Protein AF-A0A662BH71-F1 (afdb_monomer_lite)

Structure (mmCIF, N/CA/C/O backbone):
data_AF-A0A662BH71-F1
#
_entry.id   AF-A0A662BH71-F1
#
loop_
_atom_site.group_PDB
_atom_site.id
_atom_site.type_symbol
_atom_site.label_atom_id
_atom_site.label_alt_id
_atom_site.label_comp_id
_atom_site.label_asym_id
_atom_site.label_entity_id
_atom_site.label_seq_id
_atom_site.pdbx_PDB_ins_code
_atom_site.Cartn_x
_atom_site.Cartn_y
_atom_site.Cartn_z
_atom_site.occupancy
_atom_site.B_iso_or_equiv
_atom_site.auth_seq_id
_atom_site.auth_comp_id
_atom_site.auth_asym_id
_atom_site.auth_atom_id
_atom_site.pdbx_PDB_model_num
ATOM 1 N N . PHE A 1 1 ? -0.869 -17.305 -4.967 1.00 48.81 1 PHE A N 1
ATOM 2 C CA . PHE A 1 1 ? -1.131 -17.868 -6.302 1.00 48.81 1 PHE A CA 1
ATOM 3 C C . PHE A 1 1 ? 0.136 -18.599 -6.699 1.00 48.81 1 PHE A C 1
ATOM 5 O O . PHE A 1 1 ? 1.192 -17.997 -6.577 1.00 48.81 1 PHE A O 1
ATOM 12 N N . GLU A 1 2 ? 0.100 -19.892 -7.024 1.00 41.38 2 GLU A N 1
ATOM 13 C CA . GLU A 1 2 ? 1.217 -20.447 -7.800 1.00 41.38 2 GLU A CA 1
ATOM 14 C C . GLU A 1 2 ? 1.154 -19.734 -9.152 1.00 41.38 2 GLU A C 1
ATOM 16 O O . GLU A 1 2 ? 0.174 -19.879 -9.879 1.00 41.38 2 GLU A O 1
ATOM 21 N N . ILE A 1 3 ? 2.120 -18.852 -9.405 1.00 55.59 3 ILE A N 1
ATOM 22 C CA . ILE A 1 3 ? 2.213 -18.054 -10.629 1.00 55.59 3 ILE A CA 1
ATOM 23 C C . ILE A 1 3 ? 3.249 -18.744 -11.510 1.00 55.59 3 ILE A C 1
ATOM 25 O O . ILE A 1 3 ? 4.369 -18.267 -11.663 1.00 55.59 3 ILE A O 1
ATOM 29 N N . GLU A 1 4 ? 2.908 -19.908 -12.053 1.00 54.41 4 GLU A N 1
ATOM 30 C CA . GLU A 1 4 ? 3.448 -20.226 -13.371 1.00 54.41 4 GLU A CA 1
ATOM 31 C C . GLU A 1 4 ? 2.480 -19.596 -14.369 1.00 54.41 4 GLU A C 1
ATOM 33 O O . GLU A 1 4 ? 1.321 -20.021 -14.432 1.00 54.41 4 GLU A O 1
ATOM 38 N N . PRO A 1 5 ? 2.891 -18.538 -15.091 1.00 63.25 5 PRO A N 1
ATOM 39 C CA . PRO A 1 5 ? 2.021 -17.939 -16.080 1.00 63.25 5 PRO A CA 1
ATOM 40 C C . PRO A 1 5 ? 1.658 -18.991 -17.125 1.00 63.25 5 PRO A C 1
ATOM 42 O O . PRO A 1 5 ? 2.516 -19.721 -17.627 1.00 63.25 5 PRO A O 1
ATOM 45 N N . LEU A 1 6 ? 0.371 -19.090 -17.438 1.00 68.50 6 LEU A N 1
ATOM 46 C CA . LEU A 1 6 ? -0.098 -19.897 -18.556 1.00 68.50 6 LEU A CA 1
ATOM 47 C C . LEU A 1 6 ? 0.031 -19.051 -19.817 1.00 68.50 6 LEU A C 1
ATOM 49 O O . LEU A 1 6 ? -0.875 -18.307 -20.181 1.00 68.50 6 LEU A O 1
ATOM 53 N N . TRP A 1 7 ? 1.199 -19.155 -20.442 1.00 79.50 7 TRP A N 1
ATOM 54 C CA . TRP A 1 7 ? 1.520 -18.458 -21.678 1.00 79.50 7 TRP A CA 1
ATOM 55 C C . TRP A 1 7 ? 0.710 -19.030 -22.837 1.00 79.50 7 TRP A C 1
ATOM 57 O O . TRP A 1 7 ? 0.684 -20.249 -23.045 1.00 79.50 7 TRP A O 1
ATOM 67 N N . TYR A 1 8 ? 0.099 -18.154 -23.628 1.00 87.12 8 TYR A N 1
ATOM 68 C CA . TYR A 1 8 ? -0.399 -18.520 -24.943 1.00 87.12 8 TYR A CA 1
ATOM 69 C C . TYR A 1 8 ? 0.644 -18.137 -25.995 1.00 87.12 8 TYR A C 1
ATOM 71 O O . TYR A 1 8 ? 0.907 -16.968 -26.256 1.00 87.12 8 TYR A O 1
ATOM 79 N N . ASP A 1 9 ? 1.263 -19.139 -26.613 1.00 86.00 9 ASP A N 1
ATOM 80 C CA . ASP A 1 9 ? 2.350 -18.954 -27.584 1.00 86.00 9 ASP A CA 1
ATOM 81 C C . ASP A 1 9 ? 1.859 -18.710 -29.027 1.00 86.00 9 ASP A C 1
ATOM 83 O O . ASP A 1 9 ? 2.663 -18.578 -29.956 1.00 86.00 9 ASP A O 1
ATOM 87 N N . GLY A 1 10 ? 0.538 -18.637 -29.222 1.00 90.12 10 GLY A N 1
ATOM 88 C CA . GLY A 1 10 ? -0.103 -18.516 -30.531 1.00 90.12 10 GLY A CA 1
ATOM 89 C C . GLY A 1 10 ? -0.338 -19.847 -31.241 1.00 90.12 10 GLY A C 1
ATOM 90 O O . GLY A 1 10 ? -0.731 -19.849 -32.408 1.00 90.12 10 GLY A O 1
ATOM 91 N N . THR A 1 11 ? -0.113 -20.988 -30.580 1.00 91.00 11 THR A N 1
ATOM 92 C CA . THR A 1 11 ? -0.467 -22.296 -31.145 1.00 91.00 11 THR A CA 1
ATOM 93 C C . THR A 1 11 ? -1.949 -22.319 -31.537 1.00 91.00 11 THR A C 1
ATOM 95 O O . THR A 1 11 ? -2.821 -21.903 -30.775 1.00 91.00 11 THR A O 1
ATOM 98 N N . ASP A 1 12 ? -2.224 -22.775 -32.762 1.00 92.56 12 ASP A N 1
ATOM 99 C CA . ASP A 1 12 ? -3.554 -22.808 -33.388 1.00 92.56 12 ASP A CA 1
ATOM 100 C C . ASP A 1 12 ? -4.264 -21.444 -33.512 1.00 92.56 12 ASP A C 1
ATOM 102 O O . ASP A 1 12 ? -5.481 -21.395 -33.710 1.00 92.56 12 ASP A O 1
ATOM 106 N N . ALA A 1 13 ? -3.517 -20.334 -33.459 1.00 93.38 13 ALA A N 1
ATOM 107 C CA . ALA A 1 13 ? -4.074 -19.010 -33.702 1.00 93.38 13 ALA A CA 1
ATOM 108 C C . ALA A 1 13 ? -4.670 -18.899 -35.126 1.00 93.38 13 ALA A C 1
ATOM 110 O O . ALA A 1 13 ? -4.099 -19.420 -36.093 1.00 93.38 13 ALA A O 1
ATOM 111 N N . PRO A 1 14 ? -5.796 -18.182 -35.301 1.00 94.75 14 PRO A N 1
ATOM 112 C CA . PRO A 1 14 ? -6.382 -17.937 -36.615 1.00 94.75 14 PRO A CA 1
ATOM 113 C C . PRO A 1 14 ? -5.433 -17.178 -37.549 1.00 94.75 14 PRO A C 1
ATOM 115 O O . PRO A 1 14 ? -4.635 -16.346 -37.114 1.00 94.75 14 PRO A O 1
ATOM 118 N N . THR A 1 15 ? -5.584 -17.376 -38.859 1.00 95.12 15 THR A N 1
ATOM 119 C CA . THR A 1 15 ? -4.892 -16.560 -39.872 1.00 95.12 15 THR A CA 1
ATOM 120 C C . THR A 1 15 ? -5.205 -15.075 -39.702 1.00 95.12 15 THR A C 1
ATOM 122 O O . THR A 1 15 ? -6.289 -14.741 -39.233 1.00 95.12 15 THR A O 1
ATOM 125 N N . PHE A 1 16 ? -4.303 -14.190 -40.133 1.00 96.31 16 PHE A N 1
ATOM 126 C CA . PHE A 1 16 ? -4.536 -12.745 -40.129 1.00 96.31 16 PHE A CA 1
ATOM 127 C C . PHE A 1 16 ? -4.636 -12.182 -41.561 1.00 96.31 16 PHE A C 1
ATOM 129 O O . PHE A 1 16 ? -3.768 -12.487 -42.384 1.00 96.31 16 PHE A O 1
ATOM 136 N N . PRO A 1 17 ? -5.663 -11.374 -41.884 1.00 91.94 17 PRO A N 1
ATOM 137 C CA . PRO A 1 17 ? -6.806 -11.039 -41.034 1.00 91.94 17 PRO A CA 1
ATOM 138 C C . PRO A 1 17 ? -7.711 -12.263 -40.793 1.00 91.94 17 PRO A C 1
ATOM 140 O O . PRO A 1 17 ? -7.840 -13.118 -41.680 1.00 91.94 17 PRO A O 1
ATOM 143 N N . PRO A 1 18 ? -8.328 -12.381 -39.607 1.00 90.81 18 PRO A N 1
ATOM 144 C CA . PRO A 1 18 ? -9.243 -13.475 -39.325 1.00 90.81 18 PRO A CA 1
ATOM 145 C C . PRO A 1 18 ? -10.570 -13.283 -40.070 1.00 90.81 18 PRO A C 1
ATOM 147 O O . PRO A 1 18 ? -10.952 -12.171 -40.433 1.00 90.81 18 PRO A O 1
ATOM 150 N N . ASN A 1 19 ? -11.297 -14.378 -40.293 1.00 88.12 19 ASN A N 1
ATOM 151 C CA . ASN A 1 19 ? -12.621 -14.345 -40.912 1.00 88.12 19 ASN A CA 1
ATOM 152 C C . ASN A 1 19 ? -13.638 -15.053 -40.015 1.00 88.12 19 ASN A C 1
ATOM 154 O O . ASN A 1 19 ? -13.613 -16.276 -39.899 1.00 88.12 19 ASN A O 1
ATOM 158 N N . TYR A 1 20 ? -14.544 -14.268 -39.433 1.00 87.56 20 TYR A N 1
ATOM 159 C CA . TYR A 1 20 ? -15.614 -14.732 -38.546 1.00 87.56 20 TYR A CA 1
ATOM 160 C C . TYR A 1 20 ? -17.018 -14.462 -39.109 1.00 87.56 20 TYR A C 1
ATOM 162 O O . TYR A 1 20 ? -17.997 -14.533 -38.377 1.00 87.56 20 TYR A O 1
ATOM 170 N N . ASN A 1 21 ? -17.137 -14.171 -40.410 1.00 78.44 21 ASN A N 1
ATOM 171 C CA . ASN A 1 21 ? -18.405 -13.764 -41.034 1.00 78.44 21 ASN A CA 1
ATOM 172 C C . ASN A 1 21 ? -19.535 -14.805 -40.922 1.00 78.44 21 ASN A C 1
ATOM 174 O O . ASN A 1 21 ? -20.702 -14.452 -41.071 1.00 78.44 21 ASN A O 1
ATOM 178 N N . ASP A 1 22 ? -19.191 -16.070 -40.678 1.00 81.12 22 ASP A N 1
ATOM 179 C CA . ASP A 1 22 ? -20.148 -17.171 -40.555 1.00 81.12 22 ASP A CA 1
ATOM 180 C C . ASP A 1 22 ? -20.595 -17.431 -39.098 1.00 81.12 22 ASP A C 1
ATOM 182 O O . ASP A 1 22 ? -21.486 -18.252 -38.874 1.00 81.12 22 ASP A O 1
ATOM 186 N N . ASP A 1 23 ? -20.018 -16.733 -38.107 1.00 86.88 23 ASP A N 1
ATOM 187 C CA . ASP A 1 23 ? -20.377 -16.850 -36.687 1.00 86.88 23 ASP A CA 1
ATOM 188 C C . ASP A 1 23 ? -21.037 -15.563 -36.170 1.00 86.88 23 ASP A C 1
ATOM 190 O O . ASP A 1 23 ? -20.404 -14.664 -35.608 1.00 86.88 23 ASP A O 1
ATOM 194 N N . GLU A 1 24 ? -22.363 -15.498 -36.316 1.00 88.38 24 GLU A N 1
ATOM 195 C CA . GLU A 1 24 ? -23.171 -14.360 -35.861 1.00 88.38 24 GLU A CA 1
ATOM 196 C C . GLU A 1 24 ? -23.028 -14.069 -34.355 1.00 88.38 24 GLU A C 1
ATOM 198 O O . GLU A 1 24 ? -23.313 -12.949 -33.915 1.00 88.38 24 GLU A O 1
ATOM 203 N N . SER A 1 25 ? -22.578 -15.039 -33.545 1.00 90.31 25 SER A N 1
ATOM 204 C CA . SER A 1 25 ? -22.402 -14.846 -32.101 1.00 90.31 25 SER A CA 1
ATOM 205 C C . SER A 1 25 ? -21.237 -13.908 -31.761 1.00 90.31 25 SER A C 1
ATOM 207 O O . SER A 1 25 ? -21.234 -13.300 -30.680 1.00 90.31 25 SER A O 1
ATOM 209 N N . LEU A 1 26 ? -20.290 -13.746 -32.693 1.00 92.81 26 LEU A N 1
ATOM 210 C CA . LEU A 1 26 ? -19.103 -12.907 -32.543 1.00 92.81 26 LEU A CA 1
ATOM 211 C C . LEU A 1 26 ? -19.296 -11.471 -33.035 1.00 92.81 26 LEU A C 1
ATOM 213 O O . LEU A 1 26 ? -18.537 -10.599 -32.620 1.00 92.81 26 LEU A O 1
ATOM 217 N N . ASN A 1 27 ? -20.339 -11.193 -33.825 1.00 90.12 27 ASN A N 1
ATOM 218 C CA . ASN A 1 27 ? -20.584 -9.869 -34.414 1.00 90.12 27 ASN A CA 1
ATOM 219 C C . ASN A 1 27 ? -20.553 -8.742 -33.371 1.00 90.12 27 ASN A C 1
ATOM 221 O O . ASN A 1 27 ? -19.885 -7.730 -33.552 1.00 90.12 27 ASN A O 1
ATOM 225 N N . LYS A 1 28 ? -21.189 -8.940 -32.212 1.00 89.94 28 LYS A N 1
ATOM 226 C CA . LYS A 1 28 ? -21.213 -7.931 -31.135 1.00 89.94 28 LYS A CA 1
ATOM 227 C C . LYS A 1 28 ? -19.835 -7.600 -30.538 1.00 89.94 28 LYS A C 1
ATOM 229 O O . LYS A 1 28 ? -19.715 -6.617 -29.821 1.00 89.94 28 LYS A O 1
ATOM 234 N N . TYR A 1 29 ? -18.833 -8.447 -30.766 1.00 94.62 29 TYR A N 1
ATOM 235 C CA . TYR A 1 29 ? -17.454 -8.264 -30.311 1.00 94.62 29 TYR A CA 1
ATOM 236 C C . TYR A 1 29 ? -16.542 -7.706 -31.409 1.00 94.62 29 TYR A C 1
ATOM 238 O O . TYR A 1 29 ? -15.347 -7.568 -31.173 1.00 94.62 29 TYR A O 1
ATOM 246 N N . LEU A 1 30 ? -17.095 -7.416 -32.588 1.00 94.38 30 LEU A N 1
ATOM 247 C CA . LEU A 1 30 ? -16.428 -6.780 -33.725 1.00 94.38 30 LEU A CA 1
ATOM 248 C C . LEU A 1 30 ? -16.977 -5.369 -33.981 1.00 94.38 30 LEU A C 1
ATOM 250 O O . LEU A 1 30 ? -16.250 -4.504 -34.454 1.00 94.38 30 LEU A O 1
ATOM 254 N N . GLU A 1 31 ? -18.239 -5.123 -33.633 1.00 92.81 31 GLU A N 1
ATOM 255 C CA . GLU A 1 31 ? -18.887 -3.818 -33.784 1.00 92.81 31 GLU A CA 1
ATOM 256 C C . GLU A 1 31 ? -18.392 -2.780 -32.752 1.00 92.81 31 GLU A C 1
ATOM 258 O O . GLU A 1 31 ? -18.040 -3.142 -31.619 1.00 92.81 31 GLU A O 1
ATOM 263 N N . PRO A 1 32 ? -18.400 -1.478 -33.096 1.00 90.25 32 PRO A N 1
ATOM 264 C CA . PRO A 1 32 ? -18.123 -0.404 -32.147 1.00 90.25 32 PRO A CA 1
ATOM 265 C C . PRO A 1 32 ? -19.203 -0.320 -31.061 1.00 90.25 32 PRO A C 1
ATOM 267 O O . PRO A 1 32 ? -20.363 -0.694 -31.257 1.00 90.25 32 PRO A O 1
ATOM 270 N N . GLU A 1 33 ? -18.838 0.221 -29.901 1.00 85.88 33 GLU A N 1
ATOM 271 C CA . GLU A 1 33 ? -19.791 0.520 -28.829 1.00 85.88 33 GLU A CA 1
ATOM 272 C C . GLU A 1 33 ? -19.419 1.808 -28.084 1.00 85.88 33 GLU A C 1
ATOM 274 O O . GLU A 1 33 ? -18.409 2.451 -28.367 1.00 85.88 33 GLU A O 1
ATOM 279 N N . ILE A 1 34 ? -20.256 2.221 -27.130 1.00 72.62 34 ILE A N 1
ATOM 280 C CA . ILE A 1 34 ? -20.022 3.446 -26.357 1.00 72.62 34 ILE A CA 1
ATOM 281 C C . ILE A 1 34 ? -18.651 3.361 -25.662 1.00 72.62 34 ILE A C 1
ATOM 283 O O . ILE A 1 34 ? -18.391 2.420 -24.914 1.00 72.62 34 ILE A O 1
ATOM 287 N N . PHE A 1 35 ? -17.811 4.377 -25.897 1.00 79.38 35 PHE A N 1
ATOM 288 C CA . PHE A 1 35 ? -16.419 4.510 -25.434 1.00 79.38 35 PHE A CA 1
ATOM 289 C C . PHE A 1 35 ? -15.376 3.624 -26.135 1.00 79.38 35 PHE A C 1
ATOM 291 O O . PHE A 1 35 ? -14.207 3.660 -25.744 1.00 79.38 35 PHE A O 1
ATOM 298 N N . ILE A 1 36 ? -15.779 2.840 -27.136 1.00 89.38 36 ILE A N 1
ATOM 299 C CA . ILE A 1 36 ? -14.919 1.936 -27.910 1.00 89.38 36 ILE A CA 1
ATOM 300 C C . ILE A 1 36 ? -15.219 2.181 -29.389 1.00 89.38 36 ILE A C 1
ATOM 302 O O . ILE A 1 36 ? -15.943 1.427 -30.042 1.00 89.38 36 ILE A O 1
ATOM 306 N N . GLU A 1 37 ? -14.691 3.291 -29.895 1.00 92.62 37 GLU A N 1
ATOM 307 C CA . GLU A 1 37 ? -14.887 3.769 -31.264 1.00 92.62 37 GLU A CA 1
ATOM 308 C C . GLU A 1 37 ? -14.025 2.981 -32.273 1.00 92.62 37 GLU A C 1
ATOM 310 O O . GLU A 1 37 ? -13.132 3.528 -32.912 1.00 92.62 37 GLU A O 1
ATOM 315 N N . SER A 1 38 ? -14.239 1.666 -32.403 1.00 96.38 38 SER A N 1
ATOM 316 C CA . SER A 1 38 ? -13.444 0.807 -33.304 1.00 96.38 38 SER A CA 1
ATOM 317 C C . SER A 1 38 ? -13.653 1.079 -34.797 1.00 96.38 38 SER A C 1
ATOM 319 O O . SER A 1 38 ? -12.883 0.591 -35.620 1.00 96.38 38 SER A O 1
ATOM 321 N N . ASP A 1 39 ? -14.690 1.835 -35.150 1.00 96.62 39 ASP A N 1
ATOM 322 C CA . ASP A 1 39 ? -14.965 2.336 -36.495 1.00 96.62 39 ASP A CA 1
ATOM 323 C C . ASP A 1 39 ? -14.303 3.699 -36.780 1.00 96.62 39 ASP A C 1
ATOM 325 O O . ASP A 1 39 ? -14.443 4.232 -37.885 1.00 96.62 39 ASP A O 1
ATOM 329 N N . ASP A 1 40 ? -13.567 4.264 -35.814 1.00 97.56 40 ASP A N 1
ATOM 330 C CA . ASP A 1 40 ? -12.851 5.522 -36.000 1.00 97.56 40 ASP A CA 1
ATOM 331 C C . ASP A 1 40 ? -11.703 5.367 -37.025 1.00 97.56 40 ASP A C 1
ATOM 333 O O . ASP A 1 40 ? -10.855 4.477 -36.883 1.00 97.56 40 ASP A O 1
ATOM 337 N N . PRO A 1 41 ? -11.619 6.236 -38.053 1.00 96.81 41 PRO A N 1
ATOM 338 C CA . PRO A 1 41 ? -10.600 6.124 -39.095 1.00 96.81 41 PRO A CA 1
ATOM 339 C C . PRO A 1 41 ? -9.150 6.197 -38.598 1.00 96.81 41 PRO A C 1
ATOM 341 O O . PRO A 1 41 ? -8.278 5.590 -39.221 1.00 96.81 41 PRO A O 1
ATOM 344 N N . GLU A 1 42 ? -8.866 6.935 -37.517 1.00 96.50 42 GLU A N 1
ATOM 345 C CA . GLU A 1 42 ? -7.513 7.026 -36.951 1.00 96.50 42 GLU A CA 1
ATOM 346 C C . GLU A 1 42 ? -7.128 5.725 -36.241 1.00 96.50 42 GLU A C 1
ATOM 348 O O . GLU A 1 42 ? -6.001 5.250 -36.393 1.00 96.50 42 GLU A O 1
ATOM 353 N N . ILE A 1 43 ? -8.076 5.125 -35.512 1.00 97.69 43 ILE A N 1
ATOM 354 C CA . ILE A 1 43 ? -7.887 3.828 -34.851 1.00 97.69 43 ILE A CA 1
ATOM 355 C C . ILE A 1 43 ? -7.665 2.731 -35.897 1.00 97.69 43 ILE A C 1
ATOM 357 O O . ILE A 1 43 ? -6.729 1.946 -35.750 1.00 97.69 43 ILE A O 1
ATOM 361 N N . ILE A 1 44 ? -8.459 2.711 -36.974 1.00 98.38 44 ILE A N 1
ATOM 362 C CA . ILE A 1 44 ? -8.311 1.742 -38.072 1.00 98.38 44 ILE A CA 1
ATOM 363 C C . ILE A 1 44 ? -6.942 1.874 -38.741 1.00 98.38 44 ILE A C 1
ATOM 365 O O . ILE A 1 44 ? -6.211 0.890 -38.835 1.00 98.38 44 ILE A O 1
ATOM 369 N N . ALA A 1 45 ? -6.568 3.084 -39.167 1.00 97.44 45 ALA A N 1
ATOM 370 C CA . ALA A 1 45 ? -5.313 3.301 -39.885 1.00 97.44 45 ALA A CA 1
ATOM 371 C C . ALA A 1 45 ? -4.089 2.897 -39.048 1.00 97.44 45 ALA A C 1
ATOM 373 O O . ALA A 1 45 ? -3.157 2.276 -39.560 1.00 97.44 45 ALA A O 1
ATOM 374 N N . LEU A 1 46 ? -4.104 3.216 -37.752 1.00 97.69 46 LEU A N 1
ATOM 375 C CA . LEU A 1 46 ? -3.016 2.862 -36.850 1.00 97.69 46 LEU A CA 1
ATOM 376 C C . LEU A 1 46 ? -3.003 1.361 -36.517 1.00 97.69 46 LEU A C 1
ATOM 378 O O . LEU A 1 46 ? -1.928 0.767 -36.450 1.00 97.69 46 LEU A O 1
ATOM 382 N N . ALA A 1 47 ? -4.167 0.722 -36.363 1.00 98.38 47 ALA A N 1
ATOM 383 C CA . ALA A 1 47 ? -4.240 -0.728 -36.187 1.00 98.38 47 ALA A CA 1
ATOM 384 C C . ALA A 1 47 ? -3.657 -1.470 -37.400 1.00 98.38 47 ALA A C 1
ATOM 386 O O . ALA A 1 47 ? -2.866 -2.401 -37.231 1.00 98.38 47 ALA A O 1
ATOM 387 N N . GLU A 1 48 ? -3.995 -1.038 -38.618 1.00 97.94 48 GLU A N 1
ATOM 388 C CA . GLU A 1 48 ? -3.434 -1.577 -39.864 1.00 97.94 48 GLU A CA 1
ATOM 389 C C . GLU A 1 48 ? -1.913 -1.377 -39.939 1.00 97.94 48 GLU A C 1
ATOM 391 O O . GLU A 1 48 ? -1.190 -2.291 -40.339 1.00 97.94 48 GLU A O 1
ATOM 396 N N . GLU A 1 49 ? -1.409 -0.212 -39.517 1.00 97.88 49 GLU A N 1
ATOM 397 C CA . GLU A 1 49 ? 0.029 0.073 -39.469 1.00 97.88 49 GLU A CA 1
ATOM 398 C C . GLU A 1 49 ? 0.764 -0.869 -38.504 1.00 97.88 49 GLU A C 1
ATOM 400 O O . GLU A 1 49 ? 1.748 -1.505 -38.892 1.00 97.88 49 GLU A O 1
ATOM 405 N N . ILE A 1 50 ? 0.271 -1.001 -37.268 1.00 98.06 50 ILE A N 1
ATOM 406 C CA . ILE A 1 50 ? 0.898 -1.819 -36.216 1.00 98.06 50 ILE A CA 1
ATOM 407 C C . ILE A 1 50 ? 0.868 -3.312 -36.580 1.00 98.06 50 ILE A C 1
ATOM 409 O O . ILE A 1 50 ? 1.843 -4.042 -36.367 1.00 98.06 50 ILE A O 1
ATOM 413 N N . THR A 1 51 ? -0.245 -3.782 -37.145 1.00 98.19 51 THR A N 1
ATOM 414 C CA . THR A 1 51 ? -0.445 -5.203 -37.478 1.00 98.19 51 THR A CA 1
ATOM 415 C C . THR A 1 51 ? 0.144 -5.608 -38.829 1.00 98.19 51 THR A C 1
ATOM 417 O O . THR A 1 51 ? 0.145 -6.793 -39.174 1.00 98.19 51 THR A O 1
ATOM 420 N N . ASN A 1 52 ? 0.701 -4.662 -39.592 1.00 97.06 52 ASN A N 1
ATOM 421 C CA . ASN A 1 52 ? 1.248 -4.927 -40.915 1.00 97.06 52 ASN A CA 1
ATOM 422 C C . ASN A 1 52 ? 2.305 -6.050 -40.894 1.00 97.06 52 ASN A C 1
ATOM 424 O O . ASN A 1 52 ? 3.307 -6.005 -40.172 1.00 97.06 52 ASN A O 1
ATOM 428 N N . GLY A 1 53 ? 2.088 -7.071 -41.723 1.00 96.19 53 GLY A N 1
ATOM 429 C CA . GLY A 1 53 ? 2.986 -8.218 -41.840 1.00 96.19 53 GLY A CA 1
ATOM 430 C C . GLY A 1 53 ? 2.975 -9.175 -40.643 1.00 96.19 53 GLY A C 1
ATOM 431 O O . GLY A 1 53 ? 3.930 -9.938 -40.502 1.00 96.19 53 GLY A O 1
ATOM 432 N N . ALA A 1 54 ? 1.955 -9.137 -39.780 1.00 97.12 54 ALA A N 1
ATOM 433 C CA . ALA A 1 54 ? 1.746 -10.168 -38.763 1.00 97.12 54 ALA A CA 1
ATOM 434 C C . ALA A 1 54 ? 1.518 -11.547 -39.412 1.00 97.12 54 ALA A C 1
ATOM 436 O O . ALA A 1 54 ? 0.818 -11.662 -40.423 1.00 97.12 54 ALA A O 1
ATOM 437 N N . LYS A 1 55 ? 2.118 -12.596 -38.838 1.00 96.19 55 LYS A N 1
ATOM 438 C CA . LYS A 1 55 ? 2.034 -13.975 -39.344 1.00 96.19 55 LYS A CA 1
ATOM 439 C C . LYS A 1 55 ? 0.645 -14.593 -39.136 1.00 96.19 55 LYS A C 1
ATOM 441 O O . LYS A 1 55 ? 0.197 -15.386 -39.961 1.00 96.19 55 LYS A O 1
ATOM 446 N N . ASP A 1 56 ? -0.011 -14.235 -38.036 1.00 96.81 56 ASP A N 1
ATOM 447 C CA . ASP A 1 56 ? -1.299 -14.745 -37.574 1.00 96.81 56 ASP A CA 1
ATOM 448 C C . ASP A 1 56 ? -1.984 -13.721 -36.652 1.00 96.81 56 ASP A C 1
ATOM 450 O O . ASP A 1 56 ? -1.450 -12.640 -36.373 1.00 96.81 56 ASP A O 1
ATOM 454 N N . SER A 1 57 ? -3.214 -14.032 -36.233 1.00 97.06 57 SER A N 1
ATOM 455 C CA . SER A 1 57 ? -4.034 -13.123 -35.423 1.00 97.06 57 SER A CA 1
ATOM 456 C C . SER A 1 57 ? -3.468 -12.914 -34.022 1.00 97.06 57 SER A C 1
ATOM 458 O O . SER A 1 57 ? -3.715 -11.870 -33.421 1.00 97.06 57 SER A O 1
ATOM 460 N N . TRP A 1 58 ? -2.693 -13.871 -33.505 1.00 96.62 58 TRP A N 1
ATOM 461 C CA . TRP A 1 58 ? -2.054 -13.734 -32.203 1.00 96.62 58 TRP A CA 1
ATOM 462 C C . TRP A 1 58 ? -0.900 -12.738 -32.250 1.00 96.62 58 TRP A C 1
ATOM 464 O O . TRP A 1 58 ? -0.840 -11.834 -31.422 1.00 96.62 58 TRP A O 1
ATOM 474 N N . GLU A 1 59 ? -0.035 -12.818 -33.265 1.00 96.69 59 GLU A N 1
ATOM 475 C CA . GLU A 1 59 ? 1.029 -11.828 -33.445 1.00 96.69 59 GLU A CA 1
ATOM 476 C C . GLU A 1 59 ? 0.460 -10.418 -33.647 1.00 96.69 59 GLU A C 1
ATOM 478 O O . GLU A 1 59 ? 0.979 -9.457 -33.077 1.00 96.69 59 GLU A O 1
ATOM 483 N N . ALA A 1 60 ? -0.625 -10.285 -34.416 1.00 97.88 60 ALA A N 1
ATOM 484 C CA . ALA A 1 60 ? -1.325 -9.012 -34.549 1.00 97.88 60 ALA A CA 1
ATOM 485 C C . ALA A 1 60 ? -1.830 -8.500 -33.187 1.00 97.88 60 ALA A C 1
ATOM 487 O O . ALA A 1 60 ? -1.629 -7.327 -32.865 1.00 97.88 60 ALA A O 1
ATOM 488 N N . ALA A 1 61 ? -2.423 -9.374 -32.365 1.00 97.44 61 ALA A N 1
ATOM 489 C CA . ALA A 1 61 ? -2.922 -9.000 -31.048 1.00 97.44 61 ALA A CA 1
ATOM 490 C C . ALA A 1 61 ? -1.797 -8.548 -30.097 1.00 97.44 61 ALA A C 1
ATOM 492 O O . ALA A 1 61 ? -1.884 -7.473 -29.498 1.00 97.44 61 ALA A O 1
ATOM 493 N N . VAL A 1 62 ? -0.702 -9.308 -30.011 1.00 95.31 62 VAL A N 1
ATOM 494 C CA . VAL A 1 62 ? 0.450 -8.969 -29.157 1.00 95.31 62 VAL A CA 1
ATOM 495 C C . VAL A 1 62 ? 1.062 -7.625 -29.564 1.00 95.31 62 VAL A C 1
ATOM 497 O O . VAL A 1 62 ? 1.298 -6.781 -28.703 1.00 95.31 62 VAL A O 1
ATOM 500 N N . ARG A 1 63 ? 1.235 -7.355 -30.867 1.00 97.50 63 ARG A N 1
ATOM 501 C CA . ARG A 1 63 ? 1.777 -6.067 -31.348 1.00 97.50 63 ARG A CA 1
ATOM 502 C C . ARG A 1 63 ? 0.913 -4.870 -30.945 1.00 97.50 63 ARG A C 1
ATOM 504 O O . ARG A 1 63 ? 1.451 -3.846 -30.527 1.00 97.50 63 ARG A O 1
ATOM 511 N N . LEU A 1 64 ? -0.411 -4.993 -31.056 1.00 98.19 64 LEU A N 1
ATOM 512 C CA . LEU A 1 64 ? -1.347 -3.951 -30.615 1.00 98.19 64 LEU A CA 1
ATOM 513 C C . LEU A 1 64 ? -1.279 -3.744 -29.096 1.00 98.19 64 LEU A C 1
ATOM 515 O O . LEU A 1 64 ? -1.272 -2.605 -28.630 1.00 98.19 64 LEU A O 1
ATOM 519 N N . SER A 1 65 ? -1.171 -4.835 -28.336 1.00 96.44 65 SER A N 1
ATOM 520 C CA . SER A 1 65 ? -1.040 -4.805 -26.873 1.00 96.44 65 SER A CA 1
ATOM 521 C C . SER A 1 65 ? 0.214 -4.073 -26.427 1.00 96.44 65 SER A C 1
ATOM 523 O O . SER A 1 65 ? 0.141 -3.157 -25.609 1.00 96.44 65 SER A O 1
ATOM 525 N N . GLU A 1 66 ? 1.357 -4.446 -27.008 1.00 91.56 66 GLU A N 1
ATOM 526 C CA . GLU A 1 66 ? 2.641 -3.815 -26.731 1.00 91.56 66 GLU A CA 1
ATOM 527 C C . GLU A 1 66 ? 2.623 -2.332 -27.072 1.00 91.56 66 GLU A C 1
ATOM 529 O O . GLU A 1 66 ? 3.173 -1.525 -26.324 1.00 91.56 66 GLU A O 1
ATOM 534 N N . TRP A 1 67 ? 2.005 -1.967 -28.199 1.00 96.38 67 TRP A N 1
ATOM 535 C CA . TRP A 1 67 ? 1.887 -0.571 -28.590 1.00 96.38 67 TRP A CA 1
ATOM 536 C C . TRP A 1 67 ? 1.105 0.217 -27.538 1.00 96.38 67 TRP A C 1
ATOM 538 O O . TRP A 1 67 ? 1.587 1.244 -27.071 1.00 96.38 67 TRP A O 1
ATOM 548 N N . VAL A 1 68 ? -0.052 -0.286 -27.091 1.00 95.62 68 VAL A N 1
ATOM 549 C CA . VAL A 1 68 ? -0.848 0.386 -26.050 1.00 95.62 68 VAL A CA 1
ATOM 550 C C . VAL A 1 68 ? -0.072 0.489 -24.736 1.00 95.62 68 VAL A C 1
ATOM 552 O O . VAL A 1 68 ? -0.021 1.573 -24.162 1.00 95.62 68 VAL A O 1
ATOM 555 N N . GLY A 1 69 ? 0.569 -0.591 -24.280 1.00 82.81 69 GLY A N 1
ATOM 556 C CA . GLY A 1 69 ? 1.318 -0.591 -23.018 1.00 82.81 69 GLY A CA 1
ATOM 557 C C . GLY A 1 69 ? 2.579 0.287 -23.026 1.00 82.81 69 GLY A C 1
ATOM 558 O O . GLY A 1 69 ? 3.026 0.726 -21.967 1.00 82.81 69 GLY A O 1
ATOM 559 N N . LYS A 1 70 ? 3.151 0.573 -24.206 1.00 83.12 70 LYS A N 1
ATOM 560 C CA . LYS A 1 70 ? 4.324 1.454 -24.374 1.00 83.12 70 LYS A CA 1
ATOM 561 C C . LYS A 1 70 ? 3.942 2.917 -24.605 1.00 83.12 70 LYS A C 1
ATOM 563 O O . LYS A 1 70 ? 4.594 3.810 -24.067 1.00 83.12 70 LYS A O 1
ATOM 568 N N . GLU A 1 71 ? 2.916 3.164 -25.416 1.00 87.38 71 GLU A N 1
ATOM 569 C CA . GLU A 1 71 ? 2.582 4.502 -25.920 1.00 87.38 71 GLU A CA 1
ATOM 570 C C . GLU A 1 71 ? 1.530 5.228 -25.075 1.00 87.38 71 GLU A C 1
ATOM 572 O O . GLU A 1 71 ? 1.391 6.449 -25.186 1.00 87.38 71 GLU A O 1
ATOM 577 N N . ILE A 1 72 ? 0.788 4.512 -24.224 1.00 82.31 72 ILE A N 1
ATOM 578 C CA . ILE A 1 72 ? -0.192 5.109 -23.316 1.00 82.31 72 ILE A CA 1
ATOM 579 C C . ILE A 1 72 ? 0.389 5.166 -21.907 1.00 82.31 72 ILE A C 1
ATOM 581 O O . ILE A 1 72 ? 0.772 4.168 -21.307 1.00 82.31 72 ILE A O 1
ATOM 585 N N . ARG A 1 73 ? 0.455 6.376 -21.353 1.00 72.62 73 ARG A N 1
ATOM 586 C CA . ARG A 1 73 ? 0.932 6.605 -19.991 1.00 72.62 73 ARG A CA 1
ATOM 587 C C . ARG A 1 73 ? -0.189 6.368 -18.977 1.00 72.62 73 ARG A C 1
ATOM 589 O O . ARG A 1 73 ? -1.276 6.926 -19.112 1.00 72.62 73 ARG A O 1
ATOM 596 N N . GLY A 1 74 ? 0.119 5.663 -17.889 1.00 69.00 74 GLY A N 1
ATOM 597 C CA . GLY A 1 74 ? -0.748 5.589 -16.708 1.00 69.00 74 GLY A CA 1
ATOM 598 C C . GLY A 1 74 ? -1.049 6.976 -16.115 1.00 69.00 74 GLY A C 1
ATOM 599 O O . GLY A 1 74 ? -0.123 7.684 -15.709 1.00 69.00 74 GLY A O 1
ATOM 600 N N . ALA A 1 75 ? -2.323 7.373 -16.064 1.00 48.81 75 ALA A N 1
ATOM 601 C CA . ALA A 1 75 ? -2.772 8.650 -15.494 1.00 48.81 75 ALA A CA 1
ATOM 602 C C . ALA A 1 75 ? -4.221 8.568 -14.982 1.00 48.81 75 ALA A C 1
ATOM 604 O O . ALA A 1 75 ? -5.050 7.930 -15.623 1.00 48.81 75 ALA A O 1
ATOM 605 N N . ILE A 1 76 ? -4.526 9.251 -13.867 1.00 53.53 76 ILE A N 1
ATOM 606 C CA . ILE A 1 76 ? -5.882 9.373 -13.298 1.00 53.53 76 ILE A CA 1
ATOM 607 C C . ILE A 1 76 ? -6.223 10.869 -13.099 1.00 53.53 76 ILE A C 1
ATOM 609 O O . ILE A 1 76 ? -5.465 11.558 -12.411 1.00 53.53 76 ILE A O 1
ATOM 613 N N . PRO A 1 77 ? -7.352 11.383 -13.635 1.00 44.84 77 PRO A N 1
ATOM 614 C CA . PRO A 1 77 ? -8.188 10.734 -14.641 1.00 44.84 77 PRO A CA 1
ATOM 615 C C . PRO A 1 77 ? -7.468 10.750 -15.994 1.00 44.84 77 PRO A C 1
ATOM 617 O O . PRO A 1 77 ? -6.895 11.771 -16.385 1.00 44.84 77 PRO A O 1
ATOM 620 N N . GLY A 1 78 ? -7.513 9.649 -16.732 1.00 47.16 78 GLY A N 1
ATOM 621 C CA . GLY A 1 78 ? -6.935 9.595 -18.073 1.00 47.16 78 GLY A CA 1
ATOM 622 C C . GLY A 1 78 ? -7.923 9.019 -19.077 1.00 47.16 78 GLY A C 1
ATOM 623 O O . GLY A 1 78 ? -8.443 7.939 -18.851 1.00 47.16 78 GLY A O 1
ATOM 624 N N . GLY A 1 79 ? -8.159 9.713 -20.195 1.00 52.38 79 GLY A N 1
ATOM 625 C CA . GLY A 1 79 ? -8.799 9.173 -21.406 1.00 52.38 79 GLY A CA 1
ATOM 626 C C . GLY A 1 79 ? -10.165 8.498 -21.211 1.00 52.38 79 GLY A C 1
ATOM 627 O O . GLY A 1 79 ? -10.231 7.304 -20.946 1.00 52.38 79 GLY A O 1
ATOM 628 N N . THR A 1 80 ? -11.276 9.222 -21.381 1.00 63.38 80 THR A N 1
ATOM 629 C CA . THR A 1 80 ? -12.627 8.669 -21.127 1.00 63.38 80 THR A CA 1
ATOM 630 C C . THR A 1 80 ? -13.093 7.661 -22.191 1.00 63.38 80 THR A C 1
ATOM 632 O O . THR A 1 80 ? -13.853 6.746 -21.876 1.00 63.38 80 THR A O 1
ATOM 635 N N . THR A 1 81 ? -12.643 7.811 -23.439 1.00 78.44 81 THR A N 1
ATOM 636 C CA . THR A 1 81 ? -13.019 6.972 -24.594 1.00 78.44 81 THR A CA 1
ATOM 637 C C . THR A 1 81 ? -11.784 6.468 -25.337 1.00 78.44 81 THR A C 1
ATOM 639 O O . THR A 1 81 ? -10.720 7.060 -25.173 1.00 78.44 81 THR A O 1
ATOM 642 N N . ALA A 1 82 ? -11.900 5.427 -26.171 1.00 84.81 82 ALA A N 1
ATOM 643 C CA . ALA A 1 82 ? -10.769 4.878 -26.924 1.00 84.81 82 ALA A CA 1
ATOM 644 C C . ALA A 1 82 ? -10.068 5.950 -27.776 1.00 84.81 82 ALA A C 1
ATOM 646 O O . ALA A 1 82 ? -8.858 6.148 -27.644 1.00 84.81 82 ALA A O 1
ATOM 647 N N . ILE A 1 83 ? -10.825 6.709 -28.577 1.00 85.31 83 ILE A N 1
ATOM 648 C CA . ILE A 1 83 ? -10.248 7.782 -29.407 1.00 85.31 83 ILE A CA 1
ATOM 649 C C . ILE A 1 83 ? -9.633 8.905 -28.559 1.00 85.31 83 ILE A C 1
ATOM 651 O O . ILE A 1 83 ? -8.579 9.449 -28.891 1.00 85.31 83 ILE A O 1
ATOM 655 N N . ASN A 1 84 ? -10.228 9.217 -27.403 1.00 80.12 84 ASN A N 1
ATOM 656 C CA . ASN A 1 84 ? -9.662 10.214 -26.506 1.00 80.12 84 ASN A CA 1
ATOM 657 C C . ASN A 1 84 ? -8.357 9.731 -25.858 1.00 80.12 84 ASN A C 1
ATOM 659 O O . ASN A 1 84 ? -7.398 10.496 -25.827 1.00 80.12 84 ASN A O 1
ATOM 663 N N . THR A 1 85 ? -8.297 8.479 -25.393 1.00 84.50 85 THR A N 1
ATOM 664 C CA . THR A 1 85 ? -7.075 7.850 -24.868 1.00 84.50 85 THR A CA 1
ATOM 665 C C . THR A 1 85 ? -5.972 7.836 -25.914 1.00 84.50 85 THR A C 1
ATOM 667 O O . THR A 1 85 ? -4.820 8.116 -25.580 1.00 84.50 85 THR A O 1
ATOM 670 N N . LEU A 1 86 ? -6.322 7.579 -27.182 1.00 87.50 86 LEU A N 1
ATOM 671 C CA . LEU A 1 86 ? -5.386 7.721 -28.285 1.00 87.50 86 LEU A CA 1
ATOM 672 C C . LEU A 1 86 ? -4.847 9.159 -28.297 1.00 87.50 86 LEU A C 1
ATOM 674 O O . LEU A 1 86 ? -3.658 9.361 -28.081 1.00 87.50 86 LEU A O 1
ATOM 678 N N . HIS A 1 87 ? -5.684 10.181 -28.450 1.00 84.88 87 HIS A N 1
ATOM 679 C CA . HIS A 1 87 ? -5.208 11.570 -28.564 1.00 84.88 87 HIS A CA 1
ATOM 680 C C . HIS A 1 87 ? -4.426 12.092 -27.353 1.00 84.88 87 HIS A C 1
ATOM 682 O O . HIS A 1 87 ? -3.452 12.822 -27.530 1.00 84.88 87 HIS A O 1
ATOM 688 N N . THR A 1 88 ? -4.821 11.736 -26.130 1.00 75.88 88 THR A N 1
ATOM 689 C CA . THR A 1 88 ? -4.164 12.222 -24.904 1.00 75.88 88 THR A CA 1
ATOM 690 C C . THR A 1 88 ? -2.893 11.454 -24.554 1.00 75.88 88 THR A C 1
ATOM 692 O O . THR A 1 88 ? -2.082 11.966 -23.773 1.00 75.88 88 THR A O 1
ATOM 695 N N . ARG A 1 89 ? -2.740 10.231 -25.087 1.00 83.81 89 ARG A N 1
ATOM 696 C CA . ARG A 1 89 ? -1.691 9.265 -24.719 1.00 83.81 89 ARG A CA 1
ATOM 697 C C . ARG A 1 89 ? -1.613 9.019 -23.204 1.00 83.81 89 ARG A C 1
ATOM 699 O O . ARG A 1 89 ? -0.544 8.756 -22.660 1.00 83.81 89 ARG A O 1
ATOM 706 N N . GLN A 1 90 ? -2.743 9.155 -22.506 1.00 69.81 90 GLN A N 1
ATOM 707 C CA . GLN A 1 90 ? -2.847 9.088 -21.045 1.00 69.81 90 GLN A CA 1
ATOM 708 C C . GLN A 1 90 ? -4.154 8.406 -20.623 1.00 69.81 90 GLN A C 1
ATOM 710 O O . GLN A 1 90 ? -5.223 8.759 -21.130 1.00 69.81 90 GLN A O 1
ATOM 715 N N . GLY A 1 91 ? -4.081 7.461 -19.680 1.00 65.25 91 GLY A N 1
ATOM 716 C CA . GLY A 1 91 ? -5.215 6.610 -19.311 1.00 65.25 91 GLY A CA 1
ATOM 717 C C . GLY A 1 91 ? -5.021 5.796 -18.033 1.00 65.25 91 GLY A C 1
ATOM 718 O O . GLY A 1 91 ? -3.896 5.447 -17.694 1.00 65.25 91 GLY A O 1
ATOM 719 N N . GLU A 1 92 ? -6.107 5.436 -17.350 1.00 74.88 92 GLU A N 1
ATOM 720 C CA . GLU A 1 92 ? -6.100 4.374 -16.329 1.00 74.88 92 GLU A CA 1
ATOM 721 C C . GLU A 1 92 ? -6.359 2.986 -16.959 1.00 74.88 92 GLU A C 1
ATOM 723 O O . GLU A 1 92 ? -6.425 2.869 -18.187 1.00 74.88 92 GLU A O 1
ATOM 728 N N . CYS A 1 93 ? -6.507 1.924 -16.153 1.00 86.06 93 CYS A N 1
ATOM 729 C CA . CYS A 1 93 ? -6.719 0.546 -16.637 1.00 86.06 93 CYS A CA 1
ATOM 730 C C . CYS A 1 93 ? -7.930 0.411 -17.578 1.00 86.06 93 CYS A C 1
ATOM 732 O O . CYS A 1 93 ? -7.865 -0.249 -18.618 1.00 86.06 93 CYS A O 1
ATOM 734 N N . GLY A 1 94 ? -9.026 1.112 -17.270 1.00 83.25 94 GLY A N 1
ATOM 735 C CA . GLY A 1 94 ? -10.207 1.155 -18.133 1.00 83.25 94 GLY A CA 1
ATOM 736 C C . GLY A 1 94 ? -9.917 1.791 -19.494 1.00 83.25 94 GLY A C 1
ATOM 737 O O . GLY A 1 94 ? -10.400 1.318 -20.517 1.00 83.25 94 GLY A O 1
ATOM 738 N N . SER A 1 95 ? -9.101 2.836 -19.525 1.00 84.69 95 SER A N 1
ATOM 739 C CA . SER A 1 95 ? -8.764 3.595 -20.732 1.00 84.69 95 SER A CA 1
ATOM 740 C C . SER A 1 95 ? -7.826 2.810 -21.648 1.00 84.69 95 SER A C 1
ATOM 742 O O . SER A 1 95 ? -8.072 2.736 -22.852 1.00 84.69 95 SER A O 1
ATOM 744 N N . HIS A 1 96 ? -6.818 2.144 -21.069 1.00 92.06 96 HIS A N 1
ATOM 745 C CA . HIS A 1 96 ? -5.965 1.191 -21.788 1.00 92.06 96 HIS A CA 1
ATOM 746 C C . HIS A 1 96 ? -6.808 0.082 -22.420 1.00 92.06 96 HIS A C 1
ATOM 748 O O . HIS A 1 96 ? -6.714 -0.164 -23.620 1.00 92.06 96 HIS A O 1
ATOM 754 N N . SER A 1 97 ? -7.695 -0.528 -21.630 1.00 94.25 97 SER A N 1
ATOM 755 C CA . SER A 1 97 ? -8.541 -1.635 -22.083 1.00 94.25 97 SER A CA 1
ATOM 756 C C . SER A 1 97 ? -9.517 -1.231 -23.189 1.00 94.25 97 SER A C 1
ATOM 758 O O . SER A 1 97 ? -9.718 -1.988 -24.137 1.00 94.25 97 SER A O 1
ATOM 760 N N . ARG A 1 98 ? -10.110 -0.030 -23.118 1.00 92.81 98 ARG A N 1
ATOM 761 C CA . ARG A 1 98 ? -11.007 0.487 -24.168 1.00 92.81 98 ARG A CA 1
ATOM 762 C C . ARG A 1 98 ? -10.276 0.721 -25.482 1.00 92.81 98 ARG A C 1
ATOM 764 O O . ARG A 1 98 ? -10.752 0.255 -26.515 1.00 92.81 98 ARG A O 1
ATOM 771 N N . LEU A 1 99 ? -9.127 1.401 -25.445 1.00 96.69 99 LEU A N 1
ATOM 772 C CA . LEU A 1 99 ? -8.329 1.636 -26.650 1.00 96.69 99 LEU A CA 1
ATOM 773 C C . LEU A 1 99 ? -7.837 0.320 -27.256 1.00 96.69 99 LEU A C 1
ATOM 775 O O . LEU A 1 99 ? -7.972 0.110 -28.459 1.00 96.69 99 LEU A O 1
ATOM 779 N N . LEU A 1 100 ? -7.335 -0.592 -26.422 1.00 97.62 100 LEU A N 1
ATOM 780 C CA . LEU A 1 100 ? -6.869 -1.893 -26.883 1.00 97.62 100 LEU A CA 1
ATOM 781 C C . LEU A 1 100 ? -8.002 -2.718 -27.513 1.00 97.62 100 LEU A C 1
ATOM 783 O O . LEU A 1 100 ? -7.836 -3.284 -28.591 1.00 97.62 100 LEU A O 1
ATOM 787 N N . THR A 1 101 ? -9.184 -2.723 -26.892 1.00 97.56 101 THR A N 1
ATOM 788 C CA . THR A 1 101 ? -10.377 -3.367 -27.462 1.00 97.56 101 THR A CA 1
ATOM 789 C C . THR A 1 101 ? -10.738 -2.755 -28.815 1.00 97.56 101 THR A C 1
ATOM 791 O O . THR A 1 101 ? -10.988 -3.503 -29.761 1.00 97.56 101 THR A O 1
ATOM 794 N N . ALA A 1 102 ? -10.716 -1.422 -28.936 1.00 97.88 102 ALA A N 1
ATOM 795 C CA . ALA A 1 102 ? -11.016 -0.737 -30.191 1.00 97.88 102 ALA A CA 1
ATOM 796 C C . ALA A 1 102 ? -10.032 -1.123 -31.306 1.00 97.88 102 ALA A C 1
ATOM 798 O O . ALA A 1 102 ? -10.465 -1.430 -32.416 1.00 97.88 102 ALA A O 1
ATOM 799 N N . PHE A 1 103 ? -8.733 -1.200 -30.995 1.00 98.56 103 PHE A N 1
ATOM 800 C CA . PHE A 1 103 ? -7.719 -1.666 -31.940 1.00 98.56 103 PHE A CA 1
ATOM 801 C C . PHE A 1 103 ? -7.946 -3.103 -32.408 1.00 98.56 103 PHE A C 1
ATOM 803 O O . PHE A 1 103 ? -7.849 -3.374 -33.604 1.00 98.56 103 PHE A O 1
ATOM 810 N N . TYR A 1 104 ? -8.282 -4.024 -31.503 1.00 98.25 104 TYR A N 1
ATOM 811 C CA . TYR A 1 104 ? -8.573 -5.404 -31.896 1.00 98.25 104 TYR A CA 1
ATOM 812 C C . TYR A 1 104 ? -9.761 -5.500 -32.843 1.00 98.25 104 TYR A C 1
ATOM 814 O O . TYR A 1 104 ? -9.659 -6.161 -33.877 1.00 98.25 104 TYR A O 1
ATOM 822 N N . ARG A 1 105 ? -10.857 -4.800 -32.531 1.00 97.81 105 ARG A N 1
ATOM 823 C CA . ARG A 1 105 ? -12.052 -4.786 -33.382 1.00 97.81 105 ARG A CA 1
ATOM 824 C C . ARG A 1 105 ? -11.757 -4.187 -34.752 1.00 97.81 105 ARG A C 1
ATOM 826 O O . ARG A 1 105 ? -12.154 -4.769 -35.757 1.00 97.81 105 ARG A O 1
ATOM 833 N N . ALA A 1 106 ? -10.985 -3.101 -34.796 1.00 97.94 106 ALA A N 1
ATOM 834 C CA . ALA A 1 106 ? -10.526 -2.491 -36.041 1.00 97.94 106 ALA A CA 1
ATOM 835 C C . ALA A 1 106 ? -9.656 -3.445 -36.884 1.00 97.94 106 ALA A C 1
ATOM 837 O O . ALA A 1 106 ? -9.748 -3.446 -38.109 1.00 97.94 106 ALA A O 1
ATOM 838 N N . ALA A 1 107 ? -8.867 -4.311 -36.238 1.00 97.44 107 ALA A N 1
ATOM 839 C CA . ALA A 1 107 ? -8.081 -5.361 -36.890 1.00 97.44 107 ALA A CA 1
ATOM 840 C C . ALA A 1 107 ? -8.893 -6.633 -37.235 1.00 97.44 107 ALA A C 1
ATOM 842 O O . ALA A 1 107 ? -8.330 -7.614 -37.725 1.00 97.44 107 ALA A O 1
ATOM 843 N N . GLY A 1 108 ? -10.205 -6.648 -36.972 1.00 96.44 108 GLY A N 1
ATOM 844 C CA . GLY A 1 108 ? -11.090 -7.792 -37.213 1.00 96.44 108 GLY A CA 1
ATOM 845 C C . GLY A 1 108 ? -11.002 -8.906 -36.164 1.00 96.44 108 GLY A C 1
ATOM 846 O O . GLY A 1 108 ? -11.554 -9.985 -36.373 1.00 96.44 108 GLY A O 1
ATOM 847 N N . ILE A 1 109 ? -10.320 -8.676 -35.041 1.00 97.56 109 ILE A N 1
ATOM 848 C CA . ILE A 1 109 ? -10.169 -9.639 -33.945 1.00 97.56 109 ILE A CA 1
ATOM 849 C C . ILE A 1 109 ? -11.313 -9.416 -32.940 1.00 97.56 109 ILE A C 1
ATOM 851 O O . ILE A 1 109 ? -11.373 -8.345 -32.329 1.00 97.56 109 ILE A O 1
ATOM 855 N N . PRO A 1 110 ? -12.218 -10.395 -32.723 1.00 97.62 110 PRO A N 1
ATOM 856 C CA . PRO A 1 110 ? -13.308 -10.240 -31.771 1.00 97.62 110 PRO A CA 1
ATOM 857 C C . PRO A 1 110 ? -12.755 -10.023 -30.365 1.00 97.62 110 PRO A C 1
ATOM 859 O O . PRO A 1 110 ? -11.960 -10.828 -29.872 1.00 97.62 110 PRO A O 1
ATOM 862 N N . SER A 1 111 ? -13.182 -8.944 -29.715 1.00 96.88 111 SER A N 1
ATOM 863 C CA . SER A 1 111 ? -12.633 -8.523 -28.429 1.00 96.88 111 SER A CA 1
ATOM 864 C C . SER A 1 111 ? -13.685 -7.946 -27.482 1.00 96.88 111 SER A C 1
ATOM 866 O O . SER A 1 111 ? -14.743 -7.433 -27.879 1.00 96.88 111 SER A O 1
ATOM 868 N N . ARG A 1 112 ? -13.400 -8.038 -26.182 1.00 94.44 112 ARG A N 1
ATOM 869 C CA . ARG A 1 112 ? -14.267 -7.522 -25.117 1.00 94.44 112 ARG A CA 1
ATOM 870 C C . ARG A 1 112 ? -13.460 -7.072 -23.909 1.00 94.44 112 ARG A C 1
ATOM 872 O O . ARG A 1 112 ? -12.416 -7.645 -23.619 1.00 94.44 112 ARG A O 1
ATOM 879 N N . LEU A 1 113 ? -13.998 -6.115 -23.159 1.00 90.62 113 LEU A N 1
ATOM 880 C CA . LEU A 1 113 ? -13.442 -5.769 -21.855 1.00 90.62 113 LEU A CA 1
ATOM 881 C C . LEU A 1 113 ? -13.835 -6.813 -20.823 1.00 90.62 113 LEU A C 1
ATOM 883 O O . LEU A 1 113 ? -14.996 -7.226 -20.756 1.00 90.62 113 LEU A O 1
ATOM 887 N N . SER A 1 114 ? -12.876 -7.153 -19.977 1.00 91.69 114 SER A N 1
ATOM 888 C CA . SER A 1 114 ? -13.103 -7.837 -18.714 1.00 91.69 114 SER A CA 1
ATOM 889 C C . SER A 1 114 ? -12.900 -6.856 -17.580 1.00 91.69 114 SER A C 1
ATOM 891 O O . SER A 1 114 ? -11.945 -6.082 -17.575 1.00 91.69 114 SER A O 1
ATOM 893 N N . ILE A 1 115 ? -13.818 -6.881 -16.622 1.00 87.25 115 ILE A N 1
ATOM 894 C CA . ILE A 1 115 ? -13.743 -6.030 -15.442 1.00 87.25 115 ILE A CA 1
ATOM 895 C C . ILE A 1 115 ? -13.910 -6.905 -14.211 1.00 87.25 115 ILE A C 1
ATOM 897 O O . ILE A 1 115 ? -14.735 -7.826 -14.175 1.00 87.25 115 ILE A O 1
ATOM 901 N N . GLY A 1 116 ? -13.120 -6.614 -13.192 1.00 86.25 116 GLY A N 1
ATOM 902 C CA . GLY A 1 116 ? -13.187 -7.310 -11.927 1.00 86.25 116 GLY A CA 1
ATOM 903 C C . GLY A 1 116 ? -12.183 -6.737 -10.954 1.00 86.25 116 GLY A C 1
ATOM 904 O O . GLY A 1 116 ? -12.093 -5.517 -10.798 1.00 86.25 116 GLY A O 1
ATOM 905 N N . CYS A 1 117 ? -11.428 -7.620 -10.320 1.00 82.06 117 CYS A N 1
ATOM 906 C CA . CYS A 1 117 ? -10.313 -7.228 -9.485 1.00 82.06 117 CYS A CA 1
ATOM 907 C C . CYS A 1 117 ? -9.042 -7.966 -9.887 1.00 82.06 117 CYS A C 1
ATOM 909 O O . CYS A 1 117 ? -9.087 -9.072 -10.425 1.00 82.06 117 CYS A O 1
ATOM 911 N N . MET A 1 118 ? -7.912 -7.322 -9.633 1.00 80.00 118 MET A N 1
ATOM 912 C CA . MET A 1 118 ? -6.593 -7.893 -9.852 1.00 80.00 118 MET A CA 1
ATOM 913 C C . MET A 1 118 ? -5.801 -7.796 -8.559 1.00 80.00 118 MET A C 1
ATOM 915 O O . MET A 1 118 ? -5.753 -6.730 -7.936 1.00 80.00 118 MET A O 1
ATOM 919 N N . TYR A 1 119 ? -5.185 -8.905 -8.163 1.00 70.31 119 TYR A N 1
ATOM 920 C CA . TYR A 1 119 ? -4.183 -8.907 -7.108 1.00 70.31 119 TYR A CA 1
ATOM 921 C C . TYR A 1 119 ? -2.927 -8.193 -7.601 1.00 70.31 119 TYR A C 1
ATOM 923 O O . TYR A 1 119 ? -2.349 -8.577 -8.611 1.00 70.31 119 TYR A O 1
ATOM 931 N N . SER A 1 120 ? -2.482 -7.173 -6.876 1.00 57.69 120 SER A N 1
ATOM 932 C CA . SER A 1 120 ? -1.288 -6.419 -7.243 1.00 57.69 120 SER A CA 1
ATOM 933 C C . SER A 1 120 ? -0.301 -6.369 -6.088 1.00 57.69 120 SER A C 1
ATOM 935 O O . SER A 1 120 ? -0.591 -5.856 -5.002 1.00 57.69 120 SER A O 1
ATOM 937 N N . THR A 1 121 ? 0.912 -6.852 -6.345 1.00 48.62 121 THR A N 1
ATOM 938 C CA . THR A 1 121 ? 2.051 -6.697 -5.433 1.00 48.62 121 THR A CA 1
ATOM 939 C C . THR A 1 121 ? 2.485 -5.233 -5.316 1.00 48.62 121 THR A C 1
ATOM 941 O O . THR A 1 121 ? 2.951 -4.825 -4.254 1.00 48.62 121 THR A O 1
ATOM 944 N N . TRP A 1 122 ? 2.240 -4.413 -6.346 1.00 36.97 122 TRP A N 1
ATOM 945 C CA . TRP A 1 122 ? 2.536 -2.974 -6.355 1.00 36.97 122 TRP A CA 1
ATOM 946 C C . TRP A 1 122 ? 1.682 -2.162 -5.371 1.00 36.97 122 TRP A C 1
ATOM 948 O O . TRP A 1 122 ? 2.116 -1.103 -4.925 1.00 36.97 122 TRP A O 1
ATOM 958 N N . TYR A 1 123 ? 0.500 -2.661 -4.990 1.00 36.81 123 TYR A N 1
ATOM 959 C CA . TYR A 1 123 ? -0.388 -2.036 -3.998 1.00 36.81 123 TYR A CA 1
ATOM 960 C C . TYR A 1 123 ? -0.313 -2.717 -2.622 1.00 36.81 123 TYR A C 1
ATOM 962 O O . TYR A 1 123 ? -1.314 -2.819 -1.912 1.00 36.81 123 TYR A O 1
ATOM 970 N N . GLY A 1 124 ? 0.868 -3.217 -2.245 1.00 38.81 124 GLY A N 1
ATOM 971 C CA . GLY A 1 124 ? 1.074 -3.865 -0.947 1.00 38.81 124 GLY A CA 1
ATOM 972 C C . GLY A 1 124 ? 0.399 -5.234 -0.827 1.00 38.81 124 GLY A C 1
ATOM 973 O O . GLY A 1 124 ? 0.068 -5.642 0.281 1.00 38.81 124 GLY A O 1
ATOM 974 N N . GLY A 1 125 ? 0.179 -5.926 -1.952 1.00 51.44 125 GLY A N 1
ATOM 975 C CA . GLY A 1 125 ? -0.430 -7.256 -1.979 1.00 51.44 125 GLY A CA 1
ATOM 976 C C . GLY A 1 125 ? -1.923 -7.227 -1.667 1.00 51.44 125 GLY A C 1
ATOM 977 O O . GLY A 1 125 ? -2.387 -7.909 -0.764 1.00 51.44 125 GLY A O 1
ATOM 978 N N . SER A 1 126 ? -2.686 -6.423 -2.403 1.00 55.72 126 SER A N 1
ATOM 979 C CA . SER A 1 126 ? -4.142 -6.336 -2.261 1.00 55.72 126 SER A CA 1
ATOM 980 C C . SER A 1 126 ? -4.829 -6.513 -3.611 1.00 55.72 126 SER A C 1
ATOM 982 O O . SER A 1 126 ? -4.210 -6.321 -4.662 1.00 55.72 126 SER A O 1
ATOM 984 N N . PHE A 1 127 ? -6.108 -6.898 -3.596 1.00 65.69 127 PHE A N 1
ATOM 985 C CA . PHE A 1 127 ? -6.919 -6.815 -4.805 1.00 65.69 127 PHE A CA 1
ATOM 986 C C . PHE A 1 127 ? -7.439 -5.387 -4.974 1.00 65.69 127 PHE A C 1
ATOM 988 O O . PHE A 1 127 ? -8.037 -4.817 -4.064 1.00 65.69 127 PHE A O 1
ATOM 995 N N . GLY A 1 128 ? -7.219 -4.815 -6.152 1.00 64.94 128 GLY A N 1
ATOM 996 C CA . GLY A 1 128 ? -7.814 -3.545 -6.561 1.00 64.94 128 GLY A CA 1
ATOM 997 C C . GLY A 1 128 ? -8.839 -3.763 -7.665 1.00 64.94 128 GLY A C 1
ATOM 998 O O . GLY A 1 128 ? -8.761 -4.756 -8.391 1.00 64.94 128 GLY A O 1
ATOM 999 N N . GLN A 1 129 ? -9.786 -2.831 -7.822 1.00 76.69 129 GLN A N 1
ATOM 1000 C CA . GLN A 1 129 ? -10.618 -2.795 -9.025 1.00 76.69 129 GLN A CA 1
ATOM 1001 C C . GLN A 1 129 ? -9.707 -2.691 -10.249 1.00 76.69 129 GLN A C 1
ATOM 1003 O O . GLN A 1 129 ? -8.819 -1.839 -10.297 1.00 76.69 129 GLN A O 1
ATOM 1008 N N . HIS A 1 130 ? -9.961 -3.535 -11.246 1.00 87.00 130 HIS A N 1
ATOM 1009 C CA . HIS A 1 130 ? -9.133 -3.583 -12.438 1.00 87.00 130 HIS A CA 1
ATOM 1010 C C . HIS A 1 130 ? -9.926 -3.926 -13.695 1.00 87.00 130 HIS A C 1
ATOM 1012 O O . HIS A 1 130 ? -10.992 -4.548 -13.630 1.00 87.00 130 HIS A O 1
ATOM 1018 N N . ALA A 1 131 ? -9.403 -3.501 -14.841 1.00 88.19 131 ALA A N 1
ATOM 1019 C CA . ALA A 1 131 ? -9.970 -3.773 -16.152 1.00 88.19 131 ALA A CA 1
ATOM 1020 C C . ALA A 1 131 ? -8.857 -4.185 -17.115 1.00 88.19 131 ALA A C 1
ATOM 1022 O O . ALA A 1 131 ? -7.799 -3.561 -17.130 1.00 88.19 131 ALA A O 1
ATOM 1023 N N . TRP A 1 132 ? -9.141 -5.208 -17.916 1.00 93.75 132 TRP A N 1
ATOM 1024 C CA . TRP A 1 132 ? -8.256 -5.749 -18.946 1.00 93.75 132 TRP A CA 1
ATOM 1025 C C . TRP A 1 132 ? -9.075 -6.156 -20.178 1.00 93.75 132 TRP A C 1
ATOM 1027 O O . TRP A 1 132 ? -10.297 -5.969 -20.231 1.00 93.75 132 TRP A O 1
ATOM 1037 N N . THR A 1 133 ? -8.420 -6.709 -21.197 1.00 95.56 133 THR A N 1
ATOM 1038 C CA . THR A 1 133 ? -9.061 -7.088 -22.465 1.00 95.56 133 THR A CA 1
ATOM 1039 C C . THR A 1 133 ? -9.047 -8.603 -22.659 1.00 95.56 133 THR A C 1
ATOM 1041 O O . THR A 1 133 ? -8.156 -9.298 -22.191 1.00 95.56 133 THR A O 1
ATOM 1044 N N . GLU A 1 134 ? -10.046 -9.145 -23.351 1.00 95.56 134 GLU A N 1
ATOM 1045 C CA . GLU A 1 134 ? -10.033 -10.518 -23.859 1.00 95.56 134 GLU A CA 1
ATOM 1046 C C . GLU A 1 134 ? -10.221 -10.512 -25.377 1.00 95.56 134 GLU A C 1
ATOM 1048 O O . GLU A 1 134 ? -11.038 -9.750 -25.902 1.00 95.56 134 GLU A O 1
ATOM 1053 N N . VAL A 1 135 ? -9.509 -11.400 -26.069 1.00 96.56 135 VAL A N 1
ATOM 1054 C CA . VAL A 1 135 ? -9.579 -11.613 -27.522 1.00 96.56 135 VAL A CA 1
ATOM 1055 C C . VAL A 1 135 ? -9.968 -13.049 -27.842 1.00 96.56 135 VAL A C 1
ATOM 1057 O O . VAL A 1 135 ? -9.582 -13.977 -27.136 1.00 96.56 135 VAL A O 1
ATOM 1060 N N . TYR A 1 136 ? -10.746 -13.250 -28.900 1.00 96.31 136 TYR A N 1
ATOM 1061 C CA . TYR A 1 136 ? -11.157 -14.580 -29.338 1.00 96.31 136 TYR A CA 1
ATOM 1062 C C . TYR A 1 136 ? -10.175 -15.160 -30.365 1.00 96.31 136 TYR A C 1
ATOM 1064 O O . TYR A 1 136 ? -9.959 -14.574 -31.427 1.00 96.31 136 TYR A O 1
ATOM 1072 N N . MET A 1 137 ? -9.616 -16.333 -30.062 1.00 95.25 137 MET A N 1
ATOM 1073 C CA . MET A 1 137 ? -8.569 -17.007 -30.845 1.00 95.25 137 MET A CA 1
ATOM 1074 C C . MET A 1 137 ? -9.069 -18.312 -31.489 1.00 95.25 137 MET A C 1
ATOM 1076 O O . MET A 1 137 ? -8.360 -19.311 -31.558 1.00 95.25 137 MET A O 1
ATOM 1080 N N . GLY A 1 138 ? -10.309 -18.303 -31.986 1.00 91.12 138 GLY A N 1
ATOM 1081 C CA . GLY A 1 138 ? -10.931 -19.446 -32.660 1.00 91.12 138 GLY A CA 1
ATOM 1082 C C . GLY A 1 138 ? -11.513 -20.495 -31.707 1.00 91.12 138 GLY A C 1
ATOM 1083 O O . GLY A 1 138 ? -11.269 -20.479 -30.503 1.00 91.12 138 GLY A O 1
ATOM 1084 N N . GLU A 1 139 ? -12.299 -21.429 -32.248 1.00 88.56 139 GLU A N 1
ATOM 1085 C CA . GLU A 1 139 ? -13.075 -22.398 -31.454 1.00 88.56 139 GLU A CA 1
ATOM 1086 C C . GLU A 1 139 ? -12.216 -23.317 -30.576 1.00 88.56 139 GLU A C 1
ATOM 1088 O O . GLU A 1 139 ? -12.640 -23.699 -29.487 1.00 88.56 139 GLU A O 1
ATOM 1093 N N . ASN A 1 140 ? -11.007 -23.655 -31.033 1.00 88.62 140 ASN A N 1
ATOM 1094 C CA . ASN A 1 140 ? -10.110 -24.563 -30.318 1.00 88.62 140 ASN A CA 1
ATOM 1095 C C . ASN A 1 140 ? -9.461 -23.919 -29.084 1.00 88.62 140 ASN A C 1
ATOM 1097 O O . ASN A 1 140 ? -9.060 -24.641 -28.174 1.00 88.62 140 ASN A O 1
ATOM 1101 N N . ILE A 1 141 ? -9.357 -22.586 -29.058 1.00 92.25 141 ILE A N 1
ATOM 1102 C CA . ILE A 1 141 ? -8.668 -21.830 -28.003 1.00 92.25 141 ILE A CA 1
ATOM 1103 C C . ILE A 1 141 ? -9.671 -21.056 -27.145 1.00 92.25 141 ILE A C 1
ATOM 1105 O O . ILE A 1 141 ? -9.619 -21.095 -25.917 1.00 92.25 141 ILE A O 1
ATOM 1109 N N . GLY A 1 142 ? -10.628 -20.382 -27.779 1.00 93.56 142 GLY A N 1
ATOM 1110 C CA . GLY A 1 142 ? -11.615 -19.550 -27.109 1.00 93.56 142 GLY A CA 1
ATOM 1111 C C . GLY A 1 142 ? -11.095 -18.148 -26.790 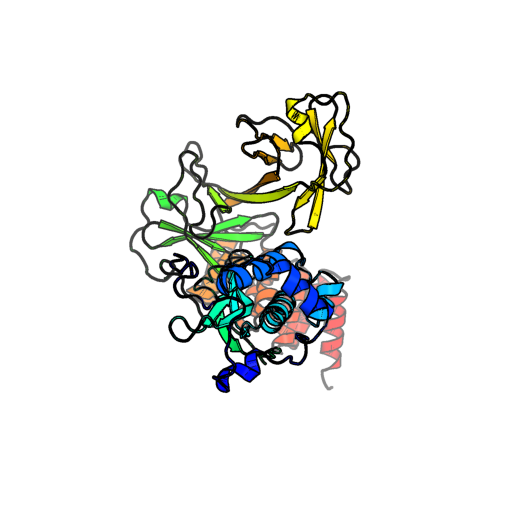1.00 93.56 142 GLY A C 1
ATOM 1112 O O . GLY A 1 142 ? -10.410 -17.525 -27.597 1.00 93.56 142 GLY A O 1
ATOM 1113 N N . TRP A 1 143 ? -11.500 -17.616 -25.635 1.00 93.94 143 TRP A N 1
ATOM 1114 C CA . TRP A 1 143 ? -11.150 -16.264 -25.194 1.00 93.94 143 TRP A CA 1
ATOM 1115 C C . TRP A 1 143 ? -9.834 -16.271 -24.419 1.00 93.94 143 TRP A C 1
ATOM 1117 O O . TRP A 1 143 ? -9.728 -16.964 -23.409 1.00 93.94 143 TRP A O 1
ATOM 1127 N N . VAL A 1 144 ? -8.879 -15.460 -24.862 1.00 93.50 144 VAL A N 1
ATOM 1128 C CA . VAL A 1 144 ? -7.568 -15.266 -24.237 1.00 93.50 144 VAL A CA 1
ATOM 1129 C C . VAL A 1 144 ? -7.527 -13.874 -23.616 1.00 93.50 144 VAL A C 1
ATOM 1131 O O . VAL A 1 144 ? -7.903 -12.899 -24.266 1.00 93.50 144 VAL A O 1
ATOM 1134 N N . ALA A 1 145 ? -7.119 -13.783 -22.353 1.00 92.69 145 ALA A N 1
ATOM 1135 C CA . ALA A 1 145 ? -6.996 -12.519 -21.636 1.00 92.69 145 ALA A CA 1
ATOM 1136 C C . ALA A 1 145 ? -5.649 -11.845 -21.932 1.00 92.69 145 ALA A C 1
ATOM 1138 O O . ALA A 1 145 ? -4.648 -12.529 -22.123 1.00 92.69 145 ALA A O 1
ATOM 1139 N N . ILE A 1 146 ? -5.659 -10.512 -21.985 1.00 93.94 146 ILE A N 1
ATOM 1140 C CA . ILE A 1 146 ? -4.510 -9.641 -22.242 1.00 93.94 146 ILE A CA 1
ATOM 1141 C C . ILE A 1 146 ? -4.664 -8.358 -21.419 1.00 93.94 146 ILE A C 1
ATOM 1143 O O . ILE A 1 146 ? -5.735 -7.736 -21.437 1.00 93.94 146 ILE A O 1
ATOM 1147 N N . ASP A 1 147 ? -3.589 -7.903 -20.778 1.00 91.94 147 ASP A N 1
ATOM 1148 C CA . ASP A 1 147 ? -3.574 -6.653 -20.023 1.00 91.94 147 ASP A CA 1
ATOM 1149 C C . ASP A 1 147 ? -2.395 -5.733 -20.375 1.00 91.94 147 ASP A C 1
ATOM 1151 O O . ASP A 1 147 ? -1.276 -5.844 -19.871 1.00 91.94 147 ASP A O 1
ATOM 1155 N N . ALA A 1 148 ? -2.684 -4.722 -21.197 1.00 91.06 148 ALA A N 1
ATOM 1156 C CA . ALA A 1 148 ? -1.697 -3.715 -21.569 1.00 91.06 148 ALA A CA 1
ATOM 1157 C C . ALA A 1 148 ? -1.344 -2.723 -20.450 1.00 91.06 148 ALA A C 1
ATOM 1159 O O . ALA A 1 148 ? -0.333 -2.035 -20.565 1.00 91.06 148 ALA A O 1
ATOM 1160 N N . THR A 1 149 ? -2.131 -2.635 -19.373 1.00 83.31 149 THR A N 1
ATOM 1161 C CA . THR A 1 149 ? -1.892 -1.679 -18.276 1.00 83.31 149 THR A CA 1
ATOM 1162 C C . THR A 1 149 ? -0.636 -2.041 -17.488 1.00 83.31 149 THR A C 1
ATOM 1164 O O . THR A 1 149 ? 0.137 -1.165 -17.102 1.00 83.31 149 THR A O 1
ATOM 1167 N N . ILE A 1 150 ? -0.435 -3.338 -17.255 1.00 78.44 150 ILE A N 1
ATOM 1168 C CA . ILE A 1 150 ? 0.723 -3.891 -16.539 1.00 78.44 150 ILE A CA 1
ATOM 1169 C C . ILE A 1 150 ? 1.677 -4.659 -17.460 1.00 78.44 150 ILE A C 1
ATOM 1171 O O . ILE A 1 150 ? 2.652 -5.232 -16.987 1.00 78.44 150 ILE A O 1
ATOM 1175 N N . GLN A 1 151 ? 1.445 -4.582 -18.773 1.00 80.19 151 GLN A N 1
ATOM 1176 C CA . GLN A 1 151 ? 2.287 -5.163 -19.821 1.00 80.19 151 GLN A CA 1
ATOM 1177 C C . GLN A 1 151 ? 2.315 -6.701 -19.839 1.00 80.19 151 GLN A C 1
ATOM 1179 O O . GLN A 1 151 ? 3.329 -7.303 -20.188 1.00 80.19 151 GLN A O 1
ATOM 1184 N N . GLU A 1 152 ? 1.191 -7.332 -19.501 1.00 81.62 152 GLU A N 1
ATOM 1185 C CA . GLU A 1 152 ? 0.986 -8.778 -19.608 1.00 81.62 152 GLU A CA 1
ATOM 1186 C C . GLU A 1 152 ? 0.271 -9.086 -20.932 1.00 81.62 152 GLU A C 1
ATOM 1188 O O . GLU A 1 152 ? -0.951 -8.971 -21.059 1.00 81.62 152 GLU A O 1
ATOM 1193 N N . TYR A 1 153 ? 1.055 -9.373 -21.975 1.00 80.38 153 TYR A N 1
ATOM 1194 C CA . TYR A 1 153 ? 0.556 -9.431 -23.356 1.00 80.38 153 TYR A CA 1
ATOM 1195 C C . TYR A 1 153 ? 0.231 -10.842 -23.843 1.00 80.38 153 TYR A C 1
ATOM 1197 O O . TYR A 1 153 ? -0.642 -11.025 -24.688 1.00 80.38 153 TYR A O 1
ATOM 1205 N N . ASP A 1 154 ? 0.958 -11.827 -23.335 1.00 73.56 154 ASP A N 1
ATOM 1206 C CA . ASP A 1 154 ? 0.919 -13.228 -23.749 1.00 73.56 154 ASP A CA 1
ATOM 1207 C C . ASP A 1 154 ? 0.586 -14.192 -22.605 1.00 73.56 154 ASP A C 1
ATOM 1209 O O . ASP A 1 154 ? 0.497 -15.408 -22.798 1.00 73.56 154 ASP A O 1
ATOM 1213 N N . TYR A 1 155 ? 0.326 -13.634 -21.429 1.00 77.62 155 TYR A N 1
ATOM 1214 C CA . TYR A 1 155 ? -0.276 -14.296 -20.288 1.00 77.62 155 TYR A CA 1
ATOM 1215 C C . TYR A 1 155 ? -1.144 -13.285 -19.534 1.00 77.62 155 TYR A C 1
ATOM 1217 O O . TYR A 1 155 ? -0.988 -12.081 -19.702 1.00 77.62 155 TYR A O 1
ATOM 1225 N N . VAL A 1 156 ? -2.046 -13.786 -18.697 1.00 79.19 156 VAL A N 1
ATOM 1226 C CA . VAL A 1 156 ? -2.683 -13.024 -17.618 1.00 79.19 156 VAL A CA 1
ATOM 1227 C C . VAL A 1 156 ? -2.685 -13.941 -16.408 1.00 79.19 156 VAL A C 1
ATOM 1229 O O . VAL A 1 156 ? -3.051 -15.118 -16.516 1.00 79.19 156 VAL A O 1
ATOM 1232 N N . ASP A 1 157 ? -2.204 -13.442 -15.275 1.00 73.19 157 ASP A N 1
ATOM 1233 C CA . ASP A 1 157 ? -2.027 -14.277 -14.093 1.00 73.19 157 ASP A CA 1
ATOM 1234 C C . ASP A 1 157 ? -3.356 -14.694 -13.423 1.00 73.19 157 ASP A C 1
ATOM 1236 O O . ASP A 1 157 ? -4.440 -14.159 -13.671 1.00 73.19 157 ASP A O 1
ATOM 1240 N N . ALA A 1 158 ? -3.273 -15.668 -12.514 1.00 78.19 158 ALA A N 1
ATOM 1241 C CA . ALA A 1 158 ? -4.424 -16.124 -11.731 1.00 78.19 158 ALA A CA 1
ATOM 1242 C C . ALA A 1 158 ? -4.919 -15.092 -10.691 1.00 78.19 158 ALA A C 1
ATOM 1244 O O . ALA A 1 158 ? -5.920 -15.338 -10.014 1.00 78.19 158 ALA A O 1
ATOM 1245 N N . GLY A 1 159 ? -4.220 -13.964 -10.536 1.00 77.38 159 GLY A N 1
ATOM 1246 C CA . GLY A 1 159 ? -4.616 -12.833 -9.704 1.00 77.38 159 GLY A CA 1
ATOM 1247 C C . GLY A 1 159 ? -5.741 -12.000 -10.321 1.00 77.38 159 GLY A C 1
ATOM 1248 O O . GLY A 1 159 ? -6.339 -11.194 -9.611 1.00 77.38 159 GLY A O 1
ATOM 1249 N N . HIS A 1 160 ? -6.080 -12.218 -11.594 1.00 84.75 160 HIS A N 1
ATOM 1250 C CA . HIS A 1 160 ? -7.198 -11.571 -12.275 1.00 84.75 160 HIS A CA 1
ATOM 1251 C C . HIS A 1 160 ? -8.516 -12.324 -12.050 1.00 84.75 160 HIS A C 1
ATOM 1253 O O . HIS A 1 160 ? -8.795 -13.361 -12.657 1.00 84.75 160 HIS A O 1
ATOM 1259 N N . ILE A 1 161 ? -9.383 -11.773 -11.201 1.00 86.88 161 ILE A N 1
ATOM 1260 C CA . ILE A 1 161 ? -10.708 -12.330 -10.918 1.00 86.88 161 ILE A CA 1
ATOM 1261 C C . ILE A 1 161 ? -11.749 -11.534 -11.699 1.00 86.88 161 ILE A C 1
ATOM 1263 O O . ILE A 1 161 ? -12.121 -10.416 -11.336 1.00 86.88 161 ILE A O 1
ATOM 1267 N N . LYS A 1 162 ? -12.241 -12.120 -12.794 1.00 89.44 162 LYS A N 1
ATOM 1268 C CA . LYS A 1 162 ? -13.277 -11.509 -13.637 1.00 89.44 162 LYS A CA 1
ATOM 1269 C C . LYS A 1 162 ? -14.635 -11.522 -12.940 1.00 89.44 162 LYS A C 1
ATOM 1271 O O . LYS A 1 162 ? -15.138 -12.586 -12.585 1.00 89.44 162 LYS A O 1
ATOM 1276 N N . LEU A 1 163 ? -15.266 -10.354 -12.836 1.00 85.50 163 LEU A N 1
ATOM 1277 C CA . LEU A 1 163 ? -16.619 -10.198 -12.287 1.00 85.50 163 LEU A CA 1
ATOM 1278 C C . LEU A 1 163 ? -17.658 -9.913 -13.374 1.00 85.50 163 LEU A C 1
ATOM 1280 O O . LEU A 1 163 ? -18.833 -10.240 -13.213 1.00 85.50 163 LEU A O 1
ATOM 1284 N N . GLY A 1 164 ? -17.238 -9.328 -14.496 1.00 84.75 164 GLY A N 1
ATOM 1285 C CA . GLY A 1 164 ? -18.133 -8.986 -15.590 1.00 84.75 164 GLY A CA 1
ATOM 1286 C C . GLY A 1 164 ? -17.416 -8.669 -16.895 1.00 84.75 164 GLY A C 1
ATOM 1287 O O . GLY A 1 164 ? -16.189 -8.644 -16.980 1.00 84.75 164 GLY A O 1
ATOM 1288 N N . ILE A 1 165 ? -18.229 -8.443 -17.925 1.00 85.25 165 ILE A N 1
ATOM 1289 C CA . ILE A 1 165 ? -17.812 -8.056 -19.274 1.00 85.25 165 ILE A CA 1
ATOM 1290 C C . ILE A 1 165 ? -18.632 -6.822 -19.661 1.00 85.25 165 ILE A C 1
ATOM 1292 O O . ILE A 1 165 ? -19.860 -6.865 -19.568 1.00 85.25 165 ILE A O 1
ATOM 1296 N N . GLY A 1 166 ? -17.982 -5.747 -20.110 1.00 70.19 166 GLY A N 1
ATOM 1297 C CA . GLY A 1 166 ? -18.664 -4.538 -20.593 1.00 70.19 166 GLY A CA 1
ATOM 1298 C C . GLY A 1 166 ? -17.786 -3.285 -20.588 1.00 70.19 166 GLY A C 1
ATOM 1299 O O . GLY A 1 166 ? -16.794 -3.225 -19.872 1.00 70.19 166 GLY A O 1
ATOM 1300 N N . ALA A 1 167 ? -18.152 -2.271 -21.381 1.00 60.84 167 ALA A N 1
ATOM 1301 C CA . ALA A 1 167 ? -17.422 -0.995 -21.470 1.00 60.84 167 ALA A CA 1
ATOM 1302 C C . ALA A 1 167 ? -17.560 -0.109 -20.211 1.00 60.84 167 ALA A C 1
ATOM 1304 O O . ALA A 1 167 ? -16.722 0.764 -19.938 1.00 60.84 167 ALA A O 1
ATOM 1305 N N . THR A 1 168 ? -18.627 -0.338 -19.440 1.00 55.81 168 THR A N 1
ATOM 1306 C CA . THR A 1 168 ? -18.917 0.312 -18.163 1.00 55.81 168 THR A CA 1
ATOM 1307 C C . THR A 1 168 ? -19.210 -0.734 -17.095 1.00 55.81 168 THR A C 1
ATOM 1309 O O . THR A 1 168 ? -19.869 -1.743 -17.339 1.00 55.81 168 THR A O 1
ATOM 1312 N N . PHE A 1 169 ? -18.722 -0.475 -15.887 1.00 64.12 169 PHE A N 1
ATOM 1313 C CA . PHE A 1 169 ? -18.980 -1.289 -14.710 1.00 64.12 169 PHE A CA 1
ATOM 1314 C C . PHE A 1 169 ? -19.153 -0.342 -13.530 1.00 64.12 169 PHE A C 1
ATOM 1316 O O . PHE A 1 169 ? -18.266 0.457 -13.238 1.00 64.12 169 PHE A O 1
ATOM 1323 N N . GLN A 1 170 ? -20.331 -0.382 -12.915 1.00 61.81 170 GLN A N 1
ATOM 1324 C CA . GLN A 1 170 ? -20.693 0.455 -11.773 1.00 61.81 170 GLN A CA 1
ATOM 1325 C C . GLN A 1 170 ? -21.160 -0.460 -10.641 1.00 61.81 170 GLN A C 1
ATOM 1327 O O . GLN A 1 170 ? -22.365 -0.640 -10.460 1.00 61.81 170 GLN A O 1
ATOM 1332 N N . PRO A 1 171 ? -20.229 -1.125 -9.938 1.00 63.44 171 PRO A N 1
ATOM 1333 C CA . PRO A 1 171 ? -20.591 -1.889 -8.757 1.00 63.44 171 PRO A CA 1
ATOM 1334 C C . PRO A 1 171 ? -21.089 -0.913 -7.682 1.00 63.44 171 PRO A C 1
ATOM 1336 O O . PRO A 1 171 ? -20.478 0.132 -7.474 1.00 63.44 171 PRO A O 1
ATOM 1339 N N . GLU A 1 172 ? -22.190 -1.240 -7.000 1.00 61.28 172 GLU A N 1
ATOM 1340 C CA . GLU A 1 172 ? -22.661 -0.447 -5.850 1.00 61.28 172 GLU A CA 1
ATOM 1341 C C . GLU A 1 172 ? -21.653 -0.502 -4.689 1.00 61.28 172 GLU A C 1
ATOM 1343 O O . GLU A 1 172 ? -21.414 0.504 -4.027 1.00 61.28 172 GLU A O 1
ATOM 1348 N N . ASN A 1 173 ? -21.032 -1.667 -4.474 1.00 58.78 173 ASN A N 1
ATOM 1349 C CA . ASN A 1 173 ? -19.899 -1.880 -3.578 1.00 58.78 173 ASN A CA 1
ATOM 1350 C C . ASN A 1 173 ? -19.097 -3.106 -4.058 1.00 58.78 173 ASN A C 1
ATOM 1352 O O . ASN A 1 173 ? -19.673 -4.043 -4.618 1.00 58.78 173 ASN A O 1
ATOM 1356 N N . MET A 1 174 ? -17.784 -3.116 -3.831 1.00 61.75 174 MET A N 1
ATOM 1357 C CA . MET A 1 174 ? -16.932 -4.292 -4.008 1.00 61.75 174 MET A CA 1
ATOM 1358 C C . MET A 1 174 ? -16.009 -4.411 -2.802 1.00 61.75 174 MET A C 1
ATOM 1360 O O . MET A 1 174 ? -15.189 -3.532 -2.557 1.00 61.75 174 MET A O 1
ATOM 1364 N N . GLU A 1 175 ? -16.134 -5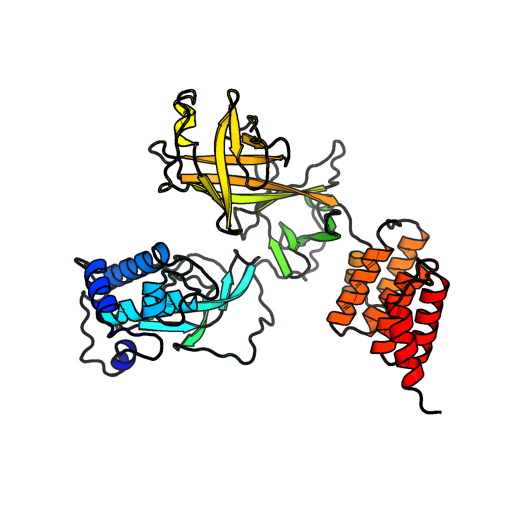.517 -2.077 1.00 59.16 175 GLU A N 1
ATOM 1365 C CA . GLU A 1 175 ? -15.365 -5.780 -0.867 1.00 59.16 175 GLU A CA 1
ATOM 1366 C C . GLU A 1 175 ? -14.701 -7.151 -0.970 1.00 59.16 175 GLU A C 1
ATOM 1368 O O . GLU A 1 175 ? -15.319 -8.138 -1.380 1.00 59.16 175 GLU A O 1
ATOM 1373 N N . ILE A 1 176 ? -13.426 -7.212 -0.603 1.00 61.34 176 ILE A N 1
ATOM 1374 C CA . ILE A 1 176 ? -12.717 -8.476 -0.433 1.00 61.34 176 ILE A CA 1
ATOM 1375 C C . ILE A 1 176 ? -12.999 -8.926 0.995 1.00 61.34 176 ILE A C 1
ATOM 1377 O O . ILE A 1 176 ? -12.429 -8.380 1.934 1.00 61.34 176 ILE A O 1
ATOM 1381 N N . LEU A 1 177 ? -13.888 -9.902 1.155 1.00 56.69 177 LEU A N 1
ATOM 1382 C CA . LEU A 1 177 ? -14.283 -10.381 2.482 1.00 56.69 177 LEU A CA 1
ATOM 1383 C C . LEU A 1 177 ? -13.146 -11.140 3.178 1.00 56.69 177 LEU A C 1
ATOM 1385 O O . LEU A 1 177 ? -12.924 -10.985 4.373 1.00 56.69 177 LEU A O 1
ATOM 1389 N N . GLU A 1 178 ? -12.436 -11.975 2.420 1.00 52.06 178 GLU A N 1
ATOM 1390 C CA . GLU A 1 178 ? -11.323 -12.794 2.893 1.00 52.06 178 GLU A CA 1
ATOM 1391 C C . GLU A 1 178 ? -10.539 -13.297 1.674 1.00 52.06 178 GLU A C 1
ATOM 1393 O O . GLU A 1 178 ? -11.128 -13.665 0.654 1.00 52.06 178 GLU A O 1
ATOM 1398 N N . TYR A 1 179 ? -9.213 -13.353 1.764 1.00 56.47 179 TYR A N 1
ATOM 1399 C CA . TYR A 1 179 ? -8.396 -14.135 0.841 1.00 56.47 179 TYR A CA 1
ATOM 1400 C C . TYR A 1 179 ? -7.245 -14.765 1.622 1.00 56.47 179 TYR A C 1
ATOM 1402 O O . TYR A 1 179 ? -6.753 -14.195 2.592 1.00 56.47 179 TYR A O 1
ATOM 1410 N N . ARG A 1 180 ? -6.825 -15.962 1.211 1.00 46.69 180 ARG A N 1
ATOM 1411 C CA . ARG A 1 180 ? -5.715 -16.684 1.835 1.00 46.69 180 ARG A CA 1
ATOM 1412 C C . ARG A 1 180 ? -4.665 -16.977 0.788 1.00 46.69 180 ARG A C 1
ATOM 1414 O O . ARG A 1 180 ? -4.961 -17.518 -0.277 1.00 46.69 180 ARG A O 1
ATOM 1421 N N . ILE A 1 181 ? -3.428 -16.628 1.096 1.00 43.03 181 ILE A N 1
ATOM 1422 C CA . ILE A 1 181 ? -2.275 -17.054 0.314 1.00 43.03 181 ILE A CA 1
ATOM 1423 C C . ILE A 1 181 ? -1.867 -18.415 0.882 1.00 43.03 181 ILE A C 1
ATOM 1425 O O . ILE A 1 181 ? -1.772 -18.564 2.095 1.00 43.03 181 ILE A O 1
ATOM 1429 N N . ALA A 1 182 ? -1.672 -19.433 0.041 1.00 39.16 182 ALA A N 1
ATOM 1430 C CA . ALA A 1 182 ? -1.166 -20.722 0.512 1.00 39.16 182 ALA A CA 1
ATOM 1431 C C . ALA A 1 182 ? 0.175 -20.509 1.248 1.00 39.16 182 ALA A C 1
ATOM 1433 O O . ALA A 1 182 ? 1.105 -19.950 0.665 1.00 39.16 182 ALA A O 1
ATOM 1434 N N . GLY A 1 183 ? 0.234 -20.899 2.528 1.00 44.25 183 GLY A N 1
ATOM 1435 C CA . GLY A 1 183 ? 1.313 -20.550 3.472 1.00 44.25 183 GLY A CA 1
ATOM 1436 C C . GLY A 1 183 ? 1.026 -19.343 4.383 1.00 44.25 183 GLY A C 1
ATOM 1437 O O . GLY A 1 183 ? 1.943 -18.827 5.013 1.00 44.25 183 GLY A O 1
ATOM 1438 N N . GLY A 1 184 ? -0.218 -18.857 4.405 1.00 35.03 184 GLY A N 1
ATOM 1439 C CA . GLY A 1 184 ? -0.701 -17.744 5.227 1.00 35.03 184 GLY A CA 1
ATOM 1440 C C . GLY A 1 184 ? -1.895 -18.107 6.114 1.00 35.03 184 GLY A C 1
ATOM 1441 O O . GLY A 1 184 ? -2.648 -17.217 6.495 1.00 35.03 184 GLY A O 1
ATOM 1442 N N . ASP A 1 185 ? -2.100 -19.391 6.440 1.00 36.81 185 ASP A N 1
ATOM 1443 C CA . ASP A 1 185 ? -3.043 -19.782 7.501 1.00 36.81 185 ASP A CA 1
ATOM 1444 C C . ASP A 1 185 ? -2.418 -19.445 8.872 1.00 36.81 185 ASP A C 1
ATOM 1446 O O . ASP A 1 185 ? -1.927 -20.290 9.619 1.00 36.81 185 ASP A O 1
ATOM 1450 N N . THR A 1 186 ? -2.436 -18.160 9.219 1.00 47.16 186 THR A N 1
ATOM 1451 C CA . THR A 1 186 ? -2.023 -17.629 10.520 1.00 47.16 186 THR A CA 1
ATOM 1452 C C . THR A 1 186 ? -3.131 -17.824 11.551 1.00 47.16 186 THR A C 1
ATOM 1454 O O . THR A 1 186 ? -3.819 -16.878 11.902 1.00 47.16 186 THR A O 1
ATOM 1457 N N . THR A 1 187 ? -3.352 -19.057 12.010 1.00 37.19 187 THR A N 1
ATOM 1458 C CA . THR A 1 187 ? -3.959 -19.350 13.338 1.00 37.19 187 THR A CA 1
ATOM 1459 C C . THR A 1 187 ? -3.647 -20.761 13.856 1.00 37.19 187 THR A C 1
ATOM 1461 O O . THR A 1 187 ? -4.191 -21.179 14.878 1.00 37.19 187 THR A O 1
ATOM 1464 N N . ALA A 1 188 ? -2.753 -21.521 13.216 1.00 33.66 188 ALA A N 1
ATOM 1465 C CA . ALA A 1 188 ? -2.282 -22.761 13.815 1.00 33.66 188 ALA A CA 1
ATOM 1466 C C . ALA A 1 188 ? -1.211 -22.437 14.867 1.00 33.66 188 ALA A C 1
ATOM 1468 O O . ALA A 1 188 ? -0.091 -22.065 14.523 1.00 33.66 188 ALA A O 1
ATOM 1469 N N . GLU A 1 189 ? -1.550 -22.594 16.149 1.00 36.19 189 GLU A N 1
ATOM 1470 C CA . GLU A 1 189 ? -0.569 -22.742 17.227 1.00 36.19 189 GLU A CA 1
ATOM 1471 C C . GLU A 1 189 ? 0.385 -23.898 16.873 1.00 36.19 189 GLU A C 1
ATOM 1473 O O . GLU A 1 189 ? 0.104 -25.071 17.133 1.00 36.19 189 GLU A O 1
ATOM 1478 N N . ILE A 1 190 ? 1.524 -23.586 16.254 1.00 40.25 190 ILE A N 1
ATOM 1479 C CA . ILE A 1 190 ? 2.637 -24.525 16.157 1.00 40.25 190 ILE A CA 1
ATOM 1480 C C . ILE A 1 190 ? 3.335 -24.488 17.512 1.00 40.25 190 ILE A C 1
ATOM 1482 O O . ILE A 1 190 ? 3.904 -23.478 17.925 1.00 40.25 190 ILE A O 1
ATOM 1486 N N . SER A 1 191 ? 3.269 -25.604 18.233 1.00 44.62 191 SER A N 1
ATOM 1487 C CA . SER A 1 191 ? 3.966 -25.766 19.501 1.00 44.62 191 SER A CA 1
ATOM 1488 C C . SER A 1 191 ? 5.484 -25.725 19.280 1.00 44.62 191 SER A C 1
ATOM 1490 O O . SER A 1 191 ? 6.072 -26.721 18.854 1.00 44.62 191 SER A O 1
ATOM 1492 N N . GLY A 1 192 ? 6.092 -24.587 19.622 1.00 67.44 192 GLY A N 1
ATOM 1493 C CA . GLY A 1 192 ? 7.537 -24.375 19.732 1.00 67.44 192 GLY A CA 1
ATOM 1494 C C . GLY A 1 192 ? 8.123 -23.567 18.575 1.00 67.44 192 GLY A C 1
ATOM 1495 O O . GLY A 1 192 ? 8.325 -24.106 17.491 1.00 67.44 192 GLY A O 1
ATOM 1496 N N . ILE A 1 193 ? 8.440 -22.295 18.833 1.00 76.75 193 ILE A N 1
ATOM 1497 C CA . ILE A 1 193 ? 9.301 -21.483 17.963 1.00 76.75 193 ILE A CA 1
ATOM 1498 C C . ILE A 1 193 ? 10.721 -22.065 18.077 1.00 76.75 193 ILE A C 1
ATOM 1500 O O . ILE A 1 193 ? 11.206 -22.221 19.198 1.00 76.75 193 ILE A O 1
ATOM 1504 N N . PRO A 1 194 ? 11.387 -22.437 16.971 1.00 83.25 194 PRO A N 1
ATOM 1505 C CA . PRO A 1 194 ? 12.776 -22.877 17.023 1.00 83.25 194 PRO A CA 1
ATOM 1506 C C . PRO A 1 194 ? 13.696 -21.798 17.629 1.00 83.25 194 PRO A C 1
ATOM 1508 O O . PRO A 1 194 ? 13.475 -20.614 17.355 1.00 83.25 194 PRO A O 1
ATOM 1511 N N . PRO A 1 195 ? 14.736 -22.166 18.409 1.00 81.50 195 PRO A N 1
ATOM 1512 C CA . PRO A 1 195 ? 15.610 -21.207 19.095 1.00 81.50 195 PRO A CA 1
ATOM 1513 C C . PRO A 1 195 ? 16.214 -20.132 18.184 1.00 81.50 195 PRO A C 1
ATOM 1515 O O . PRO A 1 195 ? 16.398 -18.994 18.603 1.00 81.50 195 PRO A O 1
ATOM 1518 N N . GLU A 1 196 ? 16.486 -20.469 16.922 1.00 83.00 196 GLU A N 1
ATOM 1519 C CA . GLU A 1 196 ? 17.011 -19.542 15.916 1.00 83.00 196 GLU A CA 1
ATOM 1520 C C . GLU A 1 196 ? 16.041 -18.411 15.531 1.00 83.00 196 GLU A C 1
ATOM 1522 O O . GLU A 1 196 ? 16.467 -17.412 14.955 1.00 83.00 196 GLU A O 1
ATOM 1527 N N . TYR A 1 197 ? 14.748 -18.542 15.843 1.00 86.44 197 TYR A N 1
ATOM 1528 C CA . TYR A 1 197 ? 13.739 -17.516 15.585 1.00 86.44 197 TYR A CA 1
ATOM 1529 C C . TYR A 1 197 ? 13.271 -16.806 16.859 1.00 86.44 197 TYR A C 1
ATOM 1531 O O . TYR A 1 197 ? 12.712 -15.718 16.752 1.00 86.44 197 TYR A O 1
ATOM 1539 N N . GLU A 1 198 ? 13.512 -17.353 18.056 1.00 84.38 198 GLU A N 1
ATOM 1540 C CA . GLU A 1 198 ? 13.043 -16.768 19.328 1.00 84.38 198 GLU A CA 1
ATOM 1541 C C . GLU A 1 198 ? 13.481 -15.304 19.501 1.00 84.38 198 GLU A C 1
ATOM 1543 O O . GLU A 1 198 ? 12.695 -14.459 19.928 1.00 84.38 198 GLU A O 1
ATOM 1548 N N . ASN A 1 199 ? 14.711 -14.979 19.092 1.00 85.50 199 ASN A N 1
ATOM 1549 C CA . ASN A 1 199 ? 15.242 -13.619 19.174 1.00 85.50 199 ASN A CA 1
ATOM 1550 C C . ASN A 1 199 ? 14.738 -12.699 18.051 1.00 85.50 199 ASN A C 1
ATOM 1552 O O . ASN A 1 199 ? 14.939 -11.494 18.140 1.00 85.50 199 ASN A O 1
ATOM 1556 N N . ILE A 1 200 ? 14.059 -13.219 17.031 1.00 90.94 200 ILE A N 1
ATOM 1557 C CA . ILE A 1 200 ? 13.557 -12.454 15.880 1.00 90.94 200 ILE A CA 1
ATOM 1558 C C . ILE A 1 200 ? 12.047 -12.207 15.989 1.00 90.94 200 ILE A C 1
ATOM 1560 O O . ILE A 1 200 ? 11.551 -11.187 15.526 1.00 90.94 200 ILE A O 1
ATOM 1564 N N . ILE A 1 201 ? 11.296 -13.130 16.591 1.00 89.31 201 ILE A N 1
ATOM 1565 C CA . ILE A 1 201 ? 9.839 -13.007 16.696 1.00 89.31 201 ILE A CA 1
ATOM 1566 C C . ILE A 1 201 ? 9.440 -11.844 17.611 1.00 89.31 201 ILE A C 1
ATOM 1568 O O . ILE A 1 201 ? 10.061 -11.584 18.647 1.00 89.31 201 ILE A O 1
ATOM 1572 N N . GLY A 1 202 ? 8.356 -11.170 17.225 1.00 84.12 202 GLY A N 1
ATOM 1573 C CA . GLY A 1 202 ? 7.716 -10.116 17.996 1.00 84.12 202 GLY A CA 1
ATOM 1574 C C . GLY A 1 202 ? 7.599 -8.786 17.247 1.00 84.12 202 GLY A C 1
ATOM 1575 O O . GLY A 1 202 ? 7.892 -8.694 16.053 1.00 84.12 202 GLY A O 1
ATOM 1576 N N . PRO A 1 203 ? 7.125 -7.745 17.945 1.00 87.69 203 PRO A N 1
ATOM 1577 C CA . PRO A 1 203 ? 6.873 -6.441 17.354 1.00 87.69 203 PRO A CA 1
ATOM 1578 C C . PRO A 1 203 ? 8.162 -5.642 17.140 1.00 87.69 203 PRO A C 1
ATOM 1580 O O . PRO A 1 203 ? 9.092 -5.704 17.946 1.00 87.69 203 PRO A O 1
ATOM 1583 N N . TYR A 1 204 ? 8.164 -4.835 16.085 1.00 88.38 204 TYR A N 1
ATOM 1584 C CA . TYR A 1 204 ? 9.189 -3.859 15.741 1.00 88.38 204 TYR A CA 1
ATOM 1585 C C . TYR A 1 204 ? 8.523 -2.527 15.402 1.00 88.38 204 TYR A C 1
ATOM 1587 O O . TYR A 1 204 ? 7.617 -2.465 14.570 1.00 88.38 204 TYR A O 1
ATOM 1595 N N . THR A 1 205 ? 8.979 -1.449 16.030 1.00 83.94 205 THR A N 1
ATOM 1596 C CA . THR A 1 205 ? 8.386 -0.115 15.933 1.00 83.94 205 THR A CA 1
ATOM 1597 C C . THR A 1 205 ? 9.274 0.828 15.129 1.00 83.94 205 THR A C 1
ATOM 1599 O O . THR A 1 205 ? 10.458 1.014 15.419 1.00 83.94 205 THR A O 1
ATOM 1602 N N . ASN A 1 206 ? 8.680 1.501 14.147 1.00 82.94 206 ASN A N 1
ATOM 1603 C CA . ASN A 1 206 ? 9.260 2.689 13.540 1.00 82.94 206 ASN A CA 1
ATOM 1604 C C . ASN A 1 206 ? 8.884 3.907 14.392 1.00 82.94 206 ASN A C 1
ATOM 1606 O O . ASN A 1 206 ? 7.766 4.405 14.314 1.00 82.94 206 ASN A O 1
ATOM 1610 N N . PHE A 1 207 ? 9.805 4.421 15.204 1.00 72.25 207 PHE A N 1
ATOM 1611 C CA . PHE A 1 207 ? 9.491 5.539 16.102 1.00 72.25 207 PHE A CA 1
ATOM 1612 C C . PHE A 1 207 ? 9.236 6.876 15.392 1.00 72.25 207 PHE A C 1
ATOM 1614 O O . PHE A 1 207 ? 8.626 7.758 15.992 1.00 72.25 207 PHE A O 1
ATOM 1621 N N . ALA A 1 208 ? 9.632 7.026 14.123 1.00 72.00 208 ALA A N 1
ATOM 1622 C CA . ALA A 1 208 ? 9.384 8.253 13.368 1.00 72.00 208 ALA A CA 1
ATOM 1623 C C . ALA A 1 208 ? 7.911 8.399 12.953 1.00 72.00 208 ALA A C 1
ATOM 1625 O O . ALA A 1 208 ? 7.408 9.517 12.875 1.00 72.00 208 ALA A O 1
ATOM 1626 N N . ASN A 1 209 ? 7.219 7.287 12.686 1.00 76.12 209 ASN A N 1
ATOM 1627 C CA . ASN A 1 209 ? 5.806 7.290 12.283 1.00 76.12 209 ASN A CA 1
ATOM 1628 C C . ASN A 1 209 ? 4.895 6.439 13.185 1.00 76.12 209 ASN A C 1
ATOM 1630 O O . ASN A 1 209 ? 3.699 6.357 12.929 1.00 76.12 209 ASN A O 1
ATOM 1634 N N . ARG A 1 210 ? 5.452 5.840 14.243 1.00 78.12 210 ARG A N 1
ATOM 1635 C CA . ARG A 1 210 ? 4.784 4.976 15.232 1.00 78.12 210 ARG A CA 1
ATOM 1636 C C . ARG A 1 210 ? 4.183 3.684 14.665 1.00 78.12 210 ARG A C 1
ATOM 1638 O O . ARG A 1 210 ? 3.466 2.991 15.386 1.00 78.12 210 ARG A O 1
ATOM 1645 N N . ASN A 1 211 ? 4.481 3.323 13.416 1.00 79.62 211 ASN A N 1
ATOM 1646 C CA . ASN A 1 211 ? 4.004 2.069 12.842 1.00 79.62 211 ASN A CA 1
ATOM 1647 C C . ASN A 1 211 ? 4.714 0.884 13.496 1.00 79.62 211 ASN A C 1
ATOM 1649 O O . ASN A 1 211 ? 5.936 0.894 13.658 1.00 79.62 211 ASN A O 1
ATOM 1653 N N . VAL A 1 212 ? 3.940 -0.150 13.818 1.00 81.75 212 VAL A N 1
ATOM 1654 C CA . VAL A 1 212 ? 4.447 -1.410 14.361 1.00 81.75 212 VAL A CA 1
ATOM 1655 C C . VAL A 1 212 ? 4.243 -2.504 13.325 1.00 81.75 212 VAL A C 1
ATOM 1657 O O . VAL A 1 212 ? 3.132 -2.681 12.822 1.00 81.75 212 VAL A O 1
ATOM 1660 N N . LEU A 1 213 ? 5.318 -3.222 13.017 1.00 87.12 213 LEU A N 1
ATOM 1661 C CA . LEU A 1 213 ? 5.304 -4.445 12.223 1.00 87.12 213 LEU A CA 1
ATOM 1662 C C . LEU A 1 213 ? 5.595 -5.614 13.155 1.00 87.12 213 LEU A C 1
ATOM 1664 O O . LEU A 1 213 ? 6.454 -5.494 14.025 1.00 87.12 213 LEU A O 1
ATOM 1668 N N . GLU A 1 214 ? 4.906 -6.734 12.992 1.00 87.88 214 GLU A N 1
ATOM 1669 C CA . GLU A 1 214 ? 5.136 -7.908 13.835 1.00 87.88 214 GLU A CA 1
ATOM 1670 C C . GLU A 1 214 ? 5.783 -9.023 13.027 1.00 87.88 214 GLU A C 1
ATOM 1672 O O . GLU A 1 214 ? 5.285 -9.405 11.974 1.00 87.88 214 GLU A O 1
ATOM 1677 N N . VAL A 1 215 ? 6.892 -9.569 13.519 1.00 91.31 215 VAL A N 1
ATOM 1678 C CA . VAL A 1 215 ? 7.485 -10.772 12.940 1.00 91.31 215 VAL A CA 1
ATOM 1679 C C . VAL A 1 215 ? 6.879 -11.982 13.628 1.00 91.31 215 VAL A C 1
ATOM 1681 O O . VAL A 1 215 ? 6.956 -12.112 14.848 1.00 91.31 215 VAL A O 1
ATOM 1684 N N . GLN A 1 216 ? 6.290 -12.872 12.840 1.00 87.50 216 GLN A N 1
ATOM 1685 C CA . GLN A 1 216 ? 5.558 -14.047 13.301 1.00 87.50 216 GLN A CA 1
ATOM 1686 C C . GLN A 1 216 ? 6.220 -15.320 12.763 1.00 87.50 216 GLN A C 1
ATOM 1688 O O . GLN A 1 216 ? 6.782 -15.321 11.667 1.00 87.50 216 GLN A O 1
ATOM 1693 N N . TYR A 1 217 ? 6.157 -16.408 13.534 1.00 84.38 217 TYR A N 1
ATOM 1694 C CA . TYR A 1 217 ? 6.600 -17.735 13.101 1.00 84.38 217 TYR A CA 1
ATOM 1695 C C . TYR A 1 217 ? 5.390 -18.567 12.674 1.00 84.38 217 TYR A C 1
ATOM 1697 O O . TYR A 1 217 ? 4.464 -18.760 13.463 1.00 84.38 217 TYR A O 1
ATOM 1705 N N . ALA A 1 218 ? 5.411 -19.075 11.445 1.00 71.94 218 ALA A N 1
ATOM 1706 C CA . ALA A 1 218 ? 4.374 -19.948 10.907 1.00 71.94 218 ALA A CA 1
ATOM 1707 C C . ALA A 1 218 ? 4.961 -20.877 9.835 1.00 71.94 218 ALA A C 1
ATOM 1709 O O . ALA A 1 218 ? 5.901 -20.517 9.127 1.00 71.94 218 ALA A O 1
ATOM 1710 N N . ASP A 1 219 ? 4.408 -22.087 9.720 1.00 69.31 219 ASP A N 1
ATOM 1711 C CA . ASP A 1 219 ? 4.721 -23.054 8.657 1.00 69.31 219 ASP A CA 1
ATOM 1712 C C . ASP A 1 219 ? 6.222 -23.332 8.436 1.00 69.31 219 ASP A C 1
ATOM 1714 O O . ASP A 1 219 ? 6.687 -23.523 7.311 1.00 69.31 219 ASP A O 1
ATOM 1718 N N . GLY A 1 220 ? 7.006 -23.373 9.518 1.00 77.38 220 GLY A N 1
ATOM 1719 C CA . GLY A 1 220 ? 8.438 -23.674 9.442 1.00 77.38 220 GLY A CA 1
ATOM 1720 C C . GLY A 1 220 ? 9.329 -22.480 9.087 1.00 77.38 220 GLY A C 1
ATOM 1721 O O . GLY A 1 220 ? 10.534 -22.668 8.945 1.00 77.38 220 GLY A O 1
ATOM 1722 N N . GLY A 1 221 ? 8.771 -21.274 8.959 1.00 85.25 221 GLY A N 1
ATOM 1723 C CA . GLY A 1 221 ? 9.509 -20.052 8.648 1.00 85.25 221 GLY A CA 1
ATOM 1724 C C . GLY A 1 221 ? 8.943 -18.825 9.357 1.00 85.25 221 GLY A C 1
ATOM 1725 O O . GLY A 1 221 ? 8.129 -18.932 10.272 1.00 85.25 221 GLY A O 1
ATOM 1726 N N . ILE A 1 222 ? 9.394 -17.645 8.934 1.00 89.88 222 ILE A N 1
ATOM 1727 C CA . ILE A 1 222 ? 8.940 -16.370 9.497 1.00 89.88 222 ILE A CA 1
ATOM 1728 C C . ILE A 1 222 ? 8.261 -15.500 8.444 1.00 89.88 222 ILE A C 1
ATOM 1730 O O . ILE A 1 222 ? 8.592 -15.560 7.256 1.00 89.88 222 ILE A O 1
ATOM 1734 N N . GLY A 1 223 ? 7.323 -14.678 8.895 1.00 87.62 223 GLY A N 1
ATOM 1735 C CA . GLY A 1 223 ? 6.658 -13.661 8.094 1.00 87.62 223 GLY A CA 1
ATOM 1736 C C . GLY A 1 223 ? 6.551 -12.345 8.850 1.00 87.62 223 GLY A C 1
ATOM 1737 O O . GLY A 1 223 ? 6.608 -12.331 10.077 1.00 87.62 223 GLY A O 1
ATOM 1738 N N . VAL A 1 224 ? 6.419 -11.242 8.117 1.00 84.75 224 VAL A N 1
ATOM 1739 C CA . VAL A 1 224 ? 6.242 -9.904 8.699 1.00 84.75 224 VAL A CA 1
ATOM 1740 C C . VAL A 1 224 ? 4.810 -9.450 8.462 1.00 84.75 224 VAL A C 1
ATOM 1742 O O . VAL A 1 224 ? 4.412 -9.238 7.316 1.00 84.75 224 VAL A O 1
ATOM 1745 N N . ASP A 1 225 ? 4.041 -9.316 9.536 1.00 79.94 225 ASP A N 1
ATOM 1746 C CA . ASP A 1 225 ? 2.710 -8.726 9.535 1.00 79.94 225 ASP A CA 1
ATOM 1747 C C . ASP A 1 225 ? 2.812 -7.208 9.359 1.00 79.94 225 ASP A C 1
ATOM 1749 O O . ASP A 1 225 ? 3.313 -6.463 10.214 1.00 79.94 225 ASP A O 1
ATOM 1753 N N . ILE A 1 226 ? 2.307 -6.754 8.217 1.00 70.38 226 ILE A N 1
ATOM 1754 C CA . ILE A 1 226 ? 2.159 -5.353 7.874 1.00 70.38 226 ILE A CA 1
ATOM 1755 C C . ILE A 1 226 ? 0.802 -4.864 8.382 1.00 70.38 226 ILE A C 1
ATOM 1757 O O . ILE A 1 226 ? -0.177 -4.755 7.637 1.00 70.38 226 ILE A O 1
ATOM 1761 N N . MET A 1 227 ? 0.774 -4.526 9.674 1.00 64.50 227 MET A N 1
ATOM 1762 C CA . MET A 1 227 ? -0.330 -3.824 10.343 1.00 64.50 227 MET A CA 1
ATOM 1763 C C . MET A 1 227 ? -1.699 -4.521 10.198 1.00 64.50 227 MET A C 1
ATOM 1765 O O . MET A 1 227 ? -2.728 -3.853 10.060 1.00 64.50 227 MET A O 1
ATOM 1769 N N . GLY A 1 228 ? -1.724 -5.854 10.203 1.00 56.66 228 GLY A N 1
ATOM 1770 C CA . GLY A 1 228 ? -2.922 -6.686 10.088 1.00 56.66 228 GLY A CA 1
ATOM 1771 C C . GLY A 1 228 ? -3.524 -6.745 8.684 1.00 56.66 228 GLY A C 1
ATOM 1772 O O . GLY A 1 228 ? -4.645 -7.223 8.530 1.00 56.66 228 GLY A O 1
ATOM 1773 N N . ARG A 1 229 ? -2.829 -6.223 7.662 1.00 57.81 229 ARG A N 1
ATOM 1774 C CA . ARG A 1 229 ? -3.309 -6.228 6.267 1.00 57.81 229 ARG A CA 1
ATOM 1775 C C . ARG A 1 229 ? -2.780 -7.414 5.476 1.00 57.81 229 ARG A C 1
ATOM 1777 O O . ARG A 1 229 ? -3.517 -8.010 4.695 1.00 57.81 229 ARG A O 1
ATOM 1784 N N . ILE A 1 230 ? -1.494 -7.709 5.643 1.00 61.44 230 ILE A N 1
ATOM 1785 C CA . ILE A 1 230 ? -0.800 -8.778 4.930 1.00 61.44 230 ILE A CA 1
ATOM 1786 C C . ILE A 1 230 ? 0.367 -9.285 5.767 1.00 61.44 230 ILE A C 1
ATOM 1788 O O . ILE A 1 230 ? 1.101 -8.495 6.355 1.00 61.44 230 ILE A O 1
ATOM 1792 N N . VAL A 1 231 ? 0.574 -10.600 5.758 1.00 72.81 231 VAL A N 1
ATOM 1793 C CA . VAL A 1 231 ? 1.782 -11.223 6.302 1.00 72.81 231 VAL A CA 1
ATOM 1794 C C . VAL A 1 231 ? 2.712 -11.571 5.146 1.00 72.81 231 VAL A C 1
ATOM 1796 O O . VAL A 1 231 ? 2.421 -12.441 4.322 1.00 72.81 231 VAL A O 1
ATOM 1799 N N . LEU A 1 232 ? 3.844 -10.875 5.066 1.00 72.38 232 LEU A N 1
ATOM 1800 C CA . LEU A 1 232 ? 4.877 -11.135 4.070 1.00 72.38 232 LEU A CA 1
ATOM 1801 C C . LEU A 1 232 ? 5.738 -12.309 4.533 1.00 72.38 232 LEU A C 1
ATOM 1803 O O . LEU A 1 232 ? 6.675 -12.127 5.307 1.00 72.38 232 LEU A O 1
ATOM 1807 N N . ALA A 1 233 ? 5.431 -13.514 4.052 1.00 80.88 233 ALA A N 1
ATOM 1808 C CA . ALA A 1 233 ? 6.279 -14.681 4.276 1.00 80.88 233 ALA A CA 1
ATOM 1809 C C . ALA A 1 233 ? 7.684 -14.442 3.703 1.00 80.88 233 ALA A C 1
ATOM 1811 O O . ALA A 1 233 ? 7.825 -13.965 2.572 1.00 80.88 233 ALA A O 1
ATOM 1812 N N . LEU A 1 234 ? 8.721 -14.793 4.462 1.00 85.25 234 LEU A N 1
ATOM 1813 C CA . LEU A 1 234 ? 10.109 -14.543 4.087 1.00 85.25 234 LEU A CA 1
ATOM 1814 C C . LEU A 1 234 ? 10.814 -15.814 3.607 1.00 85.25 234 LEU A C 1
ATOM 1816 O O . LEU A 1 234 ? 10.512 -16.927 4.042 1.00 85.25 234 LEU A O 1
ATOM 1820 N N . ASN A 1 235 ? 11.766 -15.640 2.694 1.00 87.06 235 ASN A N 1
ATOM 1821 C CA . ASN A 1 235 ? 12.718 -16.680 2.321 1.00 87.06 235 ASN A CA 1
ATOM 1822 C C . ASN A 1 235 ? 13.755 -16.916 3.433 1.00 87.06 235 ASN A C 1
ATOM 1824 O O . ASN A 1 235 ? 13.905 -16.126 4.375 1.00 87.06 235 ASN A O 1
ATOM 1828 N N . ASP A 1 236 ? 14.505 -18.006 3.291 1.00 89.38 236 ASP A N 1
ATOM 1829 C CA . ASP A 1 236 ? 15.728 -18.220 4.059 1.00 89.38 236 ASP A CA 1
ATOM 1830 C C . ASP A 1 236 ? 16.735 -17.085 3.816 1.00 89.38 236 ASP A C 1
ATOM 1832 O O . ASP A 1 236 ? 16.689 -16.430 2.767 1.00 89.38 236 ASP A O 1
ATOM 1836 N N . PRO A 1 237 ? 17.603 -16.787 4.801 1.00 91.75 237 PRO A N 1
ATOM 1837 C CA . PRO A 1 237 ? 18.509 -15.663 4.688 1.00 91.75 237 PRO A CA 1
ATOM 1838 C C . PRO A 1 237 ? 19.579 -15.954 3.634 1.00 91.75 237 PRO A C 1
ATOM 1840 O O . PRO A 1 237 ? 20.063 -17.082 3.513 1.00 91.75 237 PRO A O 1
ATOM 1843 N N . ASP A 1 238 ? 19.970 -14.924 2.890 1.00 86.88 238 ASP A N 1
ATOM 1844 C CA . ASP A 1 238 ? 21.139 -14.983 2.020 1.00 86.88 238 ASP A CA 1
ATOM 1845 C C . ASP A 1 238 ? 22.454 -14.923 2.821 1.00 86.88 238 ASP A C 1
ATOM 1847 O O . ASP A 1 238 ? 22.464 -14.842 4.051 1.00 86.88 238 ASP A O 1
ATOM 1851 N N . GLU A 1 239 ? 23.593 -14.941 2.123 1.00 84.06 239 GLU A N 1
ATOM 1852 C CA . GLU A 1 239 ? 24.927 -14.870 2.744 1.00 84.06 239 GLU A CA 1
ATOM 1853 C C . GLU A 1 239 ? 25.151 -13.603 3.591 1.00 84.06 239 GLU A C 1
ATOM 1855 O O . GLU A 1 239 ? 26.043 -13.578 4.437 1.00 84.06 239 GLU A O 1
ATOM 1860 N N . MET A 1 240 ? 24.348 -12.555 3.379 1.00 80.81 240 MET A N 1
ATOM 1861 C CA . MET A 1 240 ? 24.395 -11.294 4.122 1.00 80.81 240 MET A CA 1
ATOM 1862 C C . MET A 1 240 ? 23.332 -11.225 5.231 1.00 80.81 240 MET A C 1
ATOM 1864 O O . MET A 1 240 ? 23.154 -10.169 5.835 1.00 80.81 240 MET A O 1
ATOM 1868 N N . GLY A 1 241 ? 22.601 -12.314 5.491 1.00 87.81 241 GLY A N 1
ATOM 1869 C CA . GLY A 1 241 ? 21.541 -12.356 6.499 1.00 87.81 241 GLY A CA 1
ATOM 1870 C C . GLY A 1 241 ? 20.222 -11.713 6.057 1.00 87.81 241 GLY A C 1
ATOM 1871 O O . GLY A 1 241 ? 19.328 -11.531 6.886 1.00 87.81 241 GLY A O 1
ATOM 1872 N N . ARG A 1 242 ? 20.070 -11.358 4.772 1.00 90.38 242 ARG A N 1
ATOM 1873 C CA . ARG A 1 242 ? 18.846 -10.732 4.251 1.00 90.38 242 ARG A CA 1
ATOM 1874 C C . ARG A 1 242 ? 17.841 -11.793 3.847 1.00 90.38 242 ARG A C 1
ATOM 1876 O O . ARG A 1 242 ? 18.156 -12.721 3.107 1.00 90.38 242 ARG A O 1
ATOM 1883 N N . ARG A 1 243 ? 16.601 -11.602 4.269 1.00 92.06 243 ARG A N 1
ATOM 1884 C CA . ARG A 1 243 ? 15.463 -12.461 3.962 1.00 92.06 243 ARG A CA 1
ATOM 1885 C C . ARG A 1 243 ? 14.517 -11.708 3.041 1.00 92.06 243 ARG A C 1
ATOM 1887 O O . ARG A 1 243 ? 13.845 -10.771 3.466 1.00 92.06 243 ARG A O 1
ATOM 1894 N N . TYR A 1 244 ? 14.489 -12.084 1.770 1.00 84.06 244 TYR A N 1
ATOM 1895 C CA . TYR A 1 244 ? 13.579 -11.475 0.798 1.00 84.06 244 TYR A CA 1
ATOM 1896 C C . TYR A 1 244 ? 12.152 -11.961 1.021 1.00 84.06 244 TYR A C 1
ATOM 1898 O O . TYR A 1 244 ? 11.941 -13.145 1.307 1.00 84.06 244 TYR A O 1
ATOM 1906 N N . ALA A 1 245 ? 11.175 -11.072 0.853 1.00 76.50 245 ALA A N 1
ATOM 1907 C CA . ALA A 1 245 ? 9.776 -11.466 0.850 1.00 76.50 245 ALA A CA 1
ATOM 1908 C C . ALA A 1 245 ? 9.528 -12.472 -0.286 1.00 76.50 245 ALA A C 1
ATOM 1910 O O . ALA A 1 245 ? 9.935 -12.263 -1.426 1.00 76.50 245 ALA A O 1
ATOM 1911 N N . LYS A 1 246 ? 8.819 -13.568 -0.010 1.00 76.38 246 LYS A N 1
ATOM 1912 C CA . LYS A 1 246 ? 8.455 -14.557 -1.042 1.00 76.38 246 LYS A CA 1
ATOM 1913 C C . LYS A 1 246 ? 7.624 -13.936 -2.164 1.00 76.38 246 LYS A C 1
ATOM 1915 O O . LYS A 1 246 ? 7.705 -14.370 -3.305 1.00 76.38 246 LYS A O 1
ATOM 1920 N N . LEU A 1 247 ? 6.843 -12.912 -1.822 1.00 62.53 247 LEU A N 1
ATOM 1921 C CA . LEU A 1 247 ? 5.968 -12.187 -2.739 1.00 62.53 247 LEU A CA 1
ATOM 1922 C C . LEU A 1 247 ? 6.677 -11.055 -3.500 1.00 62.53 247 LEU A C 1
ATOM 1924 O O . LEU A 1 247 ? 6.071 -10.478 -4.398 1.00 62.53 247 LEU A O 1
ATOM 1928 N N . SER A 1 248 ? 7.918 -10.702 -3.141 1.00 66.44 248 SER A N 1
ATOM 1929 C CA . SER A 1 248 ? 8.662 -9.631 -3.809 1.00 66.44 248 SER A CA 1
ATOM 1930 C C . SER A 1 248 ? 10.171 -9.768 -3.623 1.00 66.44 248 SER A C 1
ATOM 1932 O O . SER A 1 248 ? 10.681 -9.764 -2.504 1.00 66.44 248 SER A O 1
ATOM 1934 N N . ALA A 1 249 ? 10.902 -9.785 -4.738 1.00 70.81 249 ALA A N 1
ATOM 1935 C CA . ALA A 1 249 ? 12.363 -9.719 -4.735 1.00 70.81 249 ALA A CA 1
ATOM 1936 C C . ALA A 1 249 ? 12.906 -8.304 -4.449 1.00 70.81 249 ALA A C 1
ATOM 1938 O O . ALA A 1 249 ? 14.115 -8.134 -4.303 1.00 70.81 249 ALA A O 1
ATOM 1939 N N . ASP A 1 250 ? 12.035 -7.294 -4.380 1.00 74.81 250 ASP A N 1
ATOM 1940 C CA . ASP A 1 250 ? 12.412 -5.897 -4.148 1.00 74.81 250 ASP A CA 1
ATOM 1941 C C . ASP A 1 250 ? 12.355 -5.495 -2.673 1.00 74.81 250 ASP A C 1
ATOM 1943 O O . ASP A 1 250 ? 12.817 -4.414 -2.326 1.00 74.81 250 ASP A O 1
ATOM 1947 N N . VAL A 1 251 ? 11.817 -6.349 -1.799 1.00 78.06 251 VAL A N 1
ATOM 1948 C CA . VAL A 1 251 ? 11.718 -6.079 -0.361 1.00 78.06 251 VAL A CA 1
ATOM 1949 C C . VAL A 1 251 ? 12.419 -7.186 0.411 1.00 78.06 251 VAL A C 1
ATOM 1951 O O . VAL A 1 251 ? 12.123 -8.372 0.238 1.00 78.06 251 VAL A O 1
ATOM 1954 N N . CYS A 1 252 ? 13.346 -6.808 1.283 1.00 85.75 252 CYS A N 1
ATOM 1955 C CA . CYS A 1 252 ? 14.038 -7.725 2.173 1.00 85.75 252 CYS A CA 1
ATOM 1956 C C . CYS A 1 252 ? 14.079 -7.212 3.607 1.00 85.75 252 CYS A C 1
ATOM 1958 O O . CYS A 1 252 ? 13.942 -6.022 3.878 1.00 85.75 252 CYS A O 1
ATOM 1960 N N . PHE A 1 253 ? 14.277 -8.148 4.525 1.00 92.56 253 PHE A N 1
ATOM 1961 C CA . PHE A 1 253 ? 14.344 -7.900 5.954 1.00 92.56 253 PHE A CA 1
ATOM 1962 C C . PHE A 1 253 ? 15.622 -8.524 6.497 1.00 92.56 253 PHE A C 1
ATOM 1964 O O . PHE A 1 253 ? 15.975 -9.645 6.127 1.00 92.56 253 PHE A O 1
ATOM 1971 N N . SER A 1 254 ? 16.317 -7.822 7.378 1.00 94.19 254 SER A N 1
ATOM 1972 C CA . SER A 1 254 ? 17.461 -8.363 8.108 1.00 94.19 254 SER A CA 1
ATOM 1973 C C . SER A 1 254 ? 17.348 -8.045 9.588 1.00 94.19 254 SER A C 1
ATOM 1975 O O . SER A 1 254 ? 16.825 -7.001 9.974 1.00 94.19 254 SER A O 1
ATOM 1977 N N . PHE A 1 255 ? 17.877 -8.956 10.394 1.00 95.06 255 PHE A N 1
ATOM 1978 C CA . PHE A 1 255 ? 17.798 -8.944 11.849 1.00 95.06 255 PHE A CA 1
ATOM 1979 C C . PHE A 1 255 ? 19.227 -9.001 12.388 1.00 95.06 255 PHE A C 1
ATOM 1981 O O . PHE A 1 255 ? 19.719 -10.093 12.670 1.00 95.06 255 PHE A O 1
ATOM 1988 N N . PRO A 1 256 ? 19.954 -7.870 12.387 1.00 92.56 256 PRO A N 1
ATOM 1989 C CA . PRO A 1 256 ? 21.329 -7.856 12.860 1.00 92.56 256 PRO A CA 1
ATOM 1990 C C . PRO A 1 256 ? 21.375 -8.246 14.339 1.00 92.56 256 PRO A C 1
ATOM 1992 O O . PRO A 1 256 ? 20.599 -7.745 15.152 1.00 92.56 256 PRO A O 1
ATOM 1995 N N . GLU A 1 257 ? 22.295 -9.148 14.666 1.00 90.38 257 GLU A N 1
ATOM 1996 C CA . GLU A 1 257 ? 22.573 -9.561 16.036 1.00 90.38 257 GLU A CA 1
ATOM 1997 C C . GLU A 1 257 ? 23.708 -8.716 16.626 1.00 90.38 257 GLU A C 1
ATOM 1999 O O . GLU A 1 257 ? 24.694 -8.413 15.944 1.00 90.38 257 GLU A O 1
ATOM 2004 N N . ASP A 1 258 ? 23.575 -8.348 17.899 1.00 85.31 258 ASP A N 1
ATOM 2005 C CA . ASP A 1 258 ? 24.658 -7.766 18.686 1.00 85.31 258 ASP A CA 1
ATOM 2006 C C . ASP A 1 258 ? 25.706 -8.830 19.085 1.00 85.31 258 ASP A C 1
ATOM 2008 O O . ASP A 1 258 ? 25.562 -10.026 18.820 1.00 85.31 258 ASP A O 1
ATOM 2012 N N . ASP A 1 259 ? 26.768 -8.410 19.782 1.00 83.94 259 ASP A N 1
ATOM 2013 C CA . ASP A 1 259 ? 27.829 -9.314 20.262 1.00 83.94 259 ASP A CA 1
ATOM 2014 C C . ASP A 1 259 ? 27.317 -10.434 21.203 1.00 83.94 259 ASP A C 1
ATOM 2016 O O . ASP A 1 259 ? 28.040 -11.400 21.470 1.00 83.94 259 ASP A O 1
ATOM 2020 N N . ASN A 1 260 ? 26.091 -10.317 21.724 1.00 80.31 260 ASN A N 1
ATOM 2021 C CA . ASN A 1 260 ? 25.444 -11.278 22.616 1.00 80.31 260 ASN A CA 1
ATOM 2022 C C . ASN A 1 260 ? 24.388 -12.145 21.903 1.00 80.31 260 ASN A C 1
ATOM 2024 O O . ASN A 1 260 ? 23.743 -12.963 22.569 1.00 80.31 260 ASN A O 1
ATOM 2028 N N . GLY A 1 261 ? 24.200 -11.988 20.587 1.00 79.62 261 GLY A N 1
ATOM 2029 C CA . GLY A 1 261 ? 23.169 -12.689 19.816 1.00 79.62 261 GLY A CA 1
ATOM 2030 C C . GLY A 1 261 ? 21.755 -12.125 20.006 1.00 79.62 261 GLY A C 1
ATOM 2031 O O . GLY A 1 261 ? 20.775 -12.815 19.715 1.00 79.62 261 GLY A O 1
ATOM 2032 N N . GLN A 1 262 ? 21.623 -10.915 20.558 1.00 82.94 262 GLN A N 1
ATOM 2033 C CA . GLN A 1 262 ? 20.349 -10.211 20.691 1.00 82.94 262 GLN A CA 1
ATOM 2034 C C . GLN A 1 262 ? 20.042 -9.430 19.418 1.00 82.94 262 GLN A C 1
ATOM 2036 O O . GLN A 1 262 ? 20.917 -8.798 18.834 1.00 82.94 262 GLN A O 1
ATOM 2041 N N . VAL A 1 263 ? 18.775 -9.447 19.016 1.00 89.81 263 VAL A N 1
ATOM 2042 C CA . VAL A 1 263 ? 18.271 -8.638 17.905 1.00 89.81 263 VAL A CA 1
ATOM 2043 C C . VAL A 1 263 ? 17.492 -7.478 18.501 1.00 89.81 263 VAL A C 1
ATOM 2045 O O . VAL A 1 263 ? 16.394 -7.677 19.020 1.00 89.81 263 VAL A O 1
ATOM 2048 N N . ASP A 1 264 ? 18.041 -6.273 18.394 1.00 88.25 264 ASP A N 1
ATOM 2049 C CA . ASP A 1 264 ? 17.410 -5.048 18.902 1.00 88.25 264 ASP A CA 1
ATOM 2050 C C . ASP A 1 264 ? 16.712 -4.240 17.803 1.00 88.25 264 ASP A C 1
ATOM 2052 O O . ASP A 1 264 ? 15.948 -3.317 18.091 1.00 88.25 264 ASP A O 1
ATOM 2056 N N . GLU A 1 265 ? 16.934 -4.588 16.536 1.00 92.94 265 GLU A N 1
ATOM 2057 C CA . GLU A 1 265 ? 16.318 -3.914 15.399 1.00 92.94 265 GLU A CA 1
ATOM 2058 C C . GLU A 1 265 ? 16.007 -4.867 14.242 1.00 92.94 265 GLU A C 1
ATOM 2060 O O . GLU A 1 265 ? 16.590 -5.940 14.090 1.00 92.94 265 GLU A O 1
ATOM 2065 N N . MET A 1 266 ? 15.068 -4.441 13.407 1.00 94.62 266 MET A N 1
ATOM 2066 C CA . MET A 1 266 ? 14.789 -5.005 12.097 1.00 94.62 266 MET A CA 1
ATOM 2067 C C . MET A 1 266 ? 15.103 -3.939 11.056 1.00 94.62 266 MET A C 1
ATOM 2069 O O . MET A 1 266 ? 14.593 -2.820 11.127 1.00 94.62 266 MET A O 1
ATOM 2073 N N . ILE A 1 267 ? 15.906 -4.297 10.060 1.00 91.50 267 ILE A N 1
ATOM 2074 C CA . ILE A 1 267 ? 16.195 -3.439 8.914 1.00 91.50 267 ILE A CA 1
ATOM 2075 C C . ILE A 1 267 ? 15.359 -3.927 7.737 1.00 91.50 267 ILE A C 1
ATOM 2077 O O . ILE A 1 267 ? 15.459 -5.085 7.335 1.00 91.50 267 ILE A O 1
ATOM 2081 N N . ILE A 1 268 ? 14.561 -3.029 7.175 1.00 88.06 268 ILE A N 1
ATOM 2082 C CA . ILE A 1 268 ? 13.812 -3.238 5.938 1.00 88.06 268 ILE A CA 1
ATOM 2083 C C . ILE A 1 268 ? 14.618 -2.612 4.808 1.00 88.06 268 ILE A C 1
ATOM 2085 O O . ILE A 1 268 ? 14.925 -1.420 4.862 1.00 88.06 268 ILE A O 1
ATOM 2089 N N . GLY A 1 269 ? 14.968 -3.409 3.806 1.00 83.44 269 GLY A N 1
ATOM 2090 C CA . GLY A 1 269 ? 15.576 -2.960 2.563 1.00 83.44 269 GLY A CA 1
ATOM 2091 C C . GLY A 1 269 ? 14.557 -2.994 1.431 1.00 83.44 269 GLY A C 1
ATOM 2092 O O . GLY A 1 269 ? 13.981 -4.040 1.149 1.00 83.44 269 GLY A O 1
ATOM 2093 N N . GLU A 1 270 ? 14.370 -1.866 0.759 1.00 81.75 270 GLU A N 1
ATOM 2094 C CA . GLU A 1 270 ? 13.519 -1.737 -0.421 1.00 81.75 270 GLU A CA 1
ATOM 2095 C C . GLU A 1 270 ? 14.366 -1.346 -1.629 1.00 81.75 270 GLU A C 1
ATOM 2097 O O . GLU A 1 270 ? 15.198 -0.437 -1.557 1.00 81.75 270 GLU A O 1
ATOM 2102 N N . ARG A 1 271 ? 14.144 -2.020 -2.757 1.00 81.00 271 ARG A N 1
ATOM 2103 C CA . ARG A 1 271 ? 14.743 -1.686 -4.045 1.00 81.00 271 ARG A CA 1
ATOM 2104 C C . ARG A 1 271 ? 13.732 -0.924 -4.892 1.00 81.00 271 ARG A C 1
ATOM 2106 O O . ARG A 1 271 ? 12.704 -1.457 -5.293 1.00 81.00 271 ARG A O 1
ATOM 2113 N N . VAL A 1 272 ? 14.055 0.324 -5.205 1.00 79.69 272 VAL A N 1
ATOM 2114 C CA . VAL A 1 272 ? 13.248 1.205 -6.053 1.00 79.69 272 VAL A CA 1
ATOM 2115 C C . VAL A 1 272 ? 13.997 1.475 -7.348 1.00 79.69 272 VAL A C 1
ATOM 2117 O O . VAL A 1 272 ? 15.130 1.940 -7.327 1.00 79.69 272 VAL A O 1
ATOM 2120 N N . TYR A 1 273 ? 13.366 1.229 -8.492 1.00 82.00 273 TYR A N 1
ATOM 2121 C CA . TYR A 1 273 ? 13.987 1.500 -9.786 1.00 82.00 273 TYR A CA 1
ATOM 2122 C C . TYR A 1 273 ? 13.741 2.941 -10.252 1.00 82.00 273 TYR A C 1
ATOM 2124 O O . TYR A 1 273 ? 12.596 3.392 -10.340 1.00 82.00 273 TYR A O 1
ATOM 2132 N N . ALA A 1 274 ? 14.815 3.646 -10.607 1.00 85.12 274 ALA A N 1
ATOM 2133 C CA . ALA A 1 274 ? 14.775 4.930 -11.292 1.00 85.12 274 ALA A CA 1
ATOM 2134 C C . ALA A 1 274 ? 15.204 4.763 -12.754 1.00 85.12 274 ALA A C 1
ATOM 2136 O O . ALA A 1 274 ? 16.337 4.383 -13.056 1.00 85.12 274 ALA A O 1
ATOM 2137 N N . MET A 1 275 ? 14.301 5.084 -13.674 1.00 86.69 275 MET A N 1
ATOM 2138 C CA . MET A 1 275 ? 14.539 4.981 -15.110 1.00 86.69 275 MET A CA 1
ATOM 2139 C C . MET A 1 275 ? 15.370 6.166 -15.596 1.00 86.69 275 MET A C 1
ATOM 2141 O O . MET A 1 275 ? 15.080 7.312 -15.246 1.00 86.69 275 MET A O 1
ATOM 2145 N N . LYS A 1 276 ? 16.372 5.911 -16.441 1.00 89.19 276 LYS A N 1
ATOM 2146 C CA . LYS A 1 276 ? 17.112 6.981 -17.111 1.00 89.19 276 LYS A CA 1
ATOM 2147 C C . LYS A 1 276 ? 16.271 7.555 -18.251 1.00 89.19 276 LYS A C 1
ATOM 2149 O O . LYS A 1 276 ? 15.773 6.814 -19.097 1.00 89.19 276 LYS A O 1
ATOM 2154 N N . LYS A 1 277 ? 16.140 8.878 -18.322 1.00 83.94 277 LYS A N 1
ATOM 2155 C CA . LYS A 1 277 ? 15.449 9.543 -19.431 1.00 83.94 277 LYS A CA 1
ATOM 2156 C C . LYS A 1 277 ? 16.402 9.709 -20.617 1.00 83.94 277 LYS A C 1
ATOM 2158 O O . LYS A 1 277 ? 17.243 10.601 -20.632 1.00 83.94 277 LYS A O 1
ATOM 2163 N N . LEU A 1 278 ? 16.270 8.833 -21.612 1.00 71.19 278 LEU A N 1
ATOM 2164 C CA . LEU A 1 278 ? 17.186 8.769 -22.761 1.00 71.19 278 LEU A CA 1
ATOM 2165 C C . LEU A 1 278 ? 16.947 9.857 -23.825 1.00 71.19 278 LEU A C 1
ATOM 2167 O O . LEU A 1 278 ? 17.862 10.171 -24.577 1.00 71.19 278 LEU A O 1
ATOM 2171 N N . ASN A 1 279 ? 15.746 10.441 -23.877 1.00 68.31 279 ASN A N 1
ATOM 2172 C CA . ASN A 1 279 ? 15.342 11.396 -24.922 1.00 68.31 279 ASN A CA 1
ATOM 2173 C C . ASN A 1 279 ? 15.453 12.871 -24.494 1.00 68.31 279 ASN A C 1
ATOM 2175 O O . ASN A 1 279 ? 14.952 13.751 -25.191 1.00 68.31 279 ASN A O 1
ATOM 2179 N N . GLU A 1 280 ? 16.054 13.153 -23.339 1.00 72.69 280 GLU A N 1
ATOM 2180 C CA . GLU A 1 280 ? 16.206 14.512 -22.816 1.00 72.69 280 GLU A CA 1
ATOM 2181 C C . GLU A 1 280 ? 17.629 15.006 -23.114 1.00 72.69 280 GLU A C 1
ATOM 2183 O O . GLU A 1 280 ? 18.604 14.355 -22.735 1.00 72.69 280 GLU A O 1
ATOM 2188 N N . GLU A 1 281 ? 17.761 16.124 -23.840 1.00 73.06 281 GLU A N 1
ATOM 2189 C CA . GLU A 1 281 ? 19.075 16.701 -24.145 1.00 73.06 281 GLU A CA 1
ATOM 2190 C C . GLU A 1 281 ? 19.784 17.089 -22.841 1.00 73.06 281 GLU A C 1
ATOM 2192 O O . GLU A 1 281 ? 19.340 17.971 -22.107 1.00 73.06 281 GLU A O 1
ATOM 2197 N N . PHE A 1 282 ? 20.904 16.423 -22.557 1.00 84.62 282 PHE A N 1
ATOM 2198 C CA . PHE A 1 282 ? 21.734 16.680 -21.387 1.00 84.62 282 PHE A CA 1
ATOM 2199 C C . PHE A 1 282 ? 23.186 16.899 -21.815 1.00 84.62 282 PHE A C 1
ATOM 2201 O O . PHE A 1 282 ? 23.783 16.061 -22.495 1.00 84.62 282 PHE A O 1
ATOM 2208 N N . VAL A 1 283 ? 23.761 18.033 -21.412 1.00 86.31 283 VAL A N 1
ATOM 2209 C CA . VAL A 1 283 ? 25.155 18.375 -21.710 1.00 86.31 283 VAL A CA 1
ATOM 2210 C C . VAL A 1 283 ? 26.051 17.760 -20.643 1.00 86.31 283 VAL A C 1
ATOM 2212 O O . VAL A 1 283 ? 25.975 18.125 -19.473 1.00 86.31 283 VAL A O 1
ATOM 2215 N N . ILE A 1 284 ? 26.899 16.821 -21.056 1.00 89.00 284 ILE A N 1
ATOM 2216 C CA . ILE A 1 284 ? 27.895 16.194 -20.186 1.00 89.00 284 ILE A CA 1
ATOM 2217 C C . ILE A 1 284 ? 29.120 17.105 -20.106 1.00 89.00 284 ILE A C 1
ATOM 2219 O O . ILE A 1 284 ? 29.635 17.523 -21.143 1.00 89.00 284 ILE A O 1
ATOM 2223 N N . ASP A 1 285 ? 29.589 17.382 -18.889 1.00 88.81 285 ASP A N 1
ATOM 2224 C CA . ASP A 1 285 ? 30.810 18.157 -18.660 1.00 88.81 285 ASP A CA 1
ATOM 2225 C C . ASP A 1 285 ? 32.019 17.471 -19.325 1.00 88.81 285 ASP A C 1
ATOM 2227 O O . ASP A 1 285 ? 32.193 16.253 -19.207 1.00 88.81 285 ASP A O 1
ATOM 2231 N N . GLU A 1 286 ? 32.857 18.246 -20.017 1.00 88.56 286 GLU A N 1
ATOM 2232 C CA . GLU A 1 286 ? 34.066 17.755 -20.686 1.00 88.56 286 GLU A CA 1
ATOM 2233 C C . GLU A 1 286 ? 35.068 17.125 -19.706 1.00 88.56 286 GLU A C 1
ATOM 2235 O O . GLU A 1 286 ? 35.814 16.223 -20.098 1.00 88.56 286 GLU A O 1
ATOM 2240 N N . GLU A 1 287 ? 35.058 17.545 -18.437 1.00 91.88 287 GLU A N 1
ATOM 2241 C CA . GLU A 1 287 ? 35.899 16.980 -17.377 1.00 91.88 287 GLU A CA 1
ATOM 2242 C C . GLU A 1 287 ? 35.407 15.608 -16.879 1.00 91.88 287 GLU A C 1
ATOM 2244 O O . GLU A 1 287 ? 36.127 14.931 -16.140 1.00 91.88 287 GLU A O 1
ATOM 2249 N N . THR A 1 288 ? 34.215 15.159 -17.298 1.00 93.00 288 THR A N 1
ATOM 2250 C CA . THR A 1 288 ? 33.655 13.856 -16.905 1.00 93.00 288 THR A CA 1
ATOM 2251 C C . THR A 1 288 ? 34.498 12.708 -17.482 1.00 93.00 288 THR A C 1
ATOM 2253 O O . THR A 1 288 ? 34.584 12.577 -18.711 1.00 93.00 288 THR A O 1
ATOM 2256 N N . PRO A 1 289 ? 35.066 11.811 -16.650 1.00 92.94 289 PRO A N 1
ATOM 2257 C CA . PRO A 1 289 ? 35.791 10.641 -17.138 1.00 92.94 289 PRO A CA 1
ATOM 2258 C C . PRO A 1 289 ? 34.906 9.738 -18.005 1.00 92.94 289 PRO A C 1
ATOM 2260 O O . PRO A 1 289 ? 33.724 9.551 -17.712 1.00 92.94 289 PRO A O 1
ATOM 2263 N N . ASP A 1 290 ? 35.482 9.131 -19.049 1.00 89.44 290 ASP A N 1
ATOM 2264 C CA . ASP A 1 290 ? 34.739 8.324 -20.033 1.00 89.44 290 ASP A CA 1
ATOM 2265 C C . ASP A 1 290 ? 33.893 7.212 -19.392 1.00 89.44 290 ASP A C 1
ATOM 2267 O O . ASP A 1 290 ? 32.771 6.959 -19.829 1.00 89.44 290 ASP A O 1
ATOM 2271 N N . GLU A 1 291 ? 34.390 6.599 -18.315 1.00 86.06 291 GLU A N 1
ATOM 2272 C CA . GLU A 1 291 ? 33.685 5.546 -17.574 1.00 86.06 291 GLU A CA 1
ATOM 2273 C C . GLU A 1 291 ? 32.391 6.022 -16.886 1.00 86.06 291 GLU A C 1
ATOM 2275 O O . GLU A 1 291 ? 31.496 5.210 -16.647 1.00 86.06 291 GLU A O 1
ATOM 2280 N N . PHE A 1 292 ? 32.260 7.326 -16.612 1.00 88.88 292 PHE A N 1
ATOM 2281 C CA . PHE A 1 292 ? 31.101 7.928 -15.945 1.00 88.88 292 PHE A CA 1
ATOM 2282 C C . PHE A 1 292 ? 30.159 8.660 -16.897 1.00 88.88 292 PHE A C 1
ATOM 2284 O O . PHE A 1 292 ? 29.027 8.952 -16.516 1.00 88.88 292 PHE A O 1
ATOM 2291 N N . LYS A 1 293 ? 30.550 8.908 -18.154 1.00 89.38 293 LYS A N 1
ATOM 2292 C CA . LYS A 1 293 ? 29.694 9.614 -19.129 1.00 89.38 293 LYS A CA 1
ATOM 2293 C C . LYS A 1 293 ? 28.335 8.940 -19.310 1.00 89.38 293 LYS A C 1
ATOM 2295 O O . LYS A 1 293 ? 27.311 9.614 -19.366 1.00 89.38 293 LYS A O 1
ATOM 2300 N N . ALA A 1 294 ? 28.302 7.607 -19.319 1.00 87.50 294 ALA A N 1
ATOM 2301 C CA . ALA A 1 294 ? 27.058 6.847 -19.432 1.00 87.50 294 ALA A CA 1
ATOM 2302 C C . ALA A 1 294 ? 26.115 7.036 -18.226 1.00 87.50 294 ALA A C 1
ATOM 2304 O O . ALA A 1 294 ? 24.928 6.736 -18.330 1.00 87.50 294 ALA A O 1
ATOM 2305 N N . TYR A 1 295 ? 26.609 7.542 -17.095 1.00 89.25 295 TYR A N 1
ATOM 2306 C CA . TYR A 1 295 ? 25.852 7.672 -15.850 1.00 89.25 295 TYR A CA 1
ATOM 2307 C C . TYR A 1 295 ? 25.089 8.997 -15.826 1.00 89.25 295 TYR A C 1
ATOM 2309 O O . TYR A 1 295 ? 24.072 9.114 -15.150 1.00 89.25 295 TYR A O 1
ATOM 2317 N N . MET A 1 296 ? 25.577 9.973 -16.587 1.00 92.81 296 MET A N 1
ATOM 2318 C CA . MET A 1 296 ? 25.117 11.351 -16.571 1.00 92.81 296 MET A CA 1
ATOM 2319 C C . MET A 1 296 ? 23.722 11.505 -17.164 1.00 92.81 296 MET A C 1
ATOM 2321 O O . MET A 1 296 ? 23.360 10.805 -18.119 1.00 92.81 296 MET A O 1
ATOM 2325 N N . GLY A 1 297 ? 22.978 12.465 -16.627 1.00 93.38 297 GLY A N 1
ATOM 2326 C CA . GLY A 1 297 ? 21.680 12.879 -17.138 1.00 93.38 297 GLY A CA 1
ATOM 2327 C C . GLY A 1 297 ? 20.517 12.609 -16.183 1.00 93.38 297 GLY A C 1
ATOM 2328 O O . GLY A 1 297 ? 20.724 12.202 -15.036 1.00 93.38 297 GLY A O 1
ATOM 2329 N N . PRO A 1 298 ? 19.289 12.903 -16.635 1.00 93.62 298 PRO A N 1
ATOM 2330 C CA . PRO A 1 298 ? 18.105 12.849 -15.795 1.00 93.62 298 PRO A CA 1
ATOM 2331 C C . PRO A 1 298 ? 17.585 11.422 -15.590 1.00 93.62 298 PRO A C 1
ATOM 2333 O O . PRO A 1 298 ? 17.561 10.593 -16.503 1.00 93.62 298 PRO A O 1
ATOM 2336 N N . TYR A 1 299 ? 17.107 11.167 -14.377 1.00 92.44 299 TYR A N 1
ATOM 2337 C CA . TYR A 1 299 ? 16.451 9.941 -13.940 1.00 92.44 299 TYR A CA 1
ATOM 2338 C C . TYR A 1 299 ? 15.075 10.267 -13.366 1.00 92.44 299 TYR A C 1
ATOM 2340 O O . TYR A 1 299 ? 14.833 11.370 -12.867 1.00 92.44 299 TYR A O 1
ATOM 2348 N N . VAL A 1 300 ? 14.163 9.301 -13.434 1.00 85.88 300 VAL A N 1
ATOM 2349 C CA . VAL A 1 300 ? 12.808 9.412 -12.894 1.00 85.88 300 VAL A CA 1
ATOM 2350 C C . VAL A 1 300 ? 12.435 8.169 -12.096 1.00 85.88 300 VAL A C 1
ATOM 2352 O O . VAL A 1 300 ? 12.553 7.043 -12.573 1.00 85.88 300 VAL A O 1
ATOM 2355 N N . ILE A 1 301 ? 11.944 8.387 -10.880 1.00 77.31 301 ILE A N 1
ATOM 2356 C CA . ILE A 1 301 ? 11.280 7.363 -10.075 1.00 77.31 301 ILE A CA 1
ATOM 2357 C C . ILE A 1 301 ? 9.799 7.422 -10.438 1.00 77.31 301 ILE A C 1
ATOM 2359 O O . ILE A 1 301 ? 9.075 8.322 -10.002 1.00 77.31 301 ILE A O 1
ATOM 2363 N N . MET A 1 302 ? 9.357 6.490 -11.280 1.00 70.88 302 MET A N 1
ATOM 2364 C CA . MET A 1 302 ? 8.024 6.530 -11.892 1.00 70.88 302 MET A CA 1
ATOM 2365 C C . MET A 1 302 ? 6.893 6.470 -10.860 1.00 70.88 302 MET A C 1
ATOM 2367 O O . MET A 1 302 ? 5.882 7.152 -11.024 1.00 70.88 302 MET A O 1
ATOM 2371 N N . GLN A 1 303 ? 7.088 5.724 -9.774 1.00 58.06 303 GLN A N 1
ATOM 2372 C CA . GLN A 1 303 ? 6.090 5.483 -8.729 1.00 58.06 303 GLN A CA 1
ATOM 2373 C C . GLN A 1 303 ? 5.666 6.773 -8.017 1.00 58.06 303 GLN A C 1
ATOM 2375 O O . GLN A 1 303 ? 4.507 6.927 -7.652 1.00 58.06 303 GLN A O 1
ATOM 2380 N N . ILE A 1 304 ? 6.599 7.713 -7.840 1.00 61.59 304 ILE A N 1
ATOM 2381 C CA . ILE A 1 304 ? 6.366 8.970 -7.110 1.00 61.59 304 ILE A CA 1
ATOM 2382 C C . ILE A 1 304 ? 6.558 10.215 -7.981 1.00 61.59 304 ILE A C 1
ATOM 2384 O O . ILE A 1 304 ? 6.536 11.330 -7.467 1.00 61.59 304 ILE A O 1
ATOM 2388 N N . GLN A 1 305 ? 6.782 10.032 -9.288 1.00 74.56 305 GLN A N 1
ATOM 2389 C CA . GLN A 1 305 ? 6.999 11.102 -10.269 1.00 74.56 305 GLN A CA 1
ATOM 2390 C C . GLN A 1 305 ? 8.104 12.098 -9.873 1.00 74.56 305 GLN A C 1
ATOM 2392 O O . GLN A 1 305 ? 8.079 13.263 -10.267 1.00 74.56 305 GLN A O 1
ATOM 2397 N N . LYS A 1 306 ? 9.098 11.639 -9.104 1.00 78.19 306 LYS A N 1
ATOM 2398 C CA . LYS A 1 306 ? 10.258 12.455 -8.736 1.00 78.19 306 LYS A CA 1
ATOM 2399 C C . LYS A 1 306 ? 11.380 12.248 -9.732 1.00 78.19 306 LYS A C 1
ATOM 2401 O O . LYS A 1 306 ? 11.679 11.120 -10.121 1.00 78.19 306 LYS A O 1
ATOM 2406 N N . THR A 1 307 ? 12.020 13.343 -10.107 1.00 89.50 307 THR A N 1
ATOM 2407 C CA . THR A 1 307 ? 13.181 13.348 -10.993 1.00 89.50 307 THR A CA 1
ATOM 2408 C C . THR A 1 307 ? 14.409 13.840 -10.254 1.00 89.50 307 THR A C 1
ATOM 2410 O O . THR A 1 307 ? 14.297 14.665 -9.353 1.00 89.50 307 THR A O 1
ATOM 2413 N N . PHE A 1 308 ? 15.576 13.379 -10.668 1.00 92.44 308 PHE A N 1
ATOM 2414 C CA . PHE A 1 308 ? 16.867 13.919 -10.255 1.00 92.44 308 PHE A CA 1
ATOM 2415 C C . PHE A 1 308 ? 17.849 13.745 -11.410 1.00 92.44 308 PHE A C 1
ATOM 2417 O O . PHE A 1 308 ? 17.617 12.929 -12.302 1.00 92.44 308 PHE A O 1
ATOM 2424 N N . THR A 1 309 ? 18.937 14.501 -11.411 1.00 94.69 309 THR A N 1
ATOM 2425 C CA . THR A 1 309 ? 19.927 14.456 -12.491 1.00 94.69 309 THR A CA 1
ATOM 2426 C C . THR A 1 309 ? 21.278 14.076 -11.924 1.00 94.69 309 THR A C 1
ATOM 2428 O O . THR A 1 309 ? 21.759 14.729 -11.004 1.00 94.69 309 THR A O 1
ATOM 2431 N N . VAL A 1 310 ? 21.898 13.035 -12.473 1.00 94.81 310 VAL A N 1
ATOM 2432 C CA . VAL A 1 310 ? 23.264 12.657 -12.098 1.00 94.81 310 VAL A CA 1
ATOM 2433 C C . VAL A 1 310 ? 24.238 13.491 -12.915 1.00 94.81 310 VAL A C 1
ATOM 2435 O O . VAL A 1 310 ? 24.133 13.549 -14.144 1.00 94.81 310 VAL A O 1
ATOM 2438 N N . ILE A 1 311 ? 25.183 14.118 -12.226 1.00 94.94 311 ILE A N 1
ATOM 2439 C CA . ILE A 1 311 ? 26.212 14.979 -12.801 1.00 94.94 311 ILE A CA 1
ATOM 2440 C C . ILE A 1 311 ? 27.602 14.563 -12.313 1.00 94.94 311 ILE A C 1
ATOM 2442 O O . ILE A 1 311 ? 27.741 13.806 -11.348 1.00 94.94 311 ILE A O 1
ATOM 2446 N N . TRP A 1 312 ? 28.628 15.069 -12.990 1.00 94.69 312 TRP A N 1
ATOM 2447 C CA . TRP A 1 312 ? 30.001 15.045 -12.513 1.00 94.69 312 TRP A CA 1
ATOM 2448 C C . TRP A 1 312 ? 30.291 16.397 -11.873 1.00 94.69 312 TRP A C 1
ATOM 2450 O O . TRP A 1 312 ? 30.145 17.422 -12.533 1.00 94.69 312 TRP A O 1
ATOM 2460 N N . ASP A 1 313 ? 30.654 16.402 -10.595 1.00 93.06 313 ASP A N 1
ATOM 2461 C CA . ASP A 1 313 ? 30.944 17.625 -9.851 1.00 93.06 313 ASP A CA 1
ATOM 2462 C C . ASP A 1 313 ? 32.125 17.401 -8.902 1.00 93.06 313 ASP A C 1
ATOM 2464 O O . ASP A 1 313 ? 32.252 16.348 -8.276 1.00 93.06 313 ASP A O 1
ATOM 2468 N N . GLN A 1 314 ? 33.028 18.382 -8.832 1.00 88.44 314 GLN A N 1
ATOM 2469 C CA . GLN A 1 314 ? 34.197 18.393 -7.935 1.00 88.44 314 GLN A CA 1
ATOM 2470 C C . GLN A 1 314 ? 35.039 17.095 -7.926 1.00 88.44 314 GLN A C 1
ATOM 2472 O O . GLN A 1 314 ? 35.642 16.732 -6.915 1.00 88.44 314 GLN A O 1
ATOM 2477 N N . GLY A 1 315 ? 35.124 16.401 -9.066 1.00 88.06 315 GLY A N 1
ATOM 2478 C CA . GLY A 1 315 ? 35.904 15.167 -9.208 1.00 88.06 315 GLY A CA 1
ATOM 2479 C C . GLY A 1 315 ? 35.190 13.889 -8.749 1.00 88.06 315 GLY A C 1
ATOM 2480 O O . GLY A 1 315 ? 35.856 12.865 -8.570 1.00 88.06 315 GLY A O 1
ATOM 2481 N N . GLY A 1 316 ? 33.867 13.927 -8.573 1.00 91.50 316 GLY A N 1
ATOM 2482 C CA . GLY A 1 316 ? 33.041 12.767 -8.242 1.00 91.50 316 GLY A CA 1
ATOM 2483 C C . GLY A 1 316 ? 31.648 12.814 -8.872 1.00 91.50 316 GLY A C 1
ATOM 2484 O O . GLY A 1 316 ? 31.278 13.764 -9.560 1.00 91.50 316 GLY A O 1
ATOM 2485 N N . LEU A 1 317 ? 30.864 11.758 -8.643 1.00 93.88 317 LEU A N 1
ATOM 2486 C CA . LEU A 1 317 ? 29.446 11.757 -9.001 1.00 93.88 317 LEU A CA 1
ATOM 2487 C C . LEU A 1 317 ? 28.666 12.611 -8.004 1.00 93.88 317 LEU A C 1
ATOM 2489 O O . LEU A 1 317 ? 28.916 12.539 -6.803 1.00 93.88 317 LEU A O 1
ATOM 2493 N N . ALA A 1 318 ? 27.681 13.351 -8.495 1.00 94.69 318 ALA A N 1
ATOM 2494 C CA . ALA A 1 318 ? 26.737 14.083 -7.667 1.00 94.69 318 ALA A CA 1
ATOM 2495 C C . ALA A 1 318 ? 25.320 14.024 -8.252 1.00 94.69 318 ALA A C 1
ATOM 2497 O O . ALA A 1 318 ? 25.126 13.686 -9.422 1.00 94.69 318 ALA A O 1
ATOM 2498 N N . MET A 1 319 ? 24.320 14.353 -7.437 1.00 94.62 319 MET A N 1
ATOM 2499 C CA . MET A 1 319 ? 22.917 14.424 -7.842 1.00 94.62 319 MET A CA 1
ATOM 2500 C C . MET A 1 319 ? 22.370 15.839 -7.676 1.00 94.62 319 MET A C 1
ATOM 2502 O O . MET A 1 319 ? 22.421 16.414 -6.590 1.00 94.62 319 MET A O 1
ATOM 2506 N N . LEU A 1 320 ? 21.771 16.365 -8.741 1.00 93.69 320 LEU A N 1
ATOM 2507 C CA . LEU A 1 320 ? 20.882 17.518 -8.686 1.00 93.69 320 LEU A CA 1
ATOM 2508 C C . LEU A 1 320 ? 19.482 17.022 -8.341 1.00 93.69 320 LEU A C 1
ATOM 2510 O O . LEU A 1 320 ? 18.841 16.327 -9.136 1.00 93.69 320 LEU A O 1
ATOM 2514 N N . ILE A 1 321 ? 19.019 17.375 -7.150 1.00 90.38 321 ILE A N 1
ATOM 2515 C CA . ILE A 1 321 ? 17.684 17.040 -6.667 1.00 90.38 321 ILE A CA 1
ATOM 2516 C C . ILE A 1 321 ? 16.850 18.324 -6.709 1.00 90.38 321 ILE A C 1
ATOM 2518 O O . ILE A 1 321 ? 17.328 19.350 -6.223 1.00 90.38 321 ILE A O 1
ATOM 2522 N N . PRO A 1 322 ? 15.625 18.301 -7.268 1.00 86.75 322 PRO A N 1
ATOM 2523 C CA . PRO A 1 322 ? 14.721 19.442 -7.199 1.00 86.75 322 PRO A CA 1
ATOM 2524 C C . PRO A 1 322 ? 14.595 19.956 -5.761 1.00 86.75 322 PRO A C 1
ATOM 2526 O O . PRO A 1 322 ? 14.519 19.163 -4.824 1.00 86.75 322 PRO A O 1
ATOM 2529 N N . ASP A 1 323 ? 14.595 21.278 -5.604 1.00 85.94 323 ASP A N 1
ATOM 2530 C CA . ASP A 1 323 ? 14.492 21.980 -4.315 1.00 85.94 323 ASP A CA 1
ATOM 2531 C C . ASP A 1 323 ? 15.705 21.835 -3.371 1.00 85.94 323 ASP A C 1
ATOM 2533 O O . ASP A 1 323 ? 15.666 22.317 -2.238 1.00 85.94 323 ASP A O 1
ATOM 2537 N N . VAL A 1 324 ? 16.804 21.225 -3.828 1.00 88.19 324 VAL A N 1
ATOM 2538 C CA . VAL A 1 324 ? 18.100 21.236 -3.134 1.00 88.19 324 VAL A CA 1
ATOM 2539 C C . VAL A 1 324 ? 19.039 22.183 -3.881 1.00 88.19 324 VAL A C 1
ATOM 2541 O O . VAL A 1 324 ? 19.262 22.015 -5.076 1.00 88.19 324 VAL A O 1
ATOM 2544 N N . GLU A 1 325 ? 19.552 23.199 -3.181 1.00 87.06 325 GLU A N 1
ATOM 2545 C CA . GLU A 1 325 ? 20.342 24.284 -3.787 1.00 87.06 325 GLU A CA 1
ATOM 2546 C C . GLU A 1 325 ? 21.695 23.793 -4.325 1.00 87.06 325 GLU A C 1
ATOM 2548 O O . GLU A 1 325 ? 22.060 24.117 -5.454 1.00 87.06 325 GLU A O 1
ATOM 2553 N N . ASP A 1 326 ? 22.393 22.956 -3.554 1.00 91.06 326 ASP A N 1
ATOM 2554 C CA . ASP A 1 326 ? 23.705 22.420 -3.914 1.00 91.06 326 ASP A CA 1
ATOM 2555 C C . ASP A 1 326 ? 23.619 20.970 -4.434 1.00 91.06 326 ASP A C 1
ATOM 2557 O O . ASP A 1 326 ? 22.835 20.166 -3.906 1.00 91.06 326 ASP A O 1
ATOM 2561 N N . PRO A 1 327 ? 24.450 20.581 -5.424 1.00 92.94 327 PRO A N 1
ATOM 2562 C CA . PRO A 1 327 ? 24.581 19.187 -5.832 1.00 92.94 327 PRO A CA 1
ATOM 2563 C C . PRO A 1 327 ? 24.960 18.290 -4.652 1.00 92.94 327 PRO A C 1
ATOM 2565 O O . PRO A 1 327 ? 25.866 18.603 -3.878 1.00 92.94 327 PRO A O 1
ATOM 2568 N N . ARG A 1 328 ? 24.299 17.137 -4.529 1.00 92.44 328 ARG A N 1
ATOM 2569 C CA . ARG A 1 328 ? 24.628 16.157 -3.488 1.00 92.44 328 ARG A CA 1
ATOM 2570 C C . ARG A 1 328 ? 25.725 15.212 -3.964 1.00 92.44 328 ARG A C 1
ATOM 2572 O O . ARG A 1 328 ? 25.439 14.416 -4.861 1.00 92.44 328 ARG A O 1
ATOM 2579 N N . PRO A 1 329 ? 26.942 15.253 -3.398 1.00 94.19 329 PRO A N 1
ATOM 2580 C CA . PRO A 1 329 ? 28.003 14.336 -3.791 1.00 94.19 329 PRO A CA 1
ATOM 2581 C C . PRO A 1 329 ? 27.658 12.900 -3.385 1.00 94.19 329 PRO A C 1
ATOM 2583 O O . PRO A 1 329 ? 27.066 12.663 -2.333 1.00 94.19 329 PRO A O 1
ATOM 2586 N N . LEU A 1 330 ? 28.052 11.944 -4.220 1.00 93.62 330 LEU A N 1
ATOM 2587 C CA . LEU A 1 330 ? 27.921 10.515 -3.973 1.00 93.62 330 LEU A CA 1
ATOM 2588 C C . LEU A 1 330 ? 29.278 9.911 -3.609 1.00 93.62 330 LEU A C 1
ATOM 2590 O O . LEU A 1 330 ? 30.285 10.127 -4.286 1.00 93.62 330 LEU A O 1
ATOM 2594 N N . GLU A 1 331 ? 29.287 9.082 -2.573 1.00 93.38 331 GLU A N 1
ATOM 2595 C CA . GLU A 1 331 ? 30.475 8.376 -2.102 1.00 93.38 331 GLU A CA 1
ATOM 2596 C C . GLU A 1 331 ? 30.510 6.948 -2.652 1.00 93.38 331 GLU A C 1
ATOM 2598 O O . GLU A 1 331 ? 29.474 6.303 -2.821 1.00 93.38 331 GLU A O 1
ATOM 2603 N N . LYS A 1 332 ? 31.706 6.422 -2.937 1.00 89.31 332 LYS A N 1
ATOM 2604 C CA . LYS A 1 332 ? 31.855 5.007 -3.304 1.00 89.31 332 LYS A CA 1
ATOM 2605 C C . LYS A 1 332 ? 31.609 4.128 -2.083 1.00 89.31 332 LYS A C 1
ATOM 2607 O O . LYS A 1 332 ? 32.096 4.432 -0.998 1.00 89.31 332 LYS A O 1
ATOM 2612 N N . THR A 1 333 ? 30.908 3.020 -2.287 1.00 86.50 333 THR A N 1
ATOM 2613 C CA . THR A 1 333 ? 30.781 1.966 -1.273 1.00 86.50 333 THR A CA 1
ATOM 2614 C C . THR A 1 333 ? 31.828 0.871 -1.489 1.00 86.50 333 THR A C 1
ATOM 2616 O O . THR A 1 333 ? 32.512 0.849 -2.515 1.00 86.50 333 THR A O 1
ATOM 2619 N N . ASP A 1 334 ? 31.919 -0.071 -0.548 1.00 81.25 334 ASP A N 1
ATOM 2620 C CA . ASP A 1 334 ? 32.752 -1.274 -0.687 1.00 81.25 334 ASP A CA 1
ATOM 2621 C C . ASP A 1 334 ? 32.216 -2.249 -1.755 1.00 81.25 334 ASP A C 1
ATOM 2623 O O . ASP A 1 334 ? 32.917 -3.172 -2.175 1.00 81.25 334 ASP A O 1
ATOM 2627 N N . ILE A 1 335 ? 30.975 -2.046 -2.211 1.00 77.00 335 ILE A N 1
ATOM 2628 C CA . ILE A 1 335 ? 30.339 -2.830 -3.268 1.00 77.00 335 ILE A CA 1
ATOM 2629 C C . ILE A 1 335 ? 30.635 -2.163 -4.615 1.00 77.00 335 ILE A C 1
ATOM 2631 O O . ILE A 1 335 ? 30.290 -1.002 -4.855 1.00 77.00 335 ILE A O 1
ATOM 2635 N N . GLU A 1 336 ? 31.263 -2.911 -5.523 1.00 78.94 336 GLU A N 1
ATOM 2636 C CA . GLU A 1 336 ? 31.604 -2.414 -6.856 1.00 78.94 336 GLU A CA 1
ATOM 2637 C C . GLU A 1 336 ? 30.356 -1.928 -7.612 1.00 78.94 336 GLU A C 1
ATOM 2639 O O . GLU A 1 336 ? 29.326 -2.597 -7.654 1.00 78.94 336 GLU A O 1
ATOM 2644 N N . GLY A 1 337 ? 30.446 -0.735 -8.208 1.00 78.50 337 GLY A N 1
ATOM 2645 C CA . GLY A 1 337 ? 29.344 -0.123 -8.957 1.00 78.50 337 GLY A CA 1
ATOM 2646 C C . GLY A 1 337 ? 28.275 0.558 -8.098 1.00 78.50 337 GLY A C 1
ATOM 2647 O O . GLY A 1 337 ? 27.389 1.203 -8.664 1.00 78.50 337 GLY A O 1
ATOM 2648 N N . ARG A 1 338 ? 28.391 0.485 -6.765 1.00 86.88 338 ARG A N 1
ATOM 2649 C CA . ARG A 1 338 ? 27.429 1.058 -5.828 1.00 86.88 338 ARG A CA 1
ATOM 2650 C C . ARG A 1 338 ? 27.945 2.325 -5.146 1.00 86.88 338 ARG A C 1
ATOM 2652 O O . ARG A 1 338 ? 29.090 2.400 -4.689 1.00 86.88 338 ARG A O 1
ATOM 2659 N N . TRP A 1 339 ? 27.054 3.303 -5.059 1.00 91.62 339 TRP A N 1
ATOM 2660 C CA . TRP A 1 339 ? 27.306 4.648 -4.549 1.00 91.62 339 TRP A CA 1
ATOM 2661 C C . TRP A 1 339 ? 26.355 4.974 -3.407 1.00 91.62 339 TRP A C 1
ATOM 2663 O O . TRP A 1 339 ? 25.252 4.443 -3.387 1.00 91.62 339 TRP A O 1
ATOM 2673 N N . ARG A 1 340 ? 26.745 5.843 -2.478 1.00 91.81 340 ARG A N 1
ATOM 2674 C CA . ARG A 1 340 ? 25.938 6.234 -1.317 1.00 91.81 340 ARG A CA 1
ATOM 2675 C C . ARG A 1 340 ? 25.772 7.749 -1.258 1.00 91.81 340 ARG A C 1
ATOM 2677 O O . ARG A 1 340 ? 26.751 8.473 -1.410 1.00 91.81 340 ARG A O 1
ATOM 2684 N N . ASP A 1 341 ? 24.551 8.218 -1.012 1.00 90.62 341 ASP A N 1
ATOM 2685 C CA . ASP A 1 341 ? 24.300 9.613 -0.624 1.00 90.62 341 ASP A CA 1
ATOM 2686 C C . ASP A 1 341 ? 24.611 9.753 0.882 1.00 90.62 341 ASP A C 1
ATOM 2688 O O . ASP A 1 341 ? 23.979 9.074 1.697 1.00 90.62 341 ASP A O 1
ATOM 2692 N N . PRO A 1 342 ? 25.582 10.586 1.296 1.00 86.44 342 PRO A N 1
ATOM 2693 C CA . PRO A 1 342 ? 25.961 10.724 2.702 1.00 86.44 342 PRO A CA 1
ATOM 2694 C C . PRO A 1 342 ? 24.886 11.418 3.556 1.00 86.44 342 PRO A C 1
ATOM 2696 O O . PRO A 1 342 ? 24.922 11.310 4.784 1.00 86.44 342 PRO A O 1
ATOM 2699 N N . VAL A 1 343 ? 23.934 12.123 2.934 1.00 85.38 343 VAL A N 1
ATOM 2700 C CA . VAL A 1 343 ? 22.873 12.874 3.618 1.00 85.38 343 VAL A CA 1
ATOM 2701 C C . VAL A 1 343 ? 21.732 11.951 4.023 1.00 85.38 343 VAL A C 1
ATOM 2703 O O . VAL A 1 343 ? 21.370 11.905 5.198 1.00 85.38 343 VAL A O 1
ATOM 2706 N N . ASP A 1 344 ? 21.156 11.222 3.065 1.00 80.12 344 ASP A N 1
ATOM 2707 C CA . ASP A 1 344 ? 20.004 10.346 3.321 1.00 80.12 344 ASP A CA 1
ATOM 2708 C C . ASP A 1 344 ? 20.359 8.855 3.424 1.00 80.12 344 ASP A C 1
ATOM 2710 O O . ASP A 1 344 ? 19.486 8.036 3.711 1.00 80.12 344 ASP A O 1
ATOM 2714 N N . LYS A 1 345 ? 21.647 8.521 3.261 1.00 82.94 345 LYS A N 1
ATOM 2715 C CA . LYS A 1 345 ? 22.229 7.175 3.367 1.00 82.94 345 LYS A CA 1
ATOM 2716 C C . LYS A 1 345 ? 21.693 6.164 2.352 1.00 82.94 345 LYS A C 1
ATOM 2718 O O . LYS A 1 345 ? 22.003 4.981 2.485 1.00 82.94 345 LYS A O 1
ATOM 2723 N N . LYS A 1 346 ? 20.940 6.594 1.334 1.00 86.88 346 LYS A N 1
ATOM 2724 C CA . LYS A 1 346 ? 20.499 5.699 0.258 1.00 86.88 346 LYS A CA 1
ATOM 2725 C C . LYS A 1 346 ? 21.681 5.259 -0.581 1.00 86.88 346 LYS A C 1
ATOM 2727 O O . LYS A 1 346 ? 22.626 6.022 -0.799 1.00 86.88 346 LYS A O 1
ATOM 2732 N N . GLU A 1 347 ? 21.592 4.037 -1.088 1.00 90.12 347 GLU A N 1
ATOM 2733 C CA . GLU A 1 347 ? 22.583 3.501 -2.011 1.00 90.12 347 GLU A CA 1
ATOM 2734 C C . GLU A 1 347 ? 22.011 3.370 -3.420 1.00 90.12 347 GLU A C 1
ATOM 2736 O O . GLU A 1 347 ? 20.838 3.066 -3.605 1.00 90.12 347 GLU A O 1
ATOM 2741 N N . TYR A 1 348 ? 22.856 3.571 -4.421 1.00 90.75 348 TYR A N 1
ATOM 2742 C CA . TYR A 1 348 ? 22.491 3.621 -5.829 1.00 90.75 348 TYR A CA 1
ATOM 2743 C C . TYR A 1 348 ? 23.371 2.643 -6.595 1.00 90.75 348 TYR A C 1
ATOM 2745 O O . TYR A 1 348 ? 24.600 2.710 -6.508 1.00 90.75 348 TYR A O 1
ATOM 2753 N N . ASN A 1 349 ? 22.758 1.738 -7.352 1.00 89.56 349 ASN A N 1
ATOM 2754 C CA . ASN A 1 349 ? 23.458 0.811 -8.234 1.00 89.56 349 ASN A CA 1
ATOM 2755 C C . ASN A 1 349 ? 22.954 0.970 -9.663 1.00 89.56 349 ASN A C 1
ATOM 2757 O O . ASN A 1 349 ? 21.758 0.881 -9.925 1.00 89.56 349 ASN A O 1
ATOM 2761 N N . LEU A 1 350 ? 23.861 1.175 -10.606 1.00 85.88 350 LEU A N 1
ATOM 2762 C CA . LEU A 1 350 ? 23.467 1.397 -11.991 1.00 85.88 350 LEU A CA 1
ATOM 2763 C C . LEU A 1 350 ? 23.088 0.102 -12.682 1.00 85.88 350 LEU A C 1
ATOM 2765 O O . LEU A 1 350 ? 23.777 -0.913 -12.565 1.00 85.88 350 LEU A O 1
ATOM 2769 N N . LYS A 1 351 ? 22.049 0.186 -13.508 1.00 83.75 351 LYS A N 1
ATOM 2770 C CA . LYS A 1 351 ? 21.664 -0.903 -14.390 1.00 83.75 351 LYS A CA 1
ATOM 2771 C C . LYS A 1 351 ? 22.342 -0.722 -15.746 1.00 83.75 351 LYS A C 1
ATOM 2773 O O . LYS A 1 351 ? 21.860 0.014 -16.611 1.00 83.75 351 LYS A O 1
ATOM 2778 N N . LYS A 1 352 ? 23.501 -1.366 -15.896 1.00 83.00 352 LYS A N 1
ATOM 2779 C CA . LYS A 1 352 ? 24.240 -1.427 -17.162 1.00 83.00 352 LYS A CA 1
ATOM 2780 C C . LYS A 1 352 ? 23.672 -2.533 -18.047 1.00 83.00 352 LYS A C 1
ATOM 2782 O O . LYS A 1 352 ? 23.408 -3.632 -17.566 1.00 83.00 352 LYS A O 1
ATOM 2787 N N . ASN A 1 353 ? 23.501 -2.226 -19.322 1.00 80.69 353 ASN A N 1
ATOM 2788 C CA . ASN A 1 353 ? 23.180 -3.189 -20.366 1.00 80.69 353 ASN A CA 1
ATOM 2789 C C . ASN A 1 353 ? 24.481 -3.819 -20.903 1.00 80.69 353 ASN A C 1
ATOM 2791 O O . ASN A 1 353 ? 25.572 -3.284 -20.684 1.00 80.69 353 ASN A O 1
ATOM 2795 N N . ASP A 1 354 ? 24.373 -4.925 -21.643 1.00 81.50 354 ASP A N 1
ATOM 2796 C CA . ASP A 1 354 ? 25.530 -5.654 -22.196 1.00 81.50 354 ASP A CA 1
ATOM 2797 C C . ASP A 1 354 ? 26.390 -4.807 -23.152 1.00 81.50 354 ASP A C 1
ATOM 2799 O O . ASP A 1 354 ? 27.586 -5.051 -23.312 1.00 81.50 354 ASP A O 1
ATOM 2803 N N . ASP A 1 355 ? 25.795 -3.784 -23.772 1.00 78.25 355 ASP A N 1
ATOM 2804 C CA . ASP A 1 355 ? 26.472 -2.825 -24.651 1.00 78.25 355 ASP A CA 1
ATOM 2805 C C . ASP A 1 355 ? 27.168 -1.676 -23.892 1.00 78.25 355 ASP A C 1
ATOM 2807 O O . ASP A 1 355 ? 27.759 -0.786 -24.507 1.00 78.25 355 ASP A O 1
ATOM 2811 N N . GLY A 1 356 ? 27.108 -1.685 -22.556 1.00 73.75 356 GLY A N 1
ATOM 2812 C CA . GLY A 1 356 ? 27.670 -0.657 -21.681 1.00 73.75 356 GLY A CA 1
ATOM 2813 C C . GLY A 1 356 ? 26.785 0.579 -21.490 1.00 73.75 356 GLY A C 1
ATOM 2814 O O . GLY A 1 356 ? 27.160 1.469 -20.720 1.00 73.75 356 GLY A O 1
ATOM 2815 N N . SER A 1 357 ? 25.617 0.652 -22.138 1.00 81.19 357 SER A N 1
ATOM 2816 C CA . SER A 1 357 ? 24.638 1.715 -21.890 1.00 81.19 357 SER A CA 1
ATOM 2817 C C . SER A 1 357 ? 23.972 1.558 -20.517 1.00 81.19 357 SER A C 1
ATOM 2819 O O . SER A 1 357 ? 23.956 0.477 -19.930 1.00 81.19 357 SER A O 1
ATOM 2821 N N . VAL A 1 358 ? 23.430 2.652 -19.977 1.00 83.94 358 VAL A N 1
ATOM 2822 C CA . VAL A 1 358 ? 22.742 2.669 -18.677 1.00 83.94 358 VAL A CA 1
ATOM 2823 C C . VAL A 1 358 ? 21.254 2.897 -18.914 1.00 83.94 358 VAL A C 1
ATOM 2825 O O . VAL A 1 358 ? 20.869 3.949 -19.424 1.00 83.94 358 VAL A O 1
ATOM 2828 N N . SER A 1 359 ? 20.422 1.927 -18.531 1.00 83.19 359 SER A N 1
ATOM 2829 C CA . SER A 1 359 ? 18.955 2.021 -18.647 1.00 83.19 359 SER A CA 1
ATOM 2830 C C . SER A 1 359 ? 18.307 2.732 -17.45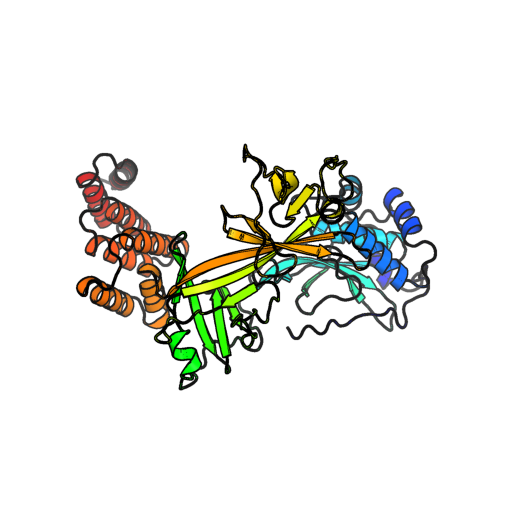6 1.00 83.19 359 SER A C 1
ATOM 2832 O O . SER A 1 359 ? 17.230 3.312 -17.572 1.00 83.19 359 SER A O 1
ATOM 2834 N N . GLY A 1 360 ? 18.971 2.715 -16.304 1.00 89.75 360 GLY A N 1
ATOM 2835 C CA . GLY A 1 360 ? 18.468 3.294 -15.066 1.00 89.75 360 GLY A CA 1
ATOM 2836 C C . GLY A 1 360 ? 19.354 2.932 -13.885 1.00 89.75 360 GLY A C 1
ATOM 2837 O O . GLY A 1 360 ? 20.514 2.545 -14.058 1.00 89.75 360 GLY A O 1
ATOM 2838 N N . MET A 1 361 ? 18.800 3.033 -12.684 1.00 90.00 361 MET A N 1
ATOM 2839 C CA . MET A 1 361 ? 19.474 2.653 -11.451 1.00 90.00 361 MET A CA 1
ATOM 2840 C C . MET A 1 361 ? 18.509 2.069 -10.427 1.00 90.00 361 MET A C 1
ATOM 2842 O O . MET A 1 361 ? 17.370 2.513 -10.315 1.00 90.00 361 MET A O 1
ATOM 2846 N N . ASP A 1 362 ? 18.999 1.103 -9.665 1.00 87.75 362 ASP A N 1
ATOM 2847 C CA . ASP A 1 362 ? 18.357 0.622 -8.452 1.00 87.75 362 ASP A CA 1
ATOM 2848 C C . ASP A 1 362 ? 18.750 1.535 -7.290 1.00 87.75 362 ASP A C 1
ATOM 2850 O O . ASP A 1 362 ? 19.934 1.787 -7.057 1.00 87.75 362 ASP A O 1
ATOM 2854 N N . ILE A 1 363 ? 17.754 2.002 -6.552 1.00 86.19 363 ILE A N 1
ATOM 2855 C CA . ILE A 1 363 ? 17.885 2.778 -5.326 1.00 86.19 363 ILE A CA 1
ATOM 2856 C C . ILE A 1 363 ? 17.537 1.848 -4.171 1.00 86.19 363 ILE A C 1
ATOM 2858 O O . ILE A 1 363 ? 16.427 1.327 -4.105 1.00 86.19 363 ILE A O 1
ATOM 2862 N N . TYR A 1 364 ? 18.475 1.652 -3.257 1.00 84.25 364 TYR A N 1
ATOM 2863 C CA . TYR A 1 364 ? 18.279 0.867 -2.049 1.00 84.25 364 TYR A CA 1
ATOM 2864 C C . TYR A 1 364 ? 17.931 1.816 -0.910 1.00 84.25 364 TYR A C 1
ATOM 2866 O O . TYR A 1 364 ? 18.747 2.648 -0.499 1.00 84.25 364 TYR A O 1
ATOM 2874 N N . VAL A 1 365 ? 16.700 1.700 -0.426 1.00 80.44 365 VAL A N 1
ATOM 2875 C CA . VAL A 1 365 ? 16.187 2.445 0.719 1.00 80.44 365 VAL A CA 1
ATOM 2876 C C . VAL A 1 365 ? 16.180 1.507 1.912 1.00 80.44 365 VAL A C 1
ATOM 2878 O O . VAL A 1 365 ? 15.616 0.420 1.844 1.00 80.44 365 VAL A O 1
ATOM 2881 N N . THR A 1 366 ? 16.810 1.922 3.005 1.00 81.19 366 THR A N 1
ATOM 2882 C CA . THR A 1 366 ? 16.822 1.149 4.248 1.00 81.19 366 THR A CA 1
ATOM 2883 C C . THR A 1 366 ? 16.090 1.898 5.345 1.00 81.19 366 THR A C 1
ATOM 2885 O O . THR A 1 366 ? 16.378 3.072 5.582 1.00 81.19 366 THR A O 1
ATOM 2888 N N . SER A 1 367 ? 15.199 1.207 6.047 1.00 82.06 367 SER A N 1
ATOM 2889 C CA . SER A 1 367 ? 14.537 1.708 7.253 1.00 82.06 367 SER A CA 1
ATOM 2890 C C . SER A 1 367 ? 14.824 0.772 8.418 1.00 82.06 367 SER A C 1
ATOM 2892 O O . SER A 1 367 ? 14.691 -0.438 8.269 1.00 82.06 367 SER A O 1
ATOM 2894 N N . ALA A 1 368 ? 15.200 1.323 9.570 1.00 87.19 368 ALA A N 1
ATOM 2895 C CA . ALA A 1 368 ? 15.406 0.558 10.795 1.00 87.19 368 ALA A CA 1
ATOM 2896 C C . ALA A 1 368 ? 14.199 0.720 11.724 1.00 87.19 368 ALA A C 1
ATOM 2898 O O . ALA A 1 368 ? 13.702 1.833 11.927 1.00 87.19 368 ALA A O 1
ATOM 2899 N N . LEU A 1 369 ? 13.720 -0.394 12.265 1.00 89.56 369 LEU A N 1
ATOM 2900 C CA . LEU A 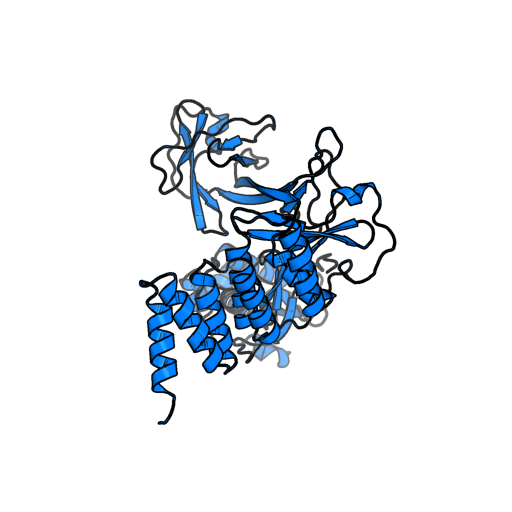1 369 ? 12.667 -0.451 13.268 1.00 89.56 369 LEU A CA 1
ATOM 2901 C C . LEU A 1 369 ? 13.244 -1.081 14.527 1.00 89.56 369 LEU A C 1
ATOM 2903 O O . LEU A 1 369 ? 13.824 -2.161 14.468 1.00 89.56 369 LEU A O 1
ATOM 2907 N N . ALA A 1 370 ? 13.062 -0.424 15.664 1.00 86.31 370 ALA A N 1
ATOM 2908 C CA . ALA A 1 370 ? 13.532 -0.940 16.941 1.00 86.31 370 ALA A CA 1
ATOM 2909 C C . ALA A 1 370 ? 12.609 -2.057 17.427 1.00 86.31 370 ALA A C 1
ATOM 2911 O O . ALA A 1 370 ? 11.390 -1.972 17.268 1.00 86.31 370 ALA A O 1
ATOM 2912 N N . LYS A 1 371 ? 13.169 -3.086 18.052 1.00 86.00 371 LYS A N 1
ATOM 2913 C CA . LYS A 1 371 ? 12.385 -4.166 18.639 1.00 86.00 371 LYS A CA 1
ATOM 2914 C C . LYS A 1 371 ? 11.547 -3.643 19.806 1.00 86.00 371 LYS A C 1
ATOM 2916 O O . LYS A 1 371 ? 12.029 -2.904 20.663 1.00 86.00 371 LYS A O 1
ATOM 2921 N N . GLY A 1 372 ? 10.281 -4.041 19.834 1.00 80.94 372 GLY A N 1
ATOM 2922 C CA . GLY A 1 372 ? 9.289 -3.592 20.802 1.00 80.94 372 GLY A CA 1
ATOM 2923 C C . GLY A 1 372 ? 8.034 -3.022 20.144 1.00 80.94 372 GLY A C 1
ATOM 2924 O O . GLY A 1 372 ? 7.973 -2.794 18.935 1.00 80.94 372 GLY A O 1
ATOM 2925 N N . ALA A 1 373 ? 7.019 -2.795 20.973 1.00 82.69 373 ALA A N 1
ATOM 2926 C CA . ALA A 1 373 ? 5.715 -2.283 20.572 1.00 82.69 373 ALA A CA 1
ATOM 2927 C C . ALA A 1 373 ? 5.402 -0.943 21.240 1.00 82.69 373 ALA A C 1
ATOM 2929 O O . ALA A 1 373 ? 5.890 -0.639 22.330 1.00 82.69 373 ALA A O 1
ATOM 2930 N N . THR A 1 374 ? 4.510 -0.181 20.612 1.00 84.62 374 THR A N 1
ATOM 2931 C CA . THR A 1 374 ? 3.879 0.990 21.225 1.00 84.62 374 THR A CA 1
ATOM 2932 C C . THR A 1 374 ? 2.825 0.577 22.252 1.00 84.62 374 THR A C 1
ATOM 2934 O O . THR A 1 374 ? 2.271 -0.526 22.204 1.00 84.62 374 THR A O 1
ATOM 2937 N N . SER A 1 375 ? 2.499 1.491 23.168 1.00 83.88 375 SER A N 1
ATOM 2938 C CA . SER A 1 375 ? 1.414 1.293 24.140 1.00 83.88 375 SER A CA 1
ATOM 2939 C C . SER A 1 375 ? 0.076 1.006 23.443 1.00 83.88 375 SER A C 1
ATOM 2941 O O . SER A 1 375 ? -0.623 0.061 23.809 1.00 83.88 375 SER A O 1
ATOM 2943 N N . ALA A 1 376 ? -0.221 1.748 22.370 1.00 89.00 376 ALA A N 1
ATOM 2944 C CA . ALA A 1 376 ? -1.381 1.527 21.517 1.00 89.00 376 ALA A CA 1
ATOM 2945 C C . ALA A 1 376 ? -1.405 0.122 20.914 1.00 89.00 376 ALA A C 1
ATOM 2947 O O . ALA A 1 376 ? -2.434 -0.540 20.978 1.00 89.00 376 ALA A O 1
ATOM 2948 N N . TRP A 1 377 ? -0.291 -0.361 20.358 1.00 87.31 377 TRP A N 1
ATOM 2949 C CA . TRP A 1 377 ? -0.253 -1.703 19.776 1.00 87.31 377 TRP A CA 1
ATOM 2950 C C . TRP A 1 377 ? -0.517 -2.779 20.832 1.00 87.31 377 TRP A C 1
ATOM 2952 O O . TRP A 1 377 ? -1.310 -3.685 20.598 1.00 87.31 377 TRP A O 1
ATOM 2962 N N . ILE A 1 378 ? 0.080 -2.656 22.022 1.00 84.81 378 ILE A N 1
ATOM 2963 C CA . ILE A 1 378 ? -0.125 -3.622 23.111 1.00 84.81 378 ILE A CA 1
ATOM 2964 C C . ILE A 1 378 ? -1.600 -3.681 23.523 1.00 84.81 378 ILE A C 1
ATOM 2966 O O . ILE A 1 378 ? -2.139 -4.775 23.707 1.00 84.81 378 ILE A O 1
ATOM 2970 N N . VAL A 1 379 ? -2.242 -2.517 23.662 1.00 87.94 379 VAL A N 1
ATOM 2971 C CA . VAL A 1 379 ? -3.663 -2.412 24.012 1.00 87.94 379 VAL A CA 1
ATOM 2972 C C . VAL A 1 379 ? -4.546 -2.951 22.884 1.00 87.94 379 VAL A C 1
ATOM 2974 O O . VAL A 1 379 ? -5.409 -3.781 23.150 1.00 87.94 379 VAL A O 1
ATOM 2977 N N . ASP A 1 380 ? -4.300 -2.561 21.630 1.00 90.62 380 ASP A N 1
ATOM 2978 C CA . ASP A 1 380 ? -5.033 -3.027 20.440 1.00 90.62 380 ASP A CA 1
ATOM 2979 C C . ASP A 1 380 ? -4.982 -4.558 20.307 1.00 90.62 380 ASP A C 1
ATOM 2981 O O . ASP A 1 380 ? -6.020 -5.199 20.141 1.00 90.62 380 ASP A O 1
ATOM 2985 N N . GLN A 1 381 ? -3.802 -5.165 20.466 1.00 85.31 381 GLN A N 1
ATOM 2986 C CA . GLN A 1 381 ? -3.650 -6.621 20.402 1.00 85.31 381 GLN A CA 1
ATOM 2987 C C . GLN A 1 381 ? -4.339 -7.335 21.563 1.00 85.31 381 GLN A C 1
ATOM 2989 O O . GLN A 1 381 ? -4.985 -8.362 21.354 1.00 85.31 381 GLN A O 1
ATOM 2994 N N . ALA A 1 382 ? -4.243 -6.801 22.782 1.00 83.06 382 ALA A N 1
ATOM 2995 C CA . ALA A 1 382 ? -4.917 -7.391 23.935 1.00 83.06 382 ALA A CA 1
ATOM 2996 C C . ALA A 1 382 ? -6.447 -7.311 23.804 1.00 83.06 382 ALA A C 1
ATOM 2998 O O . ALA A 1 382 ? -7.127 -8.282 24.121 1.00 83.06 382 ALA A O 1
ATOM 2999 N N . ILE A 1 383 ? -6.989 -6.217 23.253 1.00 90.62 383 ILE A N 1
ATOM 3000 C CA . ILE A 1 383 ? -8.424 -6.108 22.948 1.00 90.62 383 ILE A CA 1
ATOM 3001 C C . ILE A 1 383 ? -8.832 -7.200 21.956 1.00 90.62 383 ILE A C 1
ATOM 3003 O O . ILE A 1 383 ? -9.798 -7.919 22.202 1.00 90.62 383 ILE A O 1
ATOM 3007 N N . LYS A 1 384 ? -8.085 -7.351 20.856 1.00 86.75 384 LYS A N 1
ATOM 3008 C CA . LYS A 1 384 ? -8.406 -8.307 19.783 1.00 86.75 384 LYS A CA 1
ATOM 3009 C C . LYS A 1 384 ? -8.317 -9.771 20.215 1.00 86.75 384 LYS A C 1
ATOM 3011 O O . LYS A 1 384 ? -9.095 -10.587 19.732 1.00 86.75 384 LYS A O 1
ATOM 3016 N N . SER A 1 385 ? -7.361 -10.105 21.080 1.00 82.88 385 SER A N 1
ATOM 3017 C CA . SER A 1 385 ? -7.076 -11.494 21.469 1.00 82.88 385 SER A CA 1
ATOM 3018 C C . SER A 1 385 ? -7.763 -11.926 22.766 1.00 82.88 385 SER A C 1
ATOM 3020 O O . SER A 1 385 ? -8.211 -13.066 22.867 1.00 82.88 385 SER A O 1
ATOM 3022 N N . GLU A 1 386 ? -7.863 -11.030 23.749 1.00 89.88 386 GLU A N 1
ATOM 3023 C CA . GLU A 1 386 ? -8.290 -11.350 25.118 1.00 89.88 386 GLU A CA 1
ATOM 3024 C C . GLU A 1 386 ? -9.482 -10.496 25.597 1.00 89.88 386 GLU A C 1
ATOM 3026 O O . GLU A 1 386 ? -10.094 -10.806 26.621 1.00 89.88 386 GLU A O 1
ATOM 3031 N N . GLY A 1 387 ? -9.846 -9.445 24.856 1.00 91.88 387 GLY A N 1
ATOM 3032 C CA . GLY A 1 387 ? -10.949 -8.539 25.167 1.00 91.88 387 GLY A CA 1
ATOM 3033 C C . GLY A 1 387 ? -10.547 -7.296 25.970 1.00 91.88 387 GLY A C 1
ATOM 3034 O O . GLY A 1 387 ? -9.422 -7.148 26.454 1.00 91.88 387 GLY A O 1
ATOM 3035 N N . ILE A 1 388 ? -11.507 -6.378 26.118 1.00 94.69 388 ILE A N 1
ATOM 3036 C CA . ILE A 1 388 ? -11.328 -5.045 26.720 1.00 94.69 388 ILE A CA 1
ATOM 3037 C C . ILE A 1 388 ? -10.775 -5.125 28.155 1.00 94.69 388 ILE A C 1
ATOM 3039 O O . ILE A 1 388 ? -9.807 -4.439 28.479 1.00 94.69 388 ILE A O 1
ATOM 3043 N N . GLU A 1 389 ? -11.337 -5.992 29.004 1.00 93.12 389 GLU A N 1
ATOM 3044 C CA . GLU A 1 389 ? -10.918 -6.125 30.410 1.00 93.12 389 GLU A CA 1
ATOM 3045 C C . GLU A 1 389 ? -9.461 -6.595 30.547 1.00 93.12 389 GLU A C 1
ATOM 3047 O O . GLU A 1 389 ? -8.712 -6.125 31.411 1.00 93.12 389 GLU A O 1
ATOM 3052 N N . ALA A 1 390 ? -9.039 -7.522 29.683 1.00 89.19 390 ALA A N 1
ATOM 3053 C CA . ALA A 1 390 ? -7.673 -8.024 29.669 1.00 89.19 390 ALA A CA 1
ATOM 3054 C C . ALA A 1 390 ? -6.691 -6.941 29.204 1.00 89.19 390 ALA A C 1
ATOM 3056 O O . ALA A 1 390 ? -5.634 -6.765 29.817 1.00 89.19 390 ALA A O 1
ATOM 3057 N N . ALA A 1 391 ? -7.067 -6.165 28.184 1.00 89.69 391 ALA A N 1
ATOM 3058 C CA . ALA A 1 391 ? -6.275 -5.042 27.698 1.00 89.69 391 ALA A CA 1
ATOM 3059 C C . ALA A 1 391 ? -6.086 -3.951 28.756 1.00 89.69 391 ALA A C 1
ATOM 3061 O O . ALA A 1 391 ? -4.960 -3.497 28.970 1.00 89.69 391 ALA A O 1
ATOM 3062 N N . GLU A 1 392 ? -7.153 -3.585 29.471 1.00 93.75 392 GLU A N 1
ATOM 3063 C CA . GLU A 1 392 ? -7.094 -2.616 30.569 1.00 93.75 392 GLU A CA 1
ATOM 3064 C C . GLU A 1 392 ? -6.121 -3.079 31.661 1.00 93.75 392 GLU A C 1
ATOM 3066 O O . GLU A 1 392 ? -5.251 -2.322 32.104 1.00 93.75 392 GLU A O 1
ATOM 3071 N N . LYS A 1 393 ? -6.226 -4.347 32.073 1.00 89.94 393 LYS A N 1
ATOM 3072 C CA . LYS A 1 393 ? -5.333 -4.927 33.080 1.00 89.94 393 LYS A CA 1
ATOM 3073 C C . LYS A 1 393 ? -3.878 -4.934 32.610 1.00 89.94 393 LYS A C 1
ATOM 3075 O O . LYS A 1 393 ? -2.997 -4.549 33.379 1.00 89.94 393 LYS A O 1
ATOM 3080 N N . LYS A 1 394 ? -3.633 -5.353 31.365 1.00 83.31 394 LYS A N 1
ATOM 3081 C CA . LYS A 1 394 ? -2.292 -5.420 30.769 1.00 83.31 394 LYS A CA 1
ATOM 3082 C C . LYS A 1 394 ? -1.653 -4.038 30.686 1.00 83.31 394 LYS A C 1
ATOM 3084 O O . LYS A 1 394 ? -0.493 -3.881 31.060 1.00 83.31 394 LYS A O 1
ATOM 3089 N N . PHE A 1 395 ? -2.412 -3.030 30.258 1.00 87.44 395 PHE A N 1
ATOM 3090 C CA . PHE A 1 395 ? -1.938 -1.651 30.235 1.00 87.44 395 PHE A CA 1
ATOM 3091 C C . PHE A 1 395 ? -1.561 -1.163 31.635 1.00 87.44 395 PHE A C 1
ATOM 3093 O O . PHE A 1 395 ? -0.445 -0.689 31.824 1.00 87.44 395 PHE A O 1
ATOM 3100 N N . LYS A 1 396 ? -2.451 -1.330 32.626 1.00 89.69 396 LYS A N 1
ATOM 3101 C CA . LYS A 1 396 ? -2.196 -0.893 34.009 1.00 89.69 396 LYS A CA 1
ATOM 3102 C C . LYS A 1 396 ? -0.959 -1.554 34.606 1.00 89.69 396 LYS A C 1
ATOM 3104 O O . LYS A 1 396 ? -0.146 -0.872 35.215 1.00 89.69 396 LYS A O 1
ATOM 3109 N N . GLU A 1 397 ? -0.771 -2.852 34.377 1.00 81.62 397 GLU A N 1
ATOM 3110 C CA . GLU A 1 397 ? 0.425 -3.566 34.832 1.00 81.62 397 GLU A CA 1
ATOM 3111 C C . GLU A 1 397 ? 1.714 -2.974 34.242 1.00 81.62 397 GLU A C 1
ATOM 3113 O O . GLU A 1 397 ? 2.684 -2.744 34.969 1.00 81.62 397 GLU A O 1
ATOM 3118 N N . LEU A 1 398 ? 1.735 -2.700 32.935 1.00 77.19 398 LEU A N 1
ATOM 3119 C CA . LEU A 1 398 ? 2.903 -2.116 32.271 1.00 77.19 398 LEU A CA 1
ATOM 3120 C C . LEU A 1 398 ? 3.132 -0.657 32.687 1.00 77.19 398 LEU A C 1
ATOM 3122 O O . LEU A 1 398 ? 4.278 -0.240 32.872 1.00 77.19 398 LEU A O 1
ATOM 3126 N N . TRP A 1 399 ? 2.054 0.103 32.869 1.00 79.25 399 TRP A N 1
ATOM 3127 C CA . TRP A 1 399 ? 2.088 1.489 33.318 1.00 79.25 399 TRP A CA 1
ATOM 3128 C C . TRP A 1 399 ? 2.636 1.612 34.747 1.00 79.25 399 TRP A C 1
ATOM 3130 O O . TRP A 1 399 ? 3.607 2.337 34.978 1.00 79.25 399 TRP A O 1
ATOM 3140 N N . ASP A 1 400 ? 2.098 0.835 35.691 1.00 77.44 400 ASP A N 1
ATOM 3141 C CA . ASP A 1 400 ? 2.502 0.853 37.104 1.00 77.44 400 ASP A CA 1
ATOM 3142 C C . ASP A 1 400 ? 3.965 0.423 37.292 1.00 77.44 400 ASP A C 1
ATOM 3144 O O . ASP A 1 400 ? 4.687 0.971 38.133 1.00 77.44 400 ASP A O 1
ATOM 3148 N N . ASN A 1 401 ? 4.431 -0.516 36.465 1.00 70.06 401 ASN A N 1
ATOM 3149 C CA . ASN A 1 401 ? 5.815 -0.986 36.469 1.00 70.06 401 ASN A CA 1
ATOM 3150 C C . ASN A 1 401 ? 6.778 -0.081 35.683 1.00 70.06 401 ASN A C 1
ATOM 3152 O O . ASN A 1 401 ? 7.972 -0.381 35.629 1.00 70.06 401 ASN A O 1
ATOM 3156 N N . ARG A 1 402 ? 6.296 1.026 35.097 1.00 70.56 402 ARG A N 1
ATOM 3157 C CA . ARG A 1 402 ? 7.081 1.939 34.243 1.00 70.56 402 ARG A CA 1
ATOM 3158 C C . ARG A 1 402 ? 7.763 1.224 33.070 1.00 70.56 402 ARG A C 1
ATOM 3160 O O . ARG A 1 402 ? 8.884 1.563 32.701 1.00 70.56 402 ARG A O 1
ATOM 3167 N N . ALA A 1 403 ? 7.086 0.224 32.513 1.00 63.28 403 ALA A N 1
ATOM 3168 C CA . ALA A 1 403 ? 7.536 -0.529 31.346 1.00 63.28 403 ALA A CA 1
ATOM 3169 C C . ALA A 1 403 ? 7.121 0.132 30.017 1.00 63.28 403 ALA A C 1
ATOM 3171 O O . ALA A 1 403 ? 7.515 -0.339 28.954 1.00 63.28 403 ALA A O 1
ATOM 3172 N N . LEU A 1 404 ? 6.322 1.203 30.074 1.00 69.69 404 LEU A N 1
ATOM 3173 C CA . LEU A 1 404 ? 5.880 1.983 28.919 1.00 69.69 404 LEU A CA 1
ATOM 3174 C C . LEU A 1 404 ? 6.652 3.296 28.803 1.00 69.69 404 LEU A C 1
ATOM 3176 O O . LEU A 1 404 ? 7.072 3.887 29.800 1.00 69.69 404 LEU A O 1
ATOM 3180 N N . ASP A 1 405 ? 6.786 3.769 27.568 1.00 68.50 405 ASP A N 1
ATOM 3181 C CA . ASP A 1 405 ? 7.396 5.056 27.271 1.00 68.50 405 ASP A CA 1
ATOM 3182 C C . ASP A 1 405 ? 6.434 6.204 27.613 1.00 68.50 405 ASP A C 1
ATOM 3184 O O . ASP A 1 405 ? 5.429 6.428 26.930 1.00 68.50 405 ASP A O 1
ATOM 3188 N N . LEU A 1 406 ? 6.746 6.933 28.685 1.00 68.56 406 LEU A N 1
ATOM 3189 C CA . LEU A 1 406 ? 5.926 8.037 29.182 1.00 68.56 406 LEU A CA 1
ATOM 3190 C C . LEU A 1 406 ? 5.770 9.176 28.171 1.00 68.56 406 LEU A C 1
ATOM 3192 O O . LEU A 1 406 ? 4.739 9.841 28.194 1.00 68.56 406 LEU A O 1
ATOM 3196 N N . GLU A 1 407 ? 6.769 9.418 27.318 1.00 74.62 407 GLU A N 1
ATOM 3197 C CA . GLU A 1 407 ? 6.768 10.571 26.409 1.00 74.62 407 GLU A CA 1
ATOM 3198 C C . GLU A 1 407 ? 5.701 10.428 25.320 1.00 74.62 407 GLU A C 1
ATOM 3200 O O . GLU A 1 407 ? 5.064 11.408 24.942 1.00 74.62 407 GLU A O 1
ATOM 3205 N N . TYR A 1 408 ? 5.463 9.202 24.852 1.00 79.06 408 TYR A N 1
ATOM 3206 C CA . TYR A 1 408 ? 4.605 8.962 23.691 1.00 79.06 408 TYR A CA 1
ATOM 3207 C C . TYR A 1 408 ? 3.303 8.224 23.992 1.00 79.06 408 TYR A C 1
ATOM 3209 O O . TYR A 1 408 ? 2.408 8.213 23.146 1.00 79.06 408 TYR A O 1
ATOM 3217 N N . THR A 1 409 ? 3.179 7.603 25.169 1.00 82.38 409 THR A N 1
ATOM 3218 C CA . THR A 1 409 ? 2.001 6.787 25.502 1.00 82.38 409 THR A CA 1
ATOM 3219 C C . THR A 1 409 ? 0.700 7.597 25.449 1.00 82.38 409 THR A C 1
ATOM 3221 O O . THR A 1 409 ? -0.307 7.075 24.979 1.00 82.38 409 THR A O 1
ATOM 3224 N N . GLU A 1 410 ? 0.716 8.880 25.829 1.00 91.00 410 GLU A N 1
ATOM 3225 C CA . GLU A 1 410 ? -0.474 9.741 25.751 1.00 91.00 410 GLU A CA 1
ATOM 3226 C C . GLU A 1 410 ? -1.007 9.848 24.313 1.00 91.00 410 GLU A C 1
ATOM 3228 O O . GLU A 1 410 ? -2.187 9.610 24.046 1.00 91.00 410 GLU A O 1
ATOM 3233 N N . GLY A 1 411 ? -0.121 10.178 23.369 1.00 91.31 411 GLY A N 1
ATOM 3234 C CA . GLY A 1 411 ? -0.475 10.353 21.962 1.00 91.31 411 GLY A CA 1
ATOM 3235 C C . GLY A 1 411 ? -0.840 9.038 21.274 1.00 91.31 411 GLY A C 1
ATOM 3236 O O . GLY A 1 411 ? -1.792 8.996 20.496 1.00 91.31 411 GLY A O 1
ATOM 3237 N N . ASP A 1 412 ? -0.127 7.955 21.589 1.00 88.38 412 ASP A N 1
ATOM 3238 C CA . ASP A 1 412 ? -0.430 6.611 21.089 1.00 88.38 412 ASP A CA 1
ATOM 3239 C C . ASP A 1 412 ? -1.862 6.187 21.445 1.00 88.38 412 ASP A C 1
ATOM 3241 O O . ASP A 1 412 ? -2.630 5.792 20.563 1.00 88.38 412 ASP A O 1
ATOM 3245 N N . LEU A 1 413 ? -2.227 6.277 22.730 1.00 94.69 413 LEU A N 1
ATOM 3246 C CA . LEU A 1 413 ? -3.567 5.922 23.194 1.00 94.69 413 LEU A CA 1
ATOM 3247 C C . LEU A 1 413 ? -4.625 6.833 22.576 1.00 94.69 413 LEU A C 1
ATOM 3249 O O . LEU A 1 413 ? -5.682 6.347 22.180 1.00 94.69 413 LEU A O 1
ATOM 3253 N N . ASN A 1 414 ? -4.334 8.129 22.428 1.00 95.00 414 ASN A N 1
ATOM 3254 C CA . ASN A 1 414 ? -5.268 9.056 21.794 1.00 95.00 414 ASN A CA 1
ATOM 3255 C C . ASN A 1 414 ? -5.568 8.653 20.344 1.00 95.00 414 ASN A C 1
ATOM 3257 O O . ASN A 1 414 ? -6.726 8.570 19.934 1.00 95.00 414 ASN A O 1
ATOM 3261 N N . ASN A 1 415 ? -4.522 8.326 19.580 1.00 93.31 415 ASN A N 1
ATOM 3262 C CA . ASN A 1 415 ? -4.656 7.862 18.202 1.00 93.31 415 ASN A CA 1
ATOM 3263 C C . ASN A 1 415 ? -5.425 6.537 18.114 1.00 93.31 415 ASN A C 1
ATOM 3265 O O . ASN A 1 415 ? -6.251 6.369 17.215 1.00 93.31 415 ASN A O 1
ATOM 3269 N N . LEU A 1 416 ? -5.195 5.609 19.049 1.00 94.31 416 LEU A N 1
ATOM 3270 C CA . LEU A 1 416 ? -5.944 4.353 19.117 1.00 94.31 416 LEU A CA 1
ATOM 3271 C C . LEU A 1 416 ? -7.430 4.584 19.431 1.00 94.31 416 LEU A C 1
ATOM 3273 O O . LEU A 1 416 ? -8.286 3.975 18.792 1.00 94.31 416 LEU A O 1
ATOM 3277 N N . GLY A 1 417 ? -7.745 5.481 20.368 1.00 97.31 417 GLY A N 1
ATOM 3278 C CA . GLY A 1 417 ? -9.124 5.850 20.686 1.00 97.31 417 GLY A CA 1
ATOM 3279 C C . GLY A 1 417 ? -9.855 6.416 19.465 1.00 97.31 417 GLY A C 1
ATOM 3280 O O . GLY A 1 417 ? -10.949 5.963 19.128 1.00 97.31 417 GLY A O 1
ATOM 3281 N N . HIS A 1 418 ? -9.221 7.334 18.726 1.00 96.00 418 HIS A N 1
ATOM 3282 C CA . HIS A 1 418 ? -9.795 7.877 17.490 1.00 96.00 418 HIS A CA 1
ATOM 3283 C C . HIS A 1 418 ? -9.923 6.837 16.374 1.00 96.00 418 HIS A C 1
ATOM 3285 O O . HIS A 1 418 ? -10.919 6.856 15.648 1.00 96.00 418 HIS A O 1
ATOM 3291 N N . LYS A 1 419 ? -8.962 5.911 16.248 1.00 93.38 419 LYS A N 1
ATOM 3292 C CA . LYS A 1 419 ? -9.077 4.767 15.332 1.00 93.38 419 LYS A CA 1
ATOM 3293 C C . LYS A 1 419 ? -10.343 3.966 15.641 1.00 93.38 419 LYS A C 1
ATOM 3295 O O . LYS A 1 419 ? -11.125 3.721 14.729 1.00 93.38 419 LYS A O 1
ATOM 3300 N N . TYR A 1 420 ? -10.585 3.615 16.905 1.00 96.75 420 TYR A N 1
ATOM 3301 C CA . TYR A 1 420 ? -11.786 2.866 17.281 1.00 96.75 420 TYR A CA 1
ATOM 3302 C C . TYR A 1 420 ? -13.086 3.648 17.090 1.00 96.75 420 TYR A C 1
ATOM 3304 O O . TYR A 1 420 ? -14.066 3.063 16.634 1.00 96.75 420 TYR A O 1
ATOM 3312 N N . LEU A 1 421 ? -13.093 4.966 17.323 1.00 93.56 421 LEU A N 1
ATOM 3313 C CA . LEU A 1 421 ? -14.239 5.806 16.951 1.00 93.56 421 LEU A CA 1
ATOM 3314 C C . LEU A 1 421 ? -14.525 5.758 15.445 1.00 93.56 421 LEU A C 1
ATOM 3316 O O . LEU A 1 421 ? -15.686 5.697 15.052 1.00 93.56 421 LEU A O 1
ATOM 3320 N N . GLY A 1 422 ? -13.484 5.789 14.607 1.00 92.25 422 GLY A N 1
ATOM 3321 C CA . GLY A 1 422 ? -13.618 5.671 13.152 1.00 92.25 422 GLY A CA 1
ATOM 3322 C C . GLY A 1 422 ? -14.085 4.288 12.687 1.00 92.25 422 GLY A C 1
ATOM 3323 O O . GLY A 1 422 ? -14.740 4.186 11.656 1.00 92.25 422 GLY A O 1
ATOM 3324 N N . GLU A 1 423 ? -13.784 3.239 13.456 1.00 90.75 423 GLU A N 1
ATOM 3325 C CA . GLU A 1 423 ? -14.259 1.863 13.241 1.00 90.75 423 GLU A CA 1
ATOM 3326 C C . GLU A 1 423 ? -15.642 1.587 13.869 1.00 90.75 423 GLU A C 1
ATOM 3328 O O . GLU A 1 423 ? -16.078 0.439 13.879 1.00 90.75 423 GLU A O 1
ATOM 3333 N N . GLU A 1 424 ? -16.318 2.602 14.424 1.00 93.94 424 GLU A N 1
ATOM 3334 C CA . GLU A 1 424 ? -17.600 2.481 15.150 1.00 93.94 424 GLU A CA 1
ATOM 3335 C C . GLU A 1 424 ? -17.556 1.541 16.377 1.00 93.94 424 GLU A C 1
ATOM 3337 O O . GLU A 1 424 ? -18.583 1.100 16.898 1.00 93.94 424 GLU A O 1
ATOM 3342 N N . LYS A 1 425 ? -16.356 1.275 16.899 1.00 95.94 425 LYS A N 1
ATOM 3343 C CA . LYS A 1 425 ? -16.093 0.450 18.085 1.00 95.94 425 LYS A CA 1
ATOM 3344 C C . LYS A 1 425 ? -16.126 1.301 19.349 1.00 95.94 425 LYS A C 1
ATOM 3346 O O . LYS A 1 425 ? -15.098 1.679 19.916 1.00 95.94 425 LYS A O 1
ATOM 3351 N N . MET A 1 426 ? -17.341 1.688 19.731 1.00 97.44 426 MET A N 1
ATOM 3352 C CA . MET A 1 426 ? -17.566 2.683 20.782 1.00 97.44 426 MET A CA 1
ATOM 3353 C C . MET A 1 426 ? -17.069 2.227 22.162 1.00 97.44 426 MET A C 1
ATOM 3355 O O . MET A 1 426 ? -16.463 3.019 22.882 1.00 97.44 426 MET A O 1
ATOM 3359 N N . GLU A 1 427 ? -17.289 0.964 22.537 1.00 97.44 427 GLU A N 1
ATOM 3360 C CA . GLU A 1 427 ? -16.882 0.445 23.854 1.00 97.44 427 GLU A CA 1
ATOM 3361 C C . GLU A 1 427 ? -15.353 0.435 24.007 1.00 97.44 427 GLU A C 1
ATOM 3363 O O . GLU A 1 427 ? -14.814 0.860 25.033 1.00 97.44 427 GLU A O 1
ATOM 3368 N N . GLU A 1 428 ? -14.643 0.017 22.959 1.00 97.94 428 GLU A N 1
ATOM 3369 C CA . GLU A 1 428 ? -13.186 0.018 22.888 1.00 97.94 428 GLU A CA 1
ATOM 3370 C C . GLU A 1 428 ? -12.624 1.442 22.926 1.00 97.94 428 GLU A C 1
ATOM 3372 O O . GLU A 1 428 ? -11.681 1.707 23.675 1.00 97.94 428 GLU A O 1
ATOM 3377 N N . ALA A 1 429 ? -13.217 2.369 22.164 1.00 98.19 429 ALA A N 1
ATOM 3378 C CA . ALA A 1 429 ? -12.807 3.770 22.152 1.00 98.19 429 ALA A CA 1
ATOM 3379 C C . ALA A 1 429 ? -12.931 4.410 23.541 1.00 98.19 429 ALA A C 1
ATOM 3381 O O . ALA A 1 429 ? -11.961 4.982 24.043 1.00 98.19 429 ALA A O 1
ATOM 3382 N N . LEU A 1 430 ? -14.095 4.270 24.187 1.00 98.38 430 LEU A N 1
ATOM 3383 C CA . LEU A 1 430 ? -14.337 4.803 25.530 1.00 98.38 430 LEU A CA 1
ATOM 3384 C C . LEU A 1 430 ? -13.351 4.230 26.553 1.00 98.38 430 LEU A C 1
ATOM 3386 O O . LEU A 1 430 ? -12.818 4.981 27.373 1.00 98.38 430 LEU A O 1
ATOM 3390 N N . MET A 1 431 ? -13.061 2.925 26.490 1.00 97.88 431 MET A N 1
ATOM 3391 C CA . MET A 1 431 ? -12.072 2.313 27.380 1.00 97.88 431 MET A CA 1
ATOM 3392 C C . MET A 1 431 ? -10.669 2.898 27.162 1.00 97.88 431 MET A C 1
ATOM 3394 O O . MET A 1 431 ? -10.009 3.269 28.134 1.00 97.88 431 MET A O 1
ATOM 3398 N N . VAL A 1 432 ? -10.225 3.033 25.909 1.00 98.00 432 VAL A N 1
ATOM 3399 C CA . VAL A 1 432 ? -8.890 3.562 25.583 1.00 98.00 432 VAL A CA 1
ATOM 3400 C C . VAL A 1 432 ? -8.740 5.025 26.007 1.00 98.00 432 VAL A C 1
ATOM 3402 O O . VAL A 1 432 ? -7.728 5.385 26.611 1.00 98.00 432 VAL A O 1
ATOM 3405 N N . PHE A 1 433 ? -9.741 5.872 25.754 1.00 98.50 433 PHE A N 1
ATOM 3406 C CA . PHE A 1 433 ? -9.701 7.269 26.197 1.00 98.50 433 PHE A CA 1
ATOM 3407 C C . PHE A 1 433 ? -9.700 7.391 27.719 1.00 98.50 433 PHE A C 1
ATOM 3409 O O . PHE A 1 433 ? -8.940 8.185 28.273 1.00 98.50 433 PHE A O 1
ATOM 3416 N N . LYS A 1 434 ? -10.475 6.551 28.410 1.00 98.19 434 LYS A N 1
ATOM 3417 C CA . LYS A 1 434 ? -10.463 6.498 29.871 1.00 98.19 434 LYS A CA 1
ATOM 3418 C C . LYS A 1 434 ? -9.102 6.074 30.427 1.00 98.19 434 LYS A C 1
ATOM 3420 O O . LYS A 1 434 ? -8.618 6.711 31.359 1.00 98.19 434 LYS A O 1
ATOM 3425 N N . LEU A 1 435 ? -8.456 5.061 29.839 1.00 97.19 435 LEU A N 1
ATOM 3426 C CA . LEU A 1 435 ? -7.077 4.695 30.189 1.00 97.19 435 LEU A CA 1
ATOM 3427 C C . LEU A 1 435 ? -6.121 5.883 30.039 1.00 97.19 435 LEU A C 1
ATOM 3429 O O . LEU A 1 435 ? -5.250 6.081 30.884 1.00 97.19 435 LEU A O 1
ATOM 3433 N N . ASN A 1 436 ? -6.297 6.679 28.983 1.00 97.69 436 ASN A N 1
ATOM 3434 C CA . ASN A 1 436 ? -5.471 7.853 28.726 1.00 97.69 436 ASN A CA 1
ATOM 3435 C C . ASN A 1 436 ? -5.681 8.946 29.789 1.00 97.69 436 ASN A C 1
ATOM 3437 O O . ASN A 1 436 ? -4.715 9.493 30.314 1.00 97.69 436 ASN A O 1
ATOM 3441 N N . VAL A 1 437 ? -6.934 9.209 30.177 1.00 98.00 437 VAL A N 1
ATOM 3442 C CA . VAL A 1 437 ? -7.274 10.125 31.281 1.00 98.00 437 VAL A CA 1
ATOM 3443 C C . VAL A 1 437 ? -6.673 9.660 32.611 1.00 98.00 437 VAL A C 1
ATOM 3445 O O . VAL A 1 437 ? -6.080 10.466 33.332 1.00 98.00 437 VAL A O 1
ATOM 3448 N N . ASP A 1 438 ? -6.780 8.366 32.922 1.00 95.19 438 ASP A N 1
ATOM 3449 C CA . ASP A 1 438 ? -6.236 7.784 34.154 1.00 95.19 438 ASP A CA 1
ATOM 3450 C C . ASP A 1 438 ? -4.698 7.877 34.201 1.00 95.19 438 ASP A C 1
ATOM 3452 O O . ASP A 1 438 ? -4.116 8.151 35.256 1.00 95.19 438 ASP A O 1
ATOM 3456 N N . ALA A 1 439 ? -4.033 7.671 33.059 1.00 90.62 439 ALA A N 1
ATOM 3457 C CA . ALA A 1 439 ? -2.577 7.727 32.933 1.00 90.62 439 ALA A CA 1
ATOM 3458 C C . ALA A 1 439 ? -2.029 9.167 32.909 1.00 90.62 439 ALA A C 1
ATOM 3460 O O . ALA A 1 439 ? -0.986 9.440 33.512 1.00 90.62 439 ALA A O 1
ATOM 3461 N N . PHE A 1 440 ? -2.745 10.102 32.274 1.00 94.25 440 PHE A N 1
ATOM 3462 C CA . PHE A 1 440 ? -2.309 11.485 32.045 1.00 94.25 440 PHE A CA 1
ATOM 3463 C C . PHE A 1 440 ? -3.318 12.517 32.572 1.00 94.25 440 PHE A C 1
ATOM 3465 O O . PHE A 1 440 ? -3.770 13.395 31.833 1.00 94.25 440 PHE A O 1
ATOM 3472 N N . PRO A 1 441 ? -3.616 12.533 33.885 1.00 96.19 441 PRO A N 1
ATOM 3473 C CA . PRO A 1 441 ? -4.682 13.363 34.450 1.00 96.19 441 PRO A CA 1
ATOM 3474 C C . PRO A 1 441 ? -4.411 14.876 34.399 1.00 96.19 441 PRO A C 1
ATOM 3476 O O . PRO A 1 441 ? -5.230 15.657 34.886 1.00 96.19 441 PRO A O 1
ATOM 3479 N N . GLN A 1 442 ? -3.249 15.305 33.898 1.00 95.81 442 GLN A N 1
ATOM 3480 C CA . GLN A 1 442 ? -2.852 16.710 33.738 1.00 95.81 442 GLN A CA 1
ATOM 3481 C C . GLN A 1 442 ? -2.802 17.159 32.272 1.00 95.81 442 GLN A C 1
ATOM 3483 O O . GLN A 1 442 ? -2.531 18.331 32.017 1.00 95.81 442 GLN A O 1
ATOM 3488 N N . SER A 1 443 ? -3.058 16.264 31.315 1.00 95.88 443 SER A N 1
ATOM 3489 C CA . SER A 1 443 ? -3.184 16.643 29.912 1.00 95.88 443 SER A CA 1
ATOM 3490 C C . SER A 1 443 ? -4.606 17.106 29.639 1.00 95.88 443 SER A C 1
ATOM 3492 O O . SER A 1 443 ? -5.559 16.404 29.943 1.00 95.88 443 SER A O 1
ATOM 3494 N N . TRP A 1 444 ? -4.779 18.293 29.068 1.00 97.94 444 TRP A N 1
ATOM 3495 C CA . TRP A 1 444 ? -6.105 18.769 28.669 1.00 97.94 444 TRP A CA 1
ATOM 3496 C C . TRP A 1 444 ? -6.655 17.982 27.467 1.00 97.94 444 TRP A C 1
ATOM 3498 O O . TRP A 1 444 ? -7.870 17.819 27.348 1.00 97.94 444 TRP A O 1
ATOM 3508 N N . ASN A 1 445 ? -5.765 17.480 26.602 1.00 97.12 445 ASN A N 1
ATOM 3509 C CA . ASN A 1 445 ? -6.103 16.814 25.344 1.00 97.12 445 ASN A CA 1
ATOM 3510 C C . ASN A 1 445 ? -6.802 15.464 25.576 1.00 97.12 445 ASN A C 1
ATOM 3512 O O . ASN A 1 445 ? -7.717 15.106 24.838 1.00 97.12 445 ASN A O 1
ATOM 3516 N N . VAL A 1 446 ? -6.422 14.737 26.636 1.00 97.88 446 VAL A N 1
ATOM 3517 C CA . VAL A 1 446 ? -7.052 13.446 26.962 1.00 97.88 446 VAL A CA 1
ATOM 3518 C C . VAL A 1 446 ? -8.494 13.610 27.442 1.00 97.88 446 VAL A C 1
ATOM 3520 O O . VAL A 1 446 ? -9.344 12.799 27.090 1.00 97.88 446 VAL A O 1
ATOM 3523 N N . TYR A 1 447 ? -8.796 14.681 28.186 1.00 98.62 447 TYR A N 1
ATOM 3524 C CA . TYR A 1 447 ? -10.173 14.986 28.584 1.00 98.62 447 TYR A CA 1
ATOM 3525 C C . TYR A 1 447 ? -11.004 15.488 27.403 1.00 98.62 447 TYR A C 1
ATOM 3527 O O . TYR A 1 447 ? -12.167 15.126 27.298 1.00 98.62 447 TYR A O 1
ATOM 3535 N N . ASP A 1 448 ? -10.416 16.282 26.503 1.00 98.12 448 ASP A N 1
ATOM 3536 C CA . ASP A 1 448 ? -11.093 16.730 25.278 1.00 98.12 448 ASP A CA 1
ATOM 3537 C C . ASP A 1 448 ? -11.514 15.528 24.418 1.00 98.12 448 ASP A C 1
ATOM 3539 O O . ASP A 1 448 ? -12.692 15.316 24.145 1.00 98.12 448 ASP A O 1
ATOM 3543 N N . SER A 1 449 ? -10.554 14.647 24.122 1.00 98.31 449 SER A N 1
ATOM 3544 C CA . SER A 1 449 ? -10.784 13.468 23.282 1.00 98.31 449 SER A CA 1
ATOM 3545 C C . SER A 1 449 ? -11.728 12.447 23.936 1.00 98.31 449 SER A C 1
ATOM 3547 O O . SER A 1 449 ? -12.524 11.806 23.248 1.00 98.31 449 SER A O 1
ATOM 3549 N N . TYR A 1 450 ? -11.693 12.299 25.269 1.00 98.56 450 TYR A N 1
ATOM 3550 C CA . TYR A 1 450 ? -12.672 11.467 25.976 1.00 98.56 450 TYR A CA 1
ATOM 3551 C C . TYR A 1 450 ? -14.073 12.095 25.966 1.00 98.56 450 TYR A C 1
ATOM 3553 O O . TYR A 1 450 ? -15.059 11.375 25.806 1.00 98.56 450 TYR A O 1
ATOM 3561 N N . GLY A 1 451 ? -14.159 13.425 26.077 1.00 98.19 451 GLY A N 1
ATOM 3562 C CA . GLY A 1 451 ? -15.396 14.189 25.915 1.00 98.19 451 GLY A CA 1
ATOM 3563 C C . GLY A 1 451 ? -16.062 13.922 24.566 1.00 98.19 451 GLY A C 1
ATOM 3564 O O . GLY A 1 451 ? -17.246 13.588 24.539 1.00 98.19 451 GLY A O 1
ATOM 3565 N N . ASP A 1 452 ? -15.289 13.939 23.476 1.00 97.62 452 ASP A N 1
ATOM 3566 C CA . ASP A 1 452 ? -15.785 13.628 22.125 1.00 97.62 452 ASP A CA 1
ATOM 3567 C C . ASP A 1 452 ? -16.381 12.227 22.026 1.00 97.62 452 ASP A C 1
ATOM 3569 O O . ASP A 1 452 ? -17.434 12.021 21.415 1.00 97.62 452 ASP A O 1
ATOM 3573 N N . ALA A 1 453 ? -15.701 11.241 22.612 1.00 97.94 453 ALA A N 1
ATOM 3574 C CA . ALA A 1 453 ? -16.169 9.863 22.608 1.00 97.94 453 ALA A CA 1
ATOM 3575 C C . ALA A 1 453 ? -17.472 9.707 23.408 1.00 97.94 453 ALA A C 1
ATOM 3577 O O . ALA A 1 453 ? -18.402 9.061 22.928 1.00 97.94 453 ALA A O 1
ATOM 3578 N N . LEU A 1 454 ? -17.562 10.342 24.582 1.00 98.25 454 LEU A N 1
ATOM 3579 C CA . LEU A 1 454 ? -18.753 10.328 25.440 1.00 98.25 454 LEU A CA 1
ATOM 3580 C C . LEU A 1 454 ? -19.942 11.048 24.795 1.00 98.25 454 LEU A C 1
ATOM 3582 O O . LEU A 1 454 ? -21.069 10.563 24.838 1.00 98.25 454 LEU A O 1
ATOM 3586 N N . MET A 1 455 ? -19.704 12.188 24.148 1.00 96.06 455 MET A N 1
ATOM 3587 C CA . MET A 1 455 ? -20.745 12.895 23.404 1.00 96.06 455 MET A CA 1
ATOM 3588 C C . MET A 1 455 ? -21.275 12.024 22.258 1.00 96.06 455 MET A C 1
ATOM 3590 O O . MET A 1 455 ? -22.486 11.896 22.081 1.00 96.06 455 MET A O 1
ATOM 3594 N N . LYS A 1 456 ? -20.387 11.343 21.519 1.00 95.50 456 LYS A N 1
ATOM 3595 C CA . LYS A 1 456 ? -20.787 10.406 20.456 1.00 95.50 456 LYS A CA 1
ATOM 3596 C C . LYS A 1 456 ? -21.497 9.150 20.971 1.00 95.50 456 LYS A C 1
ATOM 3598 O O . LYS A 1 456 ? -22.329 8.614 20.241 1.00 95.50 456 LYS A O 1
ATOM 3603 N N . SER A 1 457 ? -21.202 8.672 22.184 1.00 96.06 457 SER A N 1
ATOM 3604 C CA . SER A 1 457 ? -21.939 7.558 22.808 1.00 96.06 457 SER A CA 1
ATOM 3605 C C . SER A 1 457 ? -23.305 7.975 23.367 1.00 96.06 457 SER A C 1
ATOM 3607 O O . SER A 1 457 ? -24.136 7.111 23.652 1.00 96.06 457 SER A O 1
ATOM 3609 N N . GLY A 1 458 ? -23.563 9.283 23.481 1.00 94.81 458 GLY A N 1
ATOM 3610 C CA . GLY A 1 458 ? -24.774 9.856 24.070 1.00 94.81 458 GLY A CA 1
ATOM 3611 C C . GLY A 1 458 ? -24.673 10.115 25.578 1.00 94.81 458 GLY A C 1
ATOM 3612 O O . GLY A 1 458 ? -25.654 10.545 26.190 1.00 94.81 458 GLY A O 1
ATOM 3613 N N . ASP A 1 459 ? -23.502 9.904 26.182 1.00 96.38 459 ASP A N 1
ATOM 3614 C CA . ASP A 1 459 ? -23.217 10.162 27.597 1.00 96.38 459 ASP A CA 1
ATOM 3615 C C . ASP A 1 459 ? -22.877 11.645 27.839 1.00 96.38 459 ASP A C 1
ATOM 3617 O O . ASP A 1 459 ? -21.844 12.010 28.407 1.00 96.38 459 ASP A O 1
ATOM 3621 N N . ASN A 1 460 ? -23.785 12.529 27.414 1.00 95.94 460 ASN A N 1
ATOM 3622 C CA . ASN A 1 460 ? -23.582 13.981 27.381 1.00 95.94 460 ASN A CA 1
ATOM 3623 C C . ASN A 1 460 ? -23.242 14.594 28.752 1.00 95.94 460 ASN A C 1
ATOM 3625 O O . ASN A 1 460 ? -22.516 15.584 28.823 1.00 95.94 460 ASN A O 1
ATOM 3629 N N . ASP A 1 461 ? -23.752 14.026 29.849 1.00 96.31 461 ASP A N 1
ATOM 3630 C CA . ASP A 1 461 ? -23.445 14.513 31.200 1.00 96.31 461 ASP A CA 1
ATOM 3631 C C . ASP A 1 461 ? -21.964 14.313 31.559 1.00 96.31 461 ASP A C 1
ATOM 3633 O O . ASP A 1 461 ? -21.337 15.219 32.109 1.00 96.31 461 ASP A O 1
ATOM 3637 N N . GLU A 1 462 ? -21.384 13.165 31.202 1.00 97.44 462 GLU A N 1
ATOM 3638 C CA . GLU A 1 462 ? -19.959 12.889 31.410 1.00 97.44 462 GLU A CA 1
ATOM 3639 C C . GLU A 1 462 ? -19.092 13.635 30.390 1.00 97.44 462 GLU A C 1
ATOM 3641 O O . GLU A 1 462 ? -18.009 14.116 30.738 1.00 97.44 462 GLU A O 1
ATOM 3646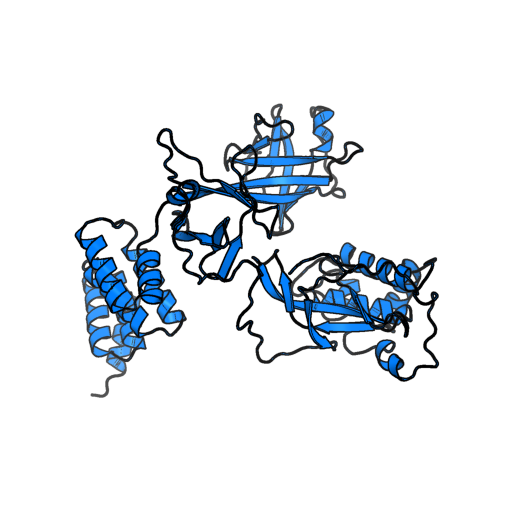 N N . ALA A 1 463 ? -19.572 13.813 29.154 1.00 98.06 463 ALA A N 1
ATOM 3647 C CA . ALA A 1 463 ? -18.887 14.631 28.153 1.00 98.06 463 ALA A CA 1
ATOM 3648 C C . ALA A 1 463 ? -18.692 16.075 28.648 1.00 98.06 463 ALA A C 1
ATOM 3650 O O . ALA A 1 463 ? -17.577 16.597 28.623 1.00 98.06 463 ALA A O 1
ATOM 3651 N N . ILE A 1 464 ? -19.743 16.690 29.209 1.00 98.00 464 ILE A N 1
ATOM 3652 C CA . ILE A 1 464 ? -19.684 18.032 29.814 1.00 98.00 464 ILE A CA 1
ATOM 3653 C C . ILE A 1 464 ? -18.607 18.109 30.905 1.00 98.00 464 ILE A C 1
ATOM 3655 O O . ILE A 1 464 ? -17.839 19.073 30.935 1.00 98.00 464 ILE A O 1
ATOM 3659 N N . ILE A 1 465 ? -18.536 17.114 31.797 1.00 98.06 465 ILE A N 1
ATOM 3660 C CA . ILE A 1 465 ? -17.532 17.072 32.875 1.00 98.06 465 ILE A CA 1
ATOM 3661 C C . ILE A 1 465 ? -16.115 17.048 32.287 1.00 98.06 465 ILE A C 1
ATOM 3663 O O . ILE A 1 465 ? -15.235 17.774 32.759 1.00 98.06 465 ILE A O 1
ATOM 3667 N N . ASN A 1 466 ? -15.898 16.252 31.241 1.00 98.44 466 ASN A N 1
ATOM 3668 C CA . ASN A 1 466 ? -14.598 16.118 30.594 1.00 98.44 466 ASN A CA 1
ATOM 3669 C C . ASN A 1 466 ? -14.191 17.387 29.828 1.00 98.44 466 ASN A C 1
ATOM 3671 O O . ASN A 1 466 ? -13.083 17.884 30.037 1.00 98.44 466 ASN A O 1
ATOM 3675 N N . TYR A 1 467 ? -15.087 18.006 29.054 1.00 98.56 467 TYR A N 1
ATOM 3676 C CA . TYR A 1 467 ? -14.791 19.288 28.401 1.00 98.56 467 TYR A CA 1
ATOM 3677 C C . TYR A 1 467 ? -14.500 20.402 29.410 1.00 98.56 467 TYR A C 1
ATOM 3679 O O . TYR A 1 467 ? -13.532 21.148 29.251 1.00 98.56 467 TYR A O 1
ATOM 3687 N N . GLN A 1 468 ? -15.262 20.482 30.507 1.00 98.38 468 GLN A N 1
ATOM 3688 C CA . GLN A 1 468 ? -14.969 21.420 31.596 1.00 98.38 468 GLN A CA 1
ATOM 3689 C C . GLN A 1 468 ? -13.574 21.189 32.182 1.00 98.38 468 GLN A C 1
ATOM 3691 O O . GLN A 1 468 ? -12.851 22.155 32.436 1.00 98.38 468 GLN A O 1
ATOM 3696 N N . LYS A 1 469 ? -13.175 19.924 32.368 1.00 98.50 469 LYS A N 1
ATOM 3697 C CA . LYS A 1 469 ? -11.843 19.590 32.875 1.00 98.50 469 LYS A CA 1
ATOM 3698 C C . LYS A 1 469 ? -10.735 19.942 31.882 1.00 98.50 469 LYS A C 1
ATOM 3700 O O . LYS A 1 469 ? -9.696 20.454 32.298 1.00 98.50 469 LYS A O 1
ATOM 3705 N N . SER A 1 470 ? -10.970 19.728 30.588 1.00 98.44 470 SER A N 1
ATOM 3706 C CA . SER A 1 470 ? -10.059 20.145 29.520 1.00 98.44 470 SER A CA 1
ATOM 3707 C C . SER A 1 470 ? -9.824 21.660 29.546 1.00 98.44 470 SER A C 1
ATOM 3709 O O . SER A 1 470 ? -8.676 22.098 29.588 1.00 98.44 470 SER A O 1
ATOM 3711 N N . ILE A 1 471 ? -10.894 22.459 29.645 1.00 98.50 471 ILE A N 1
ATOM 3712 C CA . ILE A 1 471 ? -10.827 23.930 29.726 1.00 98.50 471 ILE A CA 1
ATOM 3713 C C . ILE A 1 471 ? -10.155 24.401 31.026 1.00 98.50 471 ILE A C 1
ATOM 3715 O O . ILE A 1 471 ? -9.426 25.391 31.024 1.00 98.50 471 ILE A O 1
ATOM 3719 N N . GLU A 1 472 ? -10.375 23.706 32.149 1.00 98.31 472 GLU A N 1
ATOM 3720 C CA . GLU A 1 472 ? -9.693 24.011 33.416 1.00 98.31 472 GLU A CA 1
ATOM 3721 C C . GLU A 1 472 ? -8.168 23.873 33.278 1.00 98.31 472 GLU A C 1
ATOM 3723 O O . GLU A 1 472 ? -7.421 24.709 33.790 1.00 98.31 472 GLU A O 1
ATOM 3728 N N . LEU A 1 473 ? -7.710 22.828 32.582 1.00 97.81 473 LEU A N 1
ATOM 3729 C CA . LEU A 1 473 ? -6.290 22.553 32.353 1.00 97.81 473 LEU A CA 1
ATOM 3730 C C . LEU A 1 473 ? -5.693 23.426 31.239 1.00 97.81 473 LEU A C 1
ATOM 3732 O O . LEU A 1 473 ? -4.531 23.822 31.333 1.00 97.81 473 LEU A O 1
ATOM 3736 N N . ASN A 1 474 ? -6.479 23.745 30.210 1.00 98.06 474 ASN A N 1
ATOM 3737 C CA . ASN A 1 474 ? -6.110 24.635 29.117 1.00 98.06 474 ASN A CA 1
ATOM 3738 C C . ASN A 1 474 ? -7.264 25.593 28.767 1.00 98.06 474 ASN A C 1
ATOM 3740 O O . ASN A 1 474 ? -8.117 25.264 27.937 1.00 98.06 474 ASN A O 1
ATOM 3744 N N . PRO A 1 475 ? -7.262 26.814 29.332 1.00 97.94 475 PRO A N 1
ATOM 3745 C CA . PRO A 1 475 ? -8.281 27.822 29.047 1.00 97.94 475 PRO A CA 1
ATOM 3746 C C . PRO A 1 475 ? -8.356 28.276 27.585 1.00 97.94 475 PRO A C 1
ATOM 3748 O O . PRO A 1 475 ? -9.334 28.929 27.227 1.00 97.94 475 PRO A O 1
ATOM 3751 N N . ASP A 1 476 ? -7.362 27.952 26.755 1.00 97.75 476 ASP A N 1
ATOM 3752 C CA . ASP A 1 476 ? -7.316 28.288 25.328 1.00 97.75 476 ASP A CA 1
ATOM 3753 C C . ASP A 1 476 ? -7.802 27.130 24.431 1.00 97.75 476 ASP A C 1
ATOM 3755 O O . ASP A 1 476 ? -7.724 27.228 23.207 1.00 97.75 476 ASP A O 1
ATOM 3759 N N . ASN A 1 477 ? -8.311 26.028 25.005 1.00 96.88 477 ASN A N 1
ATOM 3760 C CA . ASN A 1 477 ? -8.942 24.967 24.218 1.00 96.88 477 ASN A CA 1
ATOM 3761 C C . ASN A 1 477 ? -10.313 25.430 23.688 1.00 96.88 477 ASN A C 1
ATOM 3763 O O . ASN A 1 477 ? -11.336 25.261 24.351 1.00 96.88 477 ASN A O 1
ATOM 3767 N N . GLU A 1 478 ? -10.327 26.039 22.502 1.00 97.56 478 GLU A N 1
ATOM 3768 C CA . GLU A 1 478 ? -11.557 26.498 21.843 1.00 97.56 478 GLU A CA 1
ATOM 3769 C C . GLU A 1 478 ? -12.477 25.339 21.443 1.00 97.56 478 GLU A C 1
ATOM 3771 O O . GLU A 1 478 ? -13.688 25.466 21.580 1.00 97.56 478 GLU A O 1
ATOM 3776 N N . HIS A 1 479 ? -11.922 24.186 21.056 1.00 97.50 479 HIS A N 1
ATOM 3777 C CA . HIS A 1 479 ? -12.714 23.014 20.680 1.00 97.50 479 HIS A CA 1
ATOM 3778 C C . HIS A 1 479 ? -13.603 22.533 21.838 1.00 97.50 479 HIS A C 1
ATOM 3780 O O . HIS A 1 479 ? -14.823 22.455 21.698 1.00 97.50 479 HIS A O 1
ATOM 3786 N N . ALA A 1 480 ? -13.024 22.336 23.028 1.00 96.88 480 ALA A N 1
ATOM 3787 C CA . ALA A 1 480 ? -13.799 21.951 24.208 1.00 96.88 480 ALA A CA 1
ATOM 3788 C C . ALA A 1 480 ? -14.849 23.005 24.607 1.00 96.88 480 ALA A C 1
ATOM 3790 O O . ALA A 1 480 ? -15.896 22.651 25.151 1.00 96.88 480 ALA A O 1
ATOM 3791 N N . LYS A 1 481 ? -14.600 24.303 24.360 1.00 98.19 481 LYS A N 1
ATOM 3792 C CA . LYS A 1 481 ? -15.593 25.364 24.616 1.00 98.19 481 LYS A CA 1
ATOM 3793 C C . LYS A 1 481 ? -16.771 25.268 23.655 1.00 98.19 481 LYS A C 1
ATOM 3795 O O . LYS A 1 481 ? -17.906 25.388 24.108 1.00 98.19 481 LYS A O 1
ATOM 3800 N N . GLU A 1 482 ? -16.497 25.049 22.371 1.00 97.56 482 GLU A N 1
ATOM 3801 C CA . GLU A 1 482 ? -17.517 24.884 21.331 1.00 97.56 482 GLU A CA 1
ATOM 3802 C C . GLU A 1 482 ? -18.411 23.674 21.632 1.00 97.56 482 GLU A C 1
ATOM 3804 O O . GLU A 1 482 ? -19.632 23.823 21.705 1.00 97.56 482 GLU A O 1
ATOM 3809 N N . MET A 1 483 ? -17.816 22.509 21.915 1.00 97.31 483 MET A N 1
ATOM 3810 C CA . MET A 1 483 ? -18.571 21.291 22.245 1.00 97.31 483 MET A CA 1
ATOM 3811 C C . MET A 1 483 ? -19.375 21.436 23.546 1.00 97.31 483 MET A C 1
ATOM 3813 O O . MET A 1 483 ? -20.513 20.975 23.649 1.00 97.31 483 MET A O 1
ATOM 3817 N N . LEU A 1 484 ? -18.827 22.135 24.547 1.00 96.00 484 LEU A N 1
ATOM 3818 C CA . LEU A 1 484 ? -19.551 22.429 25.783 1.00 96.00 484 LEU A CA 1
ATOM 3819 C C . LEU A 1 484 ? -20.747 23.367 25.549 1.00 96.00 484 LEU A C 1
ATOM 3821 O O . LEU A 1 484 ? -21.799 23.169 26.157 1.00 96.00 484 LEU A O 1
ATOM 3825 N N . GLU A 1 485 ? -20.608 24.387 24.699 1.00 96.06 485 GLU A N 1
ATOM 3826 C CA . GLU A 1 485 ? -21.713 25.285 24.340 1.00 96.06 485 GLU A CA 1
ATOM 3827 C C . GLU A 1 485 ? -22.826 24.530 23.600 1.00 96.06 485 GLU A C 1
ATOM 3829 O O . GLU A 1 485 ? -24.000 24.682 23.952 1.00 96.06 485 GLU A O 1
ATOM 3834 N N . GLU A 1 486 ? -22.460 23.662 22.651 1.00 95.25 486 GLU A N 1
ATOM 3835 C CA . GLU A 1 486 ? -23.387 22.790 21.922 1.00 95.25 486 GLU A CA 1
ATOM 3836 C C . GLU A 1 486 ? -24.215 21.934 22.890 1.00 95.25 486 GLU A C 1
ATOM 3838 O O . GLU A 1 486 ? -25.442 22.073 22.947 1.00 95.25 486 GLU A O 1
ATOM 3843 N N . LEU A 1 487 ? -23.555 21.155 23.752 1.00 94.06 487 LEU A N 1
ATOM 3844 C CA . LEU A 1 487 ? -24.214 20.258 24.709 1.00 94.06 487 LEU A CA 1
ATOM 3845 C C . LEU A 1 487 ? -25.120 20.978 25.718 1.00 94.06 487 LEU A C 1
ATOM 3847 O O . LEU A 1 487 ? -26.135 20.428 26.159 1.00 94.06 487 LEU A O 1
ATOM 3851 N N . LEU A 1 488 ? -24.768 22.204 26.114 1.00 92.12 488 LEU A N 1
ATOM 3852 C CA . LEU A 1 488 ? -25.588 23.006 27.025 1.00 92.12 488 LEU A CA 1
ATOM 3853 C C . LEU A 1 488 ? -26.794 23.640 26.324 1.00 92.12 488 LEU A C 1
ATOM 3855 O O . LEU A 1 488 ? -27.812 23.872 26.978 1.00 92.12 488 LEU A O 1
ATOM 3859 N N . SER A 1 489 ? -26.699 23.899 25.019 1.00 89.00 489 SER A N 1
ATOM 3860 C CA . SER A 1 489 ? -27.792 24.462 24.220 1.00 89.00 489 SER A CA 1
ATOM 3861 C C . SER A 1 489 ? -28.888 23.441 23.883 1.00 89.00 489 SER A C 1
ATOM 3863 O O . SER A 1 489 ? -30.045 23.822 23.693 1.00 89.00 489 SER A O 1
ATOM 3865 N N . GLU A 1 490 ? -28.550 22.149 23.858 1.00 77.56 490 GLU A N 1
ATOM 3866 C CA . GLU A 1 490 ? -29.474 21.061 23.515 1.00 77.56 490 GLU A CA 1
ATOM 3867 C C . GLU A 1 490 ? -30.325 20.550 24.689 1.00 77.56 490 GLU A C 1
ATOM 3869 O O . GLU A 1 490 ? -31.314 19.847 24.467 1.00 77.56 490 GLU A O 1
ATOM 38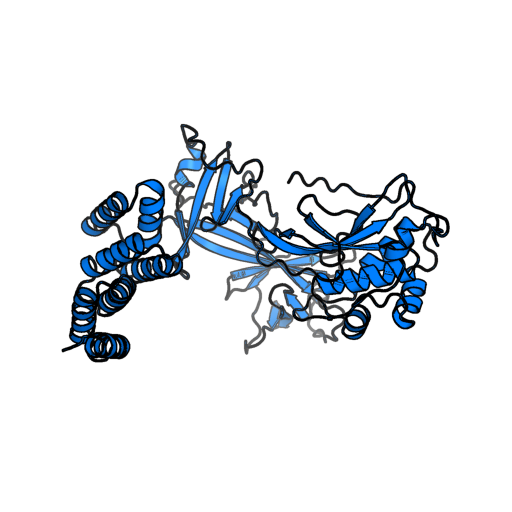74 N N . LYS A 1 491 ? -30.002 20.907 25.941 1.00 65.44 491 LYS A N 1
ATOM 3875 C CA . LYS A 1 491 ? -30.834 20.544 27.101 1.00 65.44 491 LYS A CA 1
ATOM 3876 C C . LYS A 1 491 ? -32.114 21.396 27.130 1.00 65.44 491 LYS A C 1
ATOM 3878 O O . LYS A 1 491 ? -32.017 22.611 27.303 1.00 65.44 491 LYS A O 1
ATOM 3883 N N . PRO A 1 492 ? -33.324 20.806 27.023 1.00 53.34 492 PRO A N 1
ATOM 3884 C CA . PRO A 1 492 ? -34.555 21.538 27.304 1.00 53.34 492 PRO A CA 1
ATOM 3885 C C . PRO A 1 492 ? -34.603 21.898 28.797 1.00 53.34 492 PRO A C 1
ATOM 3887 O O . PRO A 1 492 ? -34.281 21.047 29.629 1.00 53.34 492 PRO A O 1
ATOM 3890 N N . GLU A 1 493 ? -34.997 23.139 29.111 1.00 42.50 493 GLU A N 1
ATOM 3891 C CA . GLU A 1 493 ? -35.209 23.649 30.484 1.00 42.50 493 GLU A CA 1
ATOM 3892 C C . GLU A 1 493 ? -36.065 22.741 31.381 1.00 42.50 493 GLU A C 1
ATOM 3894 O O . GLU A 1 493 ? -37.095 22.199 30.902 1.00 42.50 493 GLU A O 1
#

pLDDT: mean 84.33, std 14.05, range [33.66, 98.62]

Sequence (493 aa):
FEIEPLWYDGTDAPTFPPNYNDDESLNKYLEPEIFIESDDPEIIALAEEITNGAKDSWEAAVRLSEWVGKEIRGAIPGGTTAINTLHTRQGECGSHSRLLTAFYRAAGIPSRLSIGCMYSTWYGGSFGQHAWTEVYMGENIGWVAIDATIQEYDYVDAGHIKLGIGATFQPENMEILEYRIAGGDTTAEISGIPPEYENIIGPYTNFANRNVLEVQYADGGIGVDIMGRIVLALNDPDEMGRRYAKLSADVCFSFPEDDNGQVDEMIIGERVYAMKKLNEEFVIDEETPDEFKAYMGPYVIMQIQKTFTVIWDQGGLAMLIPDVEDPRPLEKTDIEGRWRDPVDKKEYNLKKNDDGSVSGMDIYVTSALAKGATSAWIVDQAIKSEGIEAAEKKFKELWDNRALDLEYTEGDLNNLGHKYLGEEKMEEALMVFKLNVDAFPQSWNVYDSYGDALMKSGDNDEAIINYQKSIELNPDNEHAKEMLEELLSEKPE

Radius of gyration: 29.13 Å; chains: 1; bounding box: 71×54×79 Å

Foldseek 3Di:
DPPPFPFDPCVLFAAFPHDPPVPPVLVVLLDADVLQPLVDPVLLVVLCVQQPPPGGLLSSLLSLLQCLLPQADEDVPAASGLVRSVVRSYHHQLNSASVSSSSCSSRVWRKWKFWDWFQDVLVVGDTDTHIWMWTQRDDVPGIATAGSNVSRRRGDTPRDDTPDIDSDDDDPDDDDPDDDDVQRPPPDPPPDDPPLCPLVFAWWADPVVRFIWTWDDGDNFIWIHRRVPDTQTWDQADPVQWTAGPSDPQWIKHFDADPVRHGFKIKIKGKFWKFFDPPDDDDADPPDDPLCSLVFAKIARSVVRFMWTWHQDPNAIWIHGPPDPDTFGWDDDPDPQKTARPPQGKIKHFDADPVRHTGTIIIIHMDMTTGDHALLVQLVVCCVPPRLVRSLVVSVVCLVVVVHDLVCNLVSLLVSLVVCVVVVVLVSSLSSLVSSCVSCVLALVSLQSNLVSCVVVVVLVSSLVSLVSSCVSPVPPVSSVVSNVVSVVPDDD

Secondary structure (DSSP, 8-state):
----------TTPPPSS---TT-TTTGGGTS-BTTB-TT-HHHHHHHHHHHTT-SSHHHHHHHHHHHHHHHSEE-SS--SSHHHHHHH-EE-HHHHHHHHHHHHHHTT--EEEEEEEEEEGGGTSEEEEEEEEEEE--TTT-EEEEBTTTTBSS---TTEEEEEESS----S---------TT--TT---S---HHHHTT-EEEE-TTT--EEEEEEETTEEEEEETTTEEEEBPPP-TTS-EEETTEEEEEEE--B-TTS-B-EEEEEEEEEEEE-TTS-----TTS-HHHHTT-EEEEETTTTEEEEEEEETTEEEEE-TT-SS-EE-EEPSSTTEEE-TTT--EEEEEE-TTS-EEEEEEEEEEEEEES--HHHHHHHHHHHH-HHHHHHHHHHHHHTT-S-HHHHHHHHHHHHHHHHHTT-HHHHHHHHHHHHHH-TT-HHHHHHHHHHHHHHT-HHHHHHHHHHHHHH-TT-HHHHHHHHHHHHSS--